Protein AF-A0A364LB12-F1 (afdb_monomer_lite)

pLDDT: mean 82.98, std 16.83, range [27.61, 98.69]

Structure (mmCIF, N/CA/C/O backbone):
data_AF-A0A364LB12-F1
#
_entry.id   AF-A0A364LB12-F1
#
loop_
_atom_site.group_PDB
_atom_site.id
_atom_site.type_symbol
_atom_site.label_atom_id
_atom_site.label_alt_id
_atom_site.label_comp_id
_atom_site.label_asym_id
_atom_site.label_entity_id
_atom_site.label_seq_id
_atom_site.pdbx_PDB_ins_code
_atom_site.Cartn_x
_atom_site.Cartn_y
_atom_site.Cartn_z
_atom_site.occupancy
_atom_site.B_iso_or_equiv
_atom_site.auth_seq_id
_atom_site.auth_comp_id
_atom_site.auth_asym_id
_atom_site.auth_atom_id
_atom_site.pdbx_PDB_model_num
ATOM 1 N N . MET A 1 1 ? 13.999 2.959 -27.695 1.00 84.50 1 MET A N 1
ATOM 2 C CA . MET A 1 1 ? 12.898 2.779 -26.723 1.00 84.50 1 MET A CA 1
ATOM 3 C C . MET A 1 1 ? 12.980 3.883 -25.685 1.00 84.50 1 MET A C 1
ATOM 5 O O . MET A 1 1 ? 14.092 4.253 -25.339 1.00 84.50 1 MET A O 1
ATOM 9 N N . GLU A 1 2 ? 11.854 4.436 -25.240 1.00 90.19 2 GLU A N 1
ATOM 10 C CA . GLU A 1 2 ? 11.844 5.516 -24.240 1.00 90.19 2 GLU A CA 1
ATOM 11 C C . GLU A 1 2 ? 11.909 4.954 -22.817 1.00 90.19 2 GLU A C 1
ATOM 13 O O . GLU A 1 2 ? 11.319 3.915 -22.521 1.00 90.19 2 GLU A O 1
ATOM 18 N N . VAL A 1 3 ? 12.645 5.634 -21.948 1.00 92.06 3 VAL A N 1
ATOM 19 C CA . VAL A 1 3 ? 12.849 5.295 -20.538 1.00 92.06 3 VAL A CA 1
ATOM 20 C C . VAL A 1 3 ? 12.517 6.529 -19.720 1.00 92.06 3 VAL A C 1
ATOM 22 O O . VAL A 1 3 ? 12.858 7.633 -20.135 1.00 92.06 3 VAL A O 1
ATOM 25 N N . HIS A 1 4 ? 11.862 6.334 -18.581 1.00 94.25 4 HIS A N 1
ATOM 26 C CA . HIS A 1 4 ? 11.684 7.348 -17.548 1.00 94.25 4 HIS A CA 1
ATOM 27 C C . HIS A 1 4 ? 12.451 6.905 -16.307 1.00 94.25 4 HIS A C 1
ATOM 29 O O . HIS A 1 4 ? 12.365 5.746 -15.895 1.00 94.25 4 HIS A O 1
ATOM 35 N N . VAL A 1 5 ? 13.245 7.819 -15.761 1.00 95.81 5 VAL A N 1
ATOM 36 C CA . VAL A 1 5 ? 14.044 7.599 -14.557 1.00 95.81 5 VAL A CA 1
ATOM 37 C C . VAL A 1 5 ? 13.726 8.659 -13.522 1.00 95.81 5 VAL A C 1
ATOM 39 O O . VAL A 1 5 ? 13.431 9.806 -13.855 1.00 95.81 5 VAL A O 1
ATOM 42 N N . VAL A 1 6 ? 13.847 8.277 -12.261 1.00 94.75 6 VAL A N 1
ATOM 43 C CA . VAL A 1 6 ? 13.599 9.120 -11.095 1.00 94.75 6 VAL A CA 1
ATOM 44 C C . VAL A 1 6 ? 14.858 9.130 -10.237 1.00 94.75 6 VAL A C 1
ATOM 46 O O . VAL A 1 6 ? 15.515 8.100 -10.074 1.00 94.75 6 VAL A O 1
ATOM 49 N N . SER A 1 7 ? 15.225 10.295 -9.710 1.00 93.69 7 SER A N 1
ATOM 50 C CA . SER A 1 7 ? 16.329 10.407 -8.763 1.00 93.69 7 SER A CA 1
ATOM 51 C C . SER A 1 7 ? 15.927 9.785 -7.431 1.00 93.69 7 SER A C 1
ATOM 53 O O . SER A 1 7 ? 14.883 10.121 -6.874 1.00 93.69 7 SER A O 1
ATOM 55 N N . LYS A 1 8 ? 16.791 8.922 -6.894 1.00 90.00 8 LYS A N 1
ATOM 56 C CA . LYS A 1 8 ? 16.568 8.241 -5.611 1.00 90.00 8 LYS A CA 1
ATOM 57 C C . LYS A 1 8 ? 16.585 9.192 -4.410 1.00 90.00 8 LYS A C 1
ATOM 59 O O . LYS A 1 8 ? 15.996 8.899 -3.382 1.00 90.00 8 LYS A O 1
ATOM 64 N N . GLN A 1 9 ? 17.254 10.341 -4.538 1.00 84.12 9 GLN A N 1
ATOM 65 C CA . GLN A 1 9 ? 17.351 11.343 -3.469 1.00 84.12 9 GLN A CA 1
ATOM 66 C C . GLN A 1 9 ? 16.216 12.369 -3.513 1.00 84.12 9 GLN A C 1
ATOM 68 O O . GLN A 1 9 ? 15.821 12.910 -2.484 1.00 84.12 9 GLN A O 1
ATOM 73 N N . ASN A 1 10 ? 15.712 12.683 -4.708 1.00 85.38 10 ASN A N 1
ATOM 74 C CA . ASN A 1 10 ? 14.635 13.646 -4.887 1.00 85.38 10 ASN A CA 1
ATOM 75 C C . ASN A 1 10 ? 13.710 13.185 -6.013 1.00 85.38 10 ASN A C 1
ATOM 77 O O . ASN A 1 10 ? 14.005 13.398 -7.185 1.00 85.38 10 ASN A O 1
ATOM 81 N N . HIS A 1 11 ? 12.556 12.624 -5.659 1.00 83.38 11 HIS A N 1
ATOM 82 C CA . HIS A 1 11 ? 11.623 12.058 -6.636 1.00 83.38 11 HIS A CA 1
ATOM 83 C C . HIS A 1 11 ? 11.004 13.086 -7.592 1.00 83.38 11 HIS A C 1
ATOM 85 O O . HIS A 1 11 ? 10.503 12.697 -8.644 1.00 83.38 11 HIS A O 1
ATOM 91 N N . ALA A 1 12 ? 11.062 14.383 -7.268 1.00 84.88 12 ALA A N 1
ATOM 92 C CA . ALA A 1 12 ? 10.665 15.450 -8.186 1.00 84.88 12 ALA A CA 1
ATOM 93 C C . ALA A 1 12 ? 11.725 15.719 -9.271 1.00 84.88 12 ALA A C 1
ATOM 95 O O . ALA A 1 12 ? 11.434 16.378 -10.263 1.00 84.88 12 ALA A O 1
ATOM 96 N N . LYS A 1 13 ? 12.951 15.197 -9.120 1.00 92.44 13 LYS A N 1
ATOM 97 C CA . LYS A 1 13 ? 13.954 15.163 -10.189 1.00 92.44 13 LYS A CA 1
ATOM 98 C C . LYS A 1 13 ? 13.793 13.863 -10.970 1.00 92.44 13 LYS A C 1
ATOM 100 O O . LYS A 1 13 ? 14.141 12.786 -10.490 1.00 92.44 13 LYS A O 1
ATOM 105 N N . HIS A 1 14 ? 13.290 13.972 -12.188 1.00 94.31 14 HIS A N 1
ATOM 106 C CA . HIS A 1 14 ? 13.116 12.860 -13.116 1.00 94.31 14 HIS A CA 1
ATOM 107 C C . HIS A 1 14 ? 13.491 13.294 -14.530 1.00 94.31 14 HIS A C 1
ATOM 109 O O . HIS A 1 14 ? 13.658 14.482 -14.802 1.00 94.31 14 HIS A O 1
ATOM 115 N N . ALA A 1 15 ? 13.663 12.325 -15.421 1.00 94.25 15 ALA A N 1
ATOM 116 C CA . ALA A 1 15 ? 13.937 12.592 -16.823 1.00 94.25 15 ALA A CA 1
ATOM 117 C C . ALA A 1 15 ? 13.418 11.465 -17.700 1.00 94.25 15 ALA A C 1
ATOM 119 O O . ALA A 1 15 ? 13.308 10.314 -17.263 1.00 94.25 15 ALA A O 1
ATOM 120 N N . SER A 1 16 ? 13.167 11.790 -18.962 1.00 93.69 16 SER A N 1
ATOM 121 C CA . SER A 1 16 ? 12.916 10.805 -19.998 1.00 93.69 16 SER A CA 1
ATOM 122 C C . SER A 1 16 ? 13.943 10.890 -21.130 1.00 93.69 16 SER A C 1
ATOM 124 O O . SER A 1 16 ? 14.432 11.960 -21.489 1.00 93.69 16 SER A O 1
ATOM 126 N N . PHE A 1 17 ? 14.319 9.741 -21.690 1.00 93.06 17 PHE A N 1
ATOM 127 C CA . PHE A 1 17 ? 15.285 9.659 -22.790 1.00 93.06 17 PHE A CA 1
ATOM 128 C C . PHE A 1 17 ? 15.102 8.380 -23.604 1.00 93.06 17 PHE A C 1
ATOM 130 O O . PHE A 1 17 ? 14.341 7.481 -23.242 1.00 93.06 17 PHE A O 1
ATOM 137 N N . ARG A 1 18 ? 15.815 8.278 -24.730 1.00 92.44 18 ARG A N 1
ATOM 138 C CA . ARG A 1 18 ? 15.792 7.097 -25.598 1.00 92.44 18 ARG A CA 1
ATOM 139 C C . ARG A 1 18 ? 17.056 6.267 -25.447 1.00 92.44 18 ARG A C 1
ATOM 141 O O . ARG A 1 18 ? 18.158 6.799 -25.459 1.00 92.44 18 ARG A O 1
ATOM 148 N N . ILE A 1 19 ? 16.873 4.952 -25.403 1.00 90.44 19 ILE A N 1
ATOM 149 C CA . ILE A 1 19 ? 17.947 3.959 -25.475 1.00 90.44 19 ILE A CA 1
ATOM 150 C C . ILE A 1 19 ? 17.776 3.046 -26.690 1.00 90.44 19 ILE A C 1
ATOM 152 O O . ILE A 1 19 ? 16.681 2.945 -27.262 1.00 90.44 19 ILE A O 1
ATOM 156 N N . ALA A 1 20 ? 18.855 2.366 -27.070 1.00 88.19 20 ALA A N 1
ATOM 157 C CA . ALA A 1 20 ? 18.827 1.328 -28.094 1.00 88.19 20 ALA A CA 1
ATOM 158 C C . ALA A 1 20 ? 17.979 0.119 -27.662 1.00 88.19 20 ALA A C 1
ATOM 160 O O . ALA A 1 20 ? 17.686 -0.076 -26.481 1.00 88.19 20 ALA A O 1
ATOM 161 N N . GLU A 1 21 ? 17.549 -0.676 -28.638 1.00 82.81 21 GLU A N 1
ATOM 162 C CA . GLU A 1 21 ? 16.793 -1.898 -28.378 1.00 82.81 21 GLU A CA 1
ATOM 163 C C . GLU A 1 21 ? 17.693 -3.012 -27.834 1.00 82.81 21 GLU A C 1
ATOM 165 O O . GLU A 1 21 ? 18.874 -3.097 -28.169 1.00 82.81 21 GLU A O 1
ATOM 170 N N . LEU A 1 22 ? 17.137 -3.847 -26.959 1.00 80.50 22 LEU A N 1
ATOM 171 C CA . LEU A 1 22 ? 17.846 -4.974 -26.368 1.00 80.50 22 LEU A CA 1
ATOM 172 C C . LEU A 1 22 ? 17.962 -6.087 -27.414 1.00 80.50 22 LEU A C 1
ATOM 174 O O . LEU A 1 22 ? 16.949 -6.558 -27.922 1.00 80.50 22 LEU A O 1
ATOM 178 N N . THR A 1 23 ? 19.190 -6.499 -27.728 1.00 79.62 23 THR A N 1
ATOM 179 C CA . THR A 1 23 ? 19.483 -7.494 -28.779 1.00 79.62 23 THR A CA 1
ATOM 180 C C . THR A 1 23 ? 20.144 -8.767 -28.253 1.00 79.62 23 THR A C 1
ATOM 182 O O . THR A 1 23 ? 20.506 -9.643 -29.036 1.00 79.62 23 THR A O 1
ATOM 185 N N . LYS A 1 24 ? 20.317 -8.902 -26.930 1.00 87.56 24 LYS A N 1
ATOM 186 C CA . LYS A 1 24 ? 20.916 -10.107 -26.333 1.00 87.56 24 LYS A CA 1
ATOM 187 C C . LYS A 1 24 ? 19.994 -11.319 -26.511 1.00 87.56 24 LYS A C 1
ATOM 189 O O . LYS A 1 24 ? 18.772 -11.163 -26.497 1.00 87.56 24 LYS A O 1
ATOM 194 N N . ALA A 1 25 ? 20.570 -12.513 -26.627 1.00 91.69 25 ALA A N 1
ATOM 195 C CA . ALA A 1 25 ? 19.799 -13.754 -26.660 1.00 91.69 25 ALA A CA 1
ATOM 196 C C . ALA A 1 25 ? 19.071 -13.992 -25.325 1.00 91.69 25 ALA A C 1
ATOM 198 O O . ALA A 1 25 ? 19.598 -13.649 -24.261 1.00 91.69 25 ALA A O 1
ATOM 199 N N . LEU A 1 26 ? 17.872 -14.574 -25.386 1.00 94.19 26 LEU A N 1
ATOM 200 C CA . LEU A 1 26 ? 17.123 -14.971 -24.197 1.00 94.19 26 LEU A CA 1
ATOM 201 C C . LEU A 1 26 ? 17.773 -16.166 -23.493 1.00 94.19 26 LEU A C 1
ATOM 203 O O . LEU A 1 26 ? 18.290 -17.085 -24.128 1.00 94.19 26 LEU A O 1
ATOM 207 N N . LEU A 1 27 ? 17.709 -16.155 -22.163 1.00 93.88 27 LEU A N 1
ATOM 208 C CA . LEU A 1 27 ? 18.015 -17.331 -21.353 1.00 93.88 27 LEU A CA 1
ATOM 209 C C . LEU A 1 27 ? 16.877 -18.363 -21.476 1.00 93.88 27 LEU A C 1
ATOM 211 O O . LEU A 1 27 ? 15.763 -17.994 -21.853 1.00 93.88 27 LEU A O 1
ATOM 215 N N . PRO A 1 28 ? 17.114 -19.643 -21.131 1.00 92.94 28 PRO A N 1
ATOM 216 C CA . PRO A 1 28 ? 16.035 -20.616 -20.992 1.00 92.94 28 PRO A CA 1
ATOM 217 C C . PRO A 1 28 ? 14.949 -20.138 -20.020 1.00 92.94 28 PRO A C 1
ATOM 219 O O . PRO A 1 28 ? 15.229 -19.373 -19.092 1.00 92.94 28 PRO A O 1
ATOM 222 N N . SER A 1 29 ? 13.714 -20.592 -20.237 1.00 94.31 29 SER A N 1
ATOM 223 C CA . SER A 1 29 ? 12.543 -20.241 -19.418 1.00 94.31 29 SER A CA 1
ATOM 224 C C . SER A 1 29 ? 12.345 -18.733 -19.237 1.00 94.31 29 SER A C 1
ATOM 226 O O . SER A 1 29 ? 11.899 -18.271 -18.191 1.00 94.31 29 SER A O 1
ATOM 228 N N . SER A 1 30 ? 12.717 -17.955 -20.253 1.00 96.81 30 SER A N 1
ATOM 229 C CA . SER A 1 30 ? 12.645 -16.499 -20.236 1.00 96.81 30 SER A CA 1
ATOM 230 C C . SER A 1 30 ? 11.811 -15.929 -21.375 1.00 96.81 30 SER A C 1
ATOM 232 O O . SER A 1 30 ? 11.731 -16.508 -22.465 1.00 96.81 30 SER A O 1
ATOM 234 N N . VAL A 1 31 ? 11.258 -14.746 -21.127 1.00 97.44 31 VAL A N 1
ATOM 235 C CA . VAL A 1 31 ? 10.551 -13.913 -22.101 1.00 97.44 31 VAL A CA 1
ATOM 236 C C . VAL A 1 31 ? 11.159 -12.519 -22.148 1.00 97.44 31 VAL A C 1
ATOM 238 O O . VAL A 1 31 ? 11.561 -11.980 -21.120 1.00 97.44 31 VAL A O 1
ATOM 241 N N . ARG A 1 32 ? 11.177 -11.909 -23.335 1.00 97.12 32 ARG A N 1
ATOM 242 C CA . ARG A 1 32 ? 11.407 -10.473 -23.513 1.00 97.12 32 ARG A CA 1
ATOM 243 C C . ARG A 1 32 ? 10.061 -9.791 -23.639 1.00 97.12 32 ARG A C 1
ATOM 245 O O . ARG A 1 32 ? 9.309 -10.085 -24.565 1.00 97.12 32 ARG A O 1
ATOM 252 N N . VAL A 1 33 ? 9.758 -8.859 -22.750 1.00 96.19 33 VAL A N 1
ATOM 253 C CA . VAL A 1 33 ? 8.447 -8.204 -22.652 1.00 96.19 33 VAL A CA 1
ATOM 254 C C . VAL A 1 33 ? 8.587 -6.692 -22.709 1.00 96.19 33 VAL A C 1
ATOM 256 O O . VAL A 1 33 ? 9.589 -6.130 -22.273 1.00 96.19 33 VAL A O 1
ATOM 259 N N . ARG A 1 34 ? 7.575 -6.010 -23.249 1.00 94.75 34 ARG A N 1
ATOM 260 C CA . ARG A 1 34 ? 7.504 -4.542 -23.269 1.00 94.75 34 ARG A CA 1
ATOM 261 C C . ARG A 1 34 ? 6.152 -4.070 -22.768 1.00 94.75 34 ARG A C 1
ATOM 263 O O . ARG A 1 34 ? 5.126 -4.443 -23.338 1.00 94.75 34 ARG A O 1
ATOM 270 N N . ALA A 1 35 ? 6.174 -3.197 -21.765 1.00 93.38 35 ALA A N 1
ATOM 271 C CA . ALA A 1 35 ? 4.984 -2.530 -21.258 1.00 93.38 35 ALA A CA 1
ATOM 272 C C . ALA A 1 35 ? 4.275 -1.728 -22.366 1.00 93.38 35 ALA A C 1
ATOM 274 O O . ALA A 1 35 ? 4.911 -1.085 -23.206 1.00 93.38 35 ALA A O 1
ATOM 275 N N . LYS A 1 36 ? 2.945 -1.795 -22.377 1.00 89.88 36 LYS A N 1
ATOM 276 C CA . LYS A 1 36 ? 2.063 -1.112 -23.335 1.00 89.88 36 LYS A CA 1
ATOM 277 C C . LYS A 1 36 ? 1.144 -0.119 -22.646 1.00 89.88 36 LYS A C 1
ATOM 279 O O . LYS A 1 36 ? 0.975 0.989 -23.142 1.00 89.88 36 LYS A O 1
ATOM 284 N N . ILE A 1 37 ? 0.582 -0.524 -21.513 1.00 90.38 37 ILE A N 1
ATOM 285 C CA . ILE A 1 37 ? -0.293 0.291 -20.675 1.00 90.38 37 ILE A CA 1
ATOM 286 C C . ILE A 1 37 ? 0.246 0.177 -19.257 1.00 90.38 37 ILE A C 1
ATOM 288 O O . ILE A 1 37 ? 0.435 -0.931 -18.765 1.00 90.38 37 ILE A O 1
ATOM 292 N N . VAL A 1 38 ? 0.493 1.306 -18.606 1.00 92.12 38 VAL A N 1
ATOM 293 C CA . VAL A 1 38 ? 0.869 1.369 -17.191 1.00 92.12 38 VAL A CA 1
ATOM 294 C C . VAL A 1 38 ? 0.085 2.486 -16.528 1.00 92.12 38 VAL A C 1
ATOM 296 O O . VAL A 1 38 ? -0.239 3.484 -17.173 1.00 92.12 38 VAL A O 1
ATOM 299 N N . SER A 1 39 ? -0.210 2.331 -15.243 1.00 89.75 39 SER A N 1
ATOM 300 C CA . SER A 1 39 ? -0.887 3.367 -14.467 1.00 89.75 39 SER A CA 1
ATOM 301 C C . SER A 1 39 ? 0.032 3.965 -13.416 1.00 89.75 39 SER A C 1
ATOM 303 O O . SER A 1 39 ? 0.623 3.254 -12.602 1.00 89.75 39 SER A O 1
ATOM 305 N N . LEU A 1 40 ? 0.098 5.295 -13.411 1.00 87.56 40 LEU A N 1
ATOM 306 C CA . LEU A 1 40 ? 0.661 6.061 -12.314 1.00 87.56 40 LEU A CA 1
ATOM 307 C C . LEU A 1 40 ? -0.423 6.356 -11.277 1.00 87.56 40 LEU A C 1
ATOM 309 O O . LEU A 1 40 ? -1.552 6.721 -11.596 1.00 87.56 40 LEU A O 1
ATOM 313 N N . THR A 1 41 ? -0.069 6.182 -10.013 1.00 81.94 41 THR A N 1
ATOM 314 C CA . THR A 1 41 ? -0.920 6.423 -8.854 1.00 81.94 41 THR A CA 1
ATOM 315 C C . THR A 1 41 ? -0.080 6.998 -7.716 1.00 81.94 41 THR A C 1
ATOM 317 O O . THR A 1 41 ? 1.148 6.926 -7.744 1.00 81.94 41 THR A O 1
ATOM 320 N N . SER A 1 42 ? -0.728 7.491 -6.659 1.00 74.62 42 SER A N 1
ATOM 321 C CA . SER A 1 42 ? -0.039 7.899 -5.427 1.00 74.62 42 SER A CA 1
ATOM 322 C C . SER A 1 42 ? 0.885 6.813 -4.854 1.00 74.62 42 SER A C 1
ATOM 324 O O . SER A 1 42 ? 1.929 7.142 -4.301 1.00 74.62 42 SER A O 1
ATOM 326 N N . ASN A 1 43 ? 0.565 5.524 -5.041 1.00 76.75 43 ASN A N 1
ATOM 327 C CA . ASN A 1 43 ? 1.412 4.422 -4.574 1.00 76.75 43 ASN A CA 1
ATOM 328 C C . ASN A 1 43 ? 2.780 4.414 -5.264 1.00 76.75 43 ASN A C 1
ATOM 330 O O . ASN A 1 43 ? 3.741 3.932 -4.680 1.00 76.75 43 ASN A O 1
ATOM 334 N N . ASN A 1 44 ? 2.899 4.950 -6.481 1.00 85.56 44 ASN A N 1
ATOM 335 C CA . ASN A 1 44 ? 4.182 4.999 -7.174 1.00 85.56 44 ASN A CA 1
ATOM 336 C C . ASN A 1 44 ? 5.162 5.973 -6.500 1.00 85.56 44 ASN A C 1
ATOM 338 O O . ASN A 1 44 ? 6.354 5.680 -6.458 1.00 85.56 44 ASN A O 1
ATOM 342 N N . LEU A 1 45 ? 4.677 7.067 -5.896 1.00 79.25 45 LEU A N 1
ATOM 343 C CA . LEU A 1 45 ? 5.515 7.933 -5.054 1.00 79.25 45 LEU A CA 1
ATOM 344 C C . LEU A 1 45 ? 5.990 7.196 -3.802 1.00 79.25 45 LEU A C 1
ATOM 346 O O . LEU A 1 45 ? 7.145 7.329 -3.413 1.00 79.25 45 LEU A O 1
ATOM 350 N N . THR A 1 46 ? 5.122 6.383 -3.199 1.00 72.06 46 THR A N 1
ATOM 351 C CA . THR A 1 46 ? 5.500 5.513 -2.084 1.00 72.06 46 THR A CA 1
ATOM 352 C C . THR A 1 46 ? 6.544 4.482 -2.492 1.00 72.06 46 THR A C 1
ATOM 354 O O . THR A 1 46 ? 7.505 4.270 -1.760 1.00 72.06 46 THR A O 1
ATOM 357 N N . TYR A 1 47 ? 6.379 3.860 -3.662 1.00 79.50 47 TYR A N 1
ATOM 358 C CA . TYR A 1 47 ? 7.356 2.915 -4.188 1.00 79.50 47 TYR A CA 1
ATOM 359 C C . TYR A 1 47 ? 8.709 3.584 -4.379 1.00 79.50 47 TYR A C 1
ATOM 361 O O . TYR A 1 47 ? 9.695 2.990 -3.983 1.00 79.50 47 TYR A O 1
ATOM 369 N N . ALA A 1 48 ? 8.761 4.817 -4.890 1.00 80.31 48 ALA A N 1
ATOM 370 C CA . ALA A 1 48 ? 10.006 5.578 -4.970 1.00 80.31 48 ALA A CA 1
ATOM 371 C C . ALA A 1 48 ? 10.578 5.904 -3.575 1.00 80.31 48 ALA A C 1
ATOM 373 O O . ALA A 1 48 ? 11.749 5.651 -3.317 1.00 80.31 48 ALA A O 1
ATOM 374 N N . ALA A 1 49 ? 9.743 6.380 -2.646 1.00 73.38 49 ALA A N 1
ATOM 375 C CA . ALA A 1 49 ? 10.175 6.797 -1.310 1.00 73.38 49 ALA A CA 1
ATOM 376 C C . ALA A 1 49 ? 10.677 5.669 -0.407 1.00 73.38 49 ALA A C 1
ATOM 378 O O . ALA A 1 49 ? 11.554 5.899 0.419 1.00 73.38 49 ALA A O 1
ATOM 379 N N . LEU A 1 50 ? 10.136 4.462 -0.557 1.00 68.62 50 LEU A N 1
ATOM 380 C CA . LEU A 1 50 ? 10.538 3.285 0.214 1.00 68.62 50 LEU A CA 1
ATOM 381 C C . LEU A 1 50 ? 11.369 2.299 -0.616 1.00 68.62 50 LEU A C 1
ATOM 383 O O . LEU A 1 50 ? 11.606 1.175 -0.176 1.00 68.62 50 LEU A O 1
ATOM 387 N N . ALA A 1 51 ? 11.821 2.691 -1.810 1.00 75.88 51 ALA A N 1
ATOM 388 C CA . ALA A 1 51 ? 12.504 1.776 -2.715 1.00 75.88 51 ALA A CA 1
ATOM 389 C C . ALA A 1 51 ? 13.841 1.266 -2.172 1.00 75.88 51 ALA A C 1
ATOM 391 O O . ALA A 1 51 ? 14.181 0.124 -2.459 1.00 75.88 51 ALA A O 1
ATOM 392 N N . ASP A 1 52 ? 14.581 2.046 -1.382 1.00 71.25 52 ASP A N 1
ATOM 393 C CA . ASP A 1 52 ? 15.806 1.551 -0.741 1.00 71.25 52 ASP A CA 1
ATOM 394 C C . ASP A 1 52 ? 15.487 0.558 0.388 1.00 71.25 52 ASP A C 1
ATOM 396 O O . ASP A 1 52 ? 16.108 -0.498 0.474 1.00 71.25 52 ASP A O 1
ATOM 400 N N . VAL A 1 53 ? 14.448 0.832 1.190 1.00 65.62 53 VAL A N 1
ATOM 401 C CA . VAL A 1 53 ? 13.996 -0.044 2.293 1.00 65.62 53 VAL A CA 1
ATOM 402 C C . VAL A 1 53 ? 13.473 -1.383 1.769 1.00 65.62 53 VAL A C 1
ATOM 404 O O . VAL A 1 53 ? 13.714 -2.431 2.362 1.00 65.62 53 VAL A O 1
ATOM 407 N N . TRP A 1 54 ? 12.749 -1.357 0.651 1.00 69.88 54 TRP A N 1
ATOM 408 C CA . TRP A 1 54 ? 12.127 -2.536 0.042 1.00 69.88 54 TRP A CA 1
ATOM 409 C C . TRP A 1 54 ? 12.887 -3.076 -1.165 1.00 69.88 54 TRP A C 1
ATOM 411 O O . TRP A 1 54 ? 12.381 -3.952 -1.864 1.00 69.88 54 TRP A O 1
ATOM 421 N N . ASN A 1 55 ? 14.088 -2.558 -1.426 1.00 79.75 55 ASN A N 1
ATOM 422 C CA . ASN A 1 55 ? 14.941 -2.956 -2.541 1.00 79.75 55 ASN A CA 1
ATOM 423 C C . ASN A 1 55 ? 14.288 -2.795 -3.941 1.00 79.75 55 ASN A C 1
ATOM 425 O O . ASN A 1 55 ? 14.724 -3.408 -4.917 1.00 79.75 55 ASN A O 1
ATOM 429 N N . LEU A 1 56 ? 13.252 -1.953 -4.077 1.00 83.00 56 LEU A N 1
ATOM 430 C CA . LEU A 1 56 ? 12.463 -1.798 -5.309 1.00 83.00 56 LEU A CA 1
ATOM 431 C C . LEU A 1 56 ? 13.261 -1.194 -6.469 1.00 83.00 56 LEU A C 1
ATOM 433 O O . LEU A 1 56 ? 12.935 -1.465 -7.625 1.00 83.00 56 LEU A O 1
ATOM 437 N N . TRP A 1 57 ? 14.329 -0.434 -6.198 1.00 88.50 57 TRP A N 1
ATOM 438 C CA . TRP A 1 57 ? 15.205 0.094 -7.253 1.00 88.50 57 TRP A CA 1
ATOM 439 C C . TRP A 1 57 ? 15.885 -1.001 -8.079 1.00 88.50 57 TRP A C 1
ATOM 441 O O . TRP A 1 57 ? 16.234 -0.771 -9.237 1.00 88.50 57 TRP A O 1
ATOM 451 N N . ASN A 1 58 ? 16.050 -2.189 -7.498 1.00 87.69 58 ASN A N 1
ATOM 452 C CA . ASN A 1 58 ? 16.698 -3.325 -8.141 1.00 87.69 58 ASN A CA 1
ATOM 453 C C . ASN A 1 58 ? 15.720 -4.201 -8.935 1.00 87.69 58 ASN A C 1
ATOM 455 O O . ASN A 1 58 ? 16.155 -5.129 -9.613 1.00 87.69 58 ASN A O 1
ATOM 459 N N . LEU A 1 59 ? 14.416 -3.895 -8.898 1.00 88.62 59 LEU A N 1
ATOM 460 C CA . LEU A 1 59 ? 13.404 -4.645 -9.642 1.00 88.62 59 LEU A CA 1
ATOM 461 C C . LEU A 1 59 ? 13.598 -4.509 -11.157 1.00 88.62 59 LEU A C 1
ATOM 463 O O . LEU A 1 59 ? 13.549 -5.495 -11.889 1.00 88.62 59 LEU A O 1
ATOM 467 N N . TYR A 1 60 ? 13.835 -3.274 -11.602 1.00 92.06 60 TYR A N 1
ATOM 468 C CA . TYR A 1 60 ? 14.107 -2.910 -12.988 1.00 92.06 60 TYR A CA 1
ATOM 469 C C . TYR A 1 60 ? 15.251 -1.886 -13.018 1.00 92.06 60 TYR A C 1
ATOM 471 O O . TYR A 1 60 ? 14.995 -0.679 -13.055 1.00 92.06 60 TYR A O 1
ATOM 479 N N . PRO A 1 61 ? 16.516 -2.336 -12.952 1.00 91.50 61 PRO A N 1
ATOM 480 C CA . PRO A 1 61 ? 17.656 -1.431 -12.894 1.00 91.50 61 PRO A CA 1
ATOM 481 C C . PRO A 1 61 ? 17.758 -0.592 -14.171 1.00 91.50 61 PRO A C 1
ATOM 483 O O . PRO A 1 61 ? 17.482 -1.073 -15.274 1.00 91.50 61 PRO A O 1
ATOM 486 N N . VAL A 1 62 ? 18.202 0.662 -14.031 1.00 92.75 62 VAL A N 1
ATOM 487 C CA . VAL A 1 62 ? 18.405 1.550 -15.183 1.00 92.75 62 VAL A CA 1
ATOM 488 C C . VAL A 1 62 ? 19.436 0.923 -16.130 1.00 92.75 62 VAL A C 1
ATOM 490 O O . VAL A 1 62 ? 20.534 0.583 -15.685 1.00 92.75 62 VAL A O 1
ATOM 493 N N . PRO A 1 63 ? 19.147 0.761 -17.433 1.00 90.38 63 PRO A N 1
ATOM 494 C CA . PRO A 1 63 ? 20.097 0.151 -18.358 1.00 90.38 63 PRO A CA 1
ATOM 495 C C . PRO A 1 63 ? 21.442 0.888 -18.365 1.00 90.38 63 PRO A C 1
ATOM 497 O O . PRO A 1 63 ? 21.469 2.111 -18.485 1.00 90.38 63 PRO A O 1
ATOM 500 N N . GLN A 1 64 ? 22.562 0.160 -18.301 1.00 88.94 64 GLN A N 1
ATOM 501 C CA . GLN A 1 64 ? 23.912 0.757 -18.322 1.00 88.94 64 GLN A CA 1
ATOM 502 C C . GLN A 1 64 ? 24.192 1.567 -19.598 1.00 88.94 64 GLN A C 1
ATOM 504 O O . GLN A 1 64 ? 25.019 2.472 -19.598 1.00 88.94 64 GLN A O 1
ATOM 509 N N . THR A 1 65 ? 23.475 1.262 -20.680 1.00 89.38 65 THR A N 1
ATOM 510 C CA . THR A 1 65 ? 23.513 1.986 -21.958 1.00 89.38 65 THR A CA 1
ATOM 511 C C . THR A 1 65 ? 22.749 3.313 -21.936 1.00 89.38 65 THR A C 1
ATOM 513 O O . THR A 1 65 ? 22.598 3.940 -22.984 1.00 89.38 65 THR A O 1
ATOM 516 N N . SER A 1 66 ? 22.190 3.715 -20.794 1.00 93.00 66 SER A N 1
ATOM 517 C CA . SER A 1 66 ? 21.531 5.014 -20.644 1.00 93.00 66 SER A CA 1
ATOM 518 C C . SER A 1 66 ? 22.552 6.156 -20.781 1.00 93.00 66 SER A C 1
ATOM 520 O O . SER A 1 66 ? 23.740 5.959 -20.525 1.00 93.00 66 SER A O 1
ATOM 522 N N . PRO A 1 67 ? 22.141 7.354 -21.216 1.00 94.50 67 PRO A N 1
ATOM 523 C CA . PRO A 1 67 ? 23.039 8.500 -21.265 1.00 94.50 67 PRO A CA 1
ATOM 524 C C . PRO A 1 67 ? 23.401 8.974 -19.852 1.00 94.50 67 PRO A C 1
ATOM 526 O O . PRO A 1 67 ? 22.583 8.894 -18.936 1.00 94.50 67 PRO A O 1
ATOM 529 N N . ALA A 1 68 ? 24.613 9.505 -19.680 1.00 92.06 68 ALA A N 1
ATOM 530 C CA . ALA A 1 68 ? 24.989 10.197 -18.450 1.00 92.06 68 ALA A CA 1
ATOM 531 C C . ALA A 1 68 ? 24.115 11.455 -18.242 1.00 92.06 68 ALA A C 1
ATOM 533 O O . ALA A 1 68 ? 23.772 12.112 -19.228 1.00 92.06 68 ALA A O 1
ATOM 534 N N . PRO A 1 69 ? 23.752 11.807 -16.993 1.00 93.94 69 PRO A N 1
ATOM 535 C CA . PRO A 1 69 ? 24.134 11.145 -15.738 1.00 93.94 69 PRO A CA 1
ATOM 536 C C . PRO A 1 69 ? 23.242 9.946 -15.356 1.00 93.94 69 PRO A C 1
ATOM 538 O O . PRO A 1 69 ? 23.437 9.343 -14.307 1.00 93.94 69 PRO A O 1
ATOM 541 N N . TYR A 1 70 ? 22.247 9.599 -16.173 1.00 95.12 70 TYR A N 1
ATOM 542 C CA . TYR A 1 70 ? 21.194 8.642 -15.822 1.00 95.12 70 TYR A CA 1
ATOM 543 C C . TYR A 1 70 ? 21.634 7.173 -15.822 1.00 95.12 70 TYR A C 1
ATOM 545 O O . TYR A 1 70 ? 20.913 6.326 -15.309 1.00 95.12 70 TYR A O 1
ATOM 553 N N . ASN A 1 71 ? 22.801 6.845 -16.380 1.00 92.69 71 ASN A N 1
ATOM 554 C CA . ASN A 1 71 ? 23.392 5.507 -16.271 1.00 92.69 71 ASN A CA 1
ATOM 555 C C . ASN A 1 71 ? 23.928 5.173 -14.874 1.00 92.69 71 ASN A C 1
ATOM 557 O O . ASN A 1 71 ? 24.223 4.006 -14.613 1.00 92.69 71 ASN A O 1
ATOM 561 N N . ASP A 1 72 ? 24.058 6.162 -13.989 1.00 94.19 72 ASP A N 1
ATOM 562 C CA . ASP A 1 72 ? 24.420 5.931 -12.597 1.00 94.19 72 ASP A CA 1
ATOM 563 C C . ASP A 1 72 ? 23.228 5.371 -11.802 1.00 94.19 72 ASP A C 1
ATOM 565 O O . ASP A 1 72 ? 22.374 6.106 -11.298 1.00 94.19 72 ASP A O 1
ATOM 569 N N . GLN A 1 73 ? 23.198 4.044 -11.661 1.00 93.25 73 GLN A N 1
ATOM 570 C CA . GLN A 1 73 ? 22.178 3.323 -10.894 1.00 93.25 73 GLN A CA 1
ATOM 571 C C . GLN A 1 73 ? 22.231 3.605 -9.383 1.00 93.25 73 GLN A C 1
ATOM 573 O O . GLN A 1 73 ? 21.283 3.259 -8.674 1.00 93.25 73 GLN A O 1
ATOM 578 N N . ALA A 1 74 ? 23.300 4.212 -8.854 1.00 90.00 74 ALA A N 1
ATOM 579 C CA . ALA A 1 74 ? 23.329 4.642 -7.457 1.00 90.00 74 ALA A CA 1
ATOM 580 C C . ALA A 1 74 ? 22.464 5.892 -7.234 1.00 90.00 74 ALA A C 1
ATOM 582 O O . ALA A 1 74 ? 21.879 6.050 -6.166 1.00 90.00 74 ALA A O 1
ATOM 583 N N . THR A 1 75 ? 22.326 6.741 -8.255 1.00 93.31 75 THR A N 1
ATOM 584 C CA . THR A 1 75 ? 21.600 8.018 -8.166 1.00 93.31 75 THR A CA 1
ATOM 585 C C . THR A 1 75 ? 20.214 7.959 -8.807 1.00 93.31 75 THR A C 1
ATOM 587 O O . THR A 1 75 ? 19.294 8.657 -8.367 1.00 93.31 75 THR A O 1
ATOM 590 N N . TRP A 1 76 ? 20.043 7.119 -9.830 1.00 95.31 76 TRP A N 1
ATOM 591 C CA . TRP A 1 76 ? 18.827 7.037 -10.638 1.00 95.31 76 TRP A CA 1
ATOM 592 C C . TRP A 1 76 ? 18.207 5.643 -10.605 1.00 95.31 76 TRP A C 1
ATOM 594 O O . TRP A 1 76 ? 18.898 4.626 -10.541 1.00 95.31 76 TRP A O 1
ATOM 604 N N . GLY A 1 77 ? 16.880 5.595 -10.666 1.00 95.38 77 GLY A N 1
ATOM 605 C CA . GLY A 1 77 ? 16.110 4.358 -10.669 1.00 95.38 77 GLY A CA 1
ATOM 606 C C . GLY A 1 77 ? 14.874 4.436 -11.557 1.00 95.38 77 GLY A C 1
ATOM 607 O O . GLY A 1 77 ? 14.477 5.512 -12.003 1.00 95.38 77 GLY A O 1
ATOM 608 N N . ILE A 1 78 ? 14.258 3.281 -11.812 1.00 95.06 78 ILE A N 1
ATOM 609 C CA . ILE A 1 78 ? 12.992 3.175 -12.544 1.00 95.06 78 ILE A CA 1
ATOM 610 C C . ILE A 1 78 ? 11.917 2.746 -11.561 1.00 95.06 78 ILE A C 1
ATOM 612 O O . ILE A 1 78 ? 12.026 1.701 -10.921 1.00 95.06 78 ILE A O 1
ATOM 616 N N . VAL A 1 79 ? 10.868 3.553 -11.448 1.00 91.94 79 VAL A N 1
ATOM 617 C CA . VAL A 1 79 ? 9.734 3.231 -10.584 1.00 91.94 79 VAL A CA 1
ATOM 618 C C . VAL A 1 79 ? 8.849 2.209 -11.301 1.00 91.94 79 VAL A C 1
ATOM 620 O O . VAL A 1 79 ? 8.522 2.412 -12.471 1.00 91.94 79 VAL A O 1
ATOM 623 N N . PRO A 1 80 ? 8.442 1.104 -10.659 1.00 92.00 80 PRO A N 1
ATOM 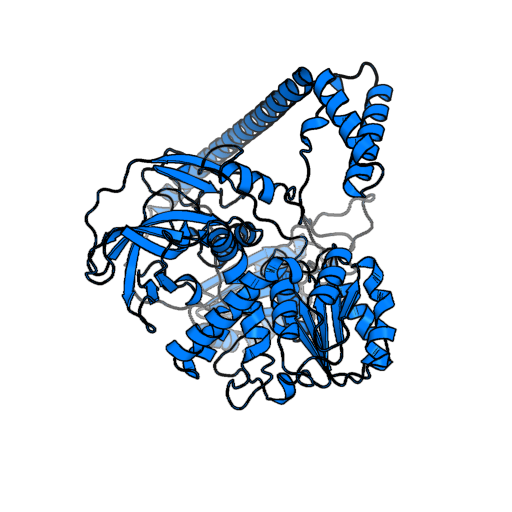624 C CA . PRO A 1 80 ? 7.556 0.149 -11.295 1.00 92.00 80 PRO A CA 1
ATOM 625 C C . PRO A 1 80 ? 6.081 0.540 -11.141 1.00 92.00 80 PRO A C 1
ATOM 627 O O . PRO A 1 80 ? 5.691 1.296 -10.246 1.00 92.00 80 PRO A O 1
ATOM 630 N N . ALA A 1 81 ? 5.246 0.027 -12.037 1.00 91.69 81 ALA A N 1
ATOM 631 C CA . ALA A 1 81 ? 3.829 0.328 -12.146 1.00 91.69 81 ALA A CA 1
ATOM 632 C C . ALA A 1 81 ? 3.031 -0.902 -12.596 1.00 91.69 81 ALA A C 1
ATOM 634 O O . ALA A 1 81 ? 3.536 -1.778 -13.296 1.00 91.69 81 ALA A O 1
ATOM 635 N N . TRP A 1 82 ? 1.761 -0.956 -12.205 1.00 94.81 82 TRP A N 1
ATOM 636 C CA . TRP A 1 82 ? 0.843 -2.000 -12.648 1.00 94.81 82 TRP A CA 1
ATOM 637 C C . TRP A 1 82 ? 0.326 -1.718 -14.053 1.00 94.81 82 TRP A C 1
ATOM 639 O O . TRP A 1 82 ? 0.083 -0.564 -14.420 1.00 94.81 82 TRP A O 1
ATOM 649 N N . GLY A 1 83 ? 0.133 -2.779 -14.831 1.00 94.56 83 GLY A N 1
ATOM 650 C CA . GLY A 1 83 ? -0.501 -2.681 -16.134 1.00 94.56 83 GLY A CA 1
ATOM 651 C C . GLY A 1 83 ? -0.264 -3.892 -17.016 1.00 94.56 83 GLY A C 1
ATOM 652 O O . GLY A 1 83 ? -0.238 -5.023 -16.537 1.00 94.56 83 GLY A O 1
ATOM 653 N N . TYR A 1 84 ? -0.099 -3.642 -18.309 1.00 95.06 84 TYR A N 1
ATOM 654 C CA . TYR A 1 84 ? -0.100 -4.653 -19.356 1.00 95.06 84 TYR A CA 1
ATOM 655 C C . TYR A 1 84 ? 1.160 -4.564 -20.209 1.00 95.06 84 TYR A C 1
ATOM 657 O O . TYR A 1 84 ? 1.553 -3.473 -20.636 1.00 95.06 84 TYR A O 1
ATOM 665 N N . ALA A 1 85 ? 1.760 -5.711 -20.510 1.00 96.31 85 ALA A N 1
ATOM 666 C CA . ALA A 1 85 ? 2.907 -5.834 -21.400 1.00 96.31 85 ALA A CA 1
ATOM 667 C C . ALA A 1 85 ? 2.667 -6.896 -22.473 1.00 96.31 85 ALA A C 1
ATOM 669 O O . ALA A 1 85 ? 1.891 -7.826 -22.277 1.00 96.31 85 ALA A O 1
ATOM 670 N N . THR A 1 86 ? 3.365 -6.768 -23.598 1.00 96.12 86 THR A N 1
ATOM 671 C CA . THR A 1 86 ? 3.353 -7.759 -24.680 1.00 96.12 86 THR A CA 1
ATOM 672 C C . THR A 1 86 ? 4.679 -8.508 -24.707 1.00 96.12 86 THR A C 1
ATOM 674 O O . THR A 1 86 ? 5.743 -7.880 -24.666 1.00 96.12 86 THR A O 1
ATOM 677 N N . VAL A 1 87 ? 4.615 -9.833 -24.829 1.00 97.56 87 VAL A N 1
ATOM 678 C CA . VAL A 1 87 ? 5.767 -10.700 -25.101 1.00 97.56 87 VAL A CA 1
ATOM 679 C C . VAL A 1 87 ? 6.269 -10.423 -26.517 1.00 97.56 87 VAL A C 1
ATOM 681 O O . VAL A 1 87 ? 5.547 -10.601 -27.494 1.00 97.56 87 VAL A O 1
ATOM 684 N N . LEU A 1 88 ? 7.507 -9.957 -26.638 1.00 96.06 88 LEU A N 1
ATOM 685 C CA . LEU A 1 88 ? 8.174 -9.706 -27.915 1.00 96.06 88 LEU A CA 1
ATOM 686 C C . LEU A 1 88 ? 8.880 -10.968 -28.420 1.00 96.06 88 LEU A C 1
ATOM 688 O O . LEU A 1 88 ? 8.782 -11.318 -29.593 1.00 96.06 88 LEU A O 1
ATOM 692 N N . GLU A 1 89 ? 9.557 -11.671 -27.517 1.00 97.25 89 GLU A N 1
ATOM 693 C CA . GLU A 1 89 ? 10.333 -12.882 -27.784 1.00 97.25 89 GLU A CA 1
ATOM 694 C C . GLU A 1 89 ? 10.159 -13.841 -26.602 1.00 97.25 89 GLU A C 1
ATOM 696 O O . GLU A 1 89 ? 10.037 -13.391 -25.460 1.00 97.25 89 GLU A O 1
ATOM 701 N N . SER A 1 90 ? 10.138 -15.148 -26.856 1.00 97.62 90 SER A N 1
ATOM 702 C CA . SER A 1 90 ? 9.947 -16.155 -25.814 1.00 97.62 90 SER A CA 1
ATOM 703 C C . SER A 1 90 ? 10.769 -17.406 -26.081 1.00 97.62 90 SER A C 1
ATOM 705 O O . SER A 1 90 ? 10.829 -17.893 -27.208 1.00 97.62 90 SER A O 1
ATOM 707 N N . SER A 1 91 ? 11.360 -17.945 -25.017 1.00 96.75 91 SER A N 1
ATOM 708 C CA . SER A 1 91 ? 11.926 -19.300 -24.985 1.00 96.75 91 SER A CA 1
ATOM 709 C C . SER A 1 91 ? 10.966 -20.328 -24.362 1.00 96.75 91 SER A C 1
ATOM 711 O O . SER A 1 91 ? 11.309 -21.503 -24.247 1.00 96.75 91 SER A O 1
ATOM 713 N N . ILE A 1 92 ? 9.767 -19.895 -23.958 1.00 97.06 92 ILE A N 1
ATOM 714 C CA . ILE A 1 92 ? 8.731 -20.710 -23.322 1.00 97.06 92 ILE A CA 1
ATOM 715 C C . ILE A 1 92 ? 7.656 -21.022 -24.367 1.00 97.06 92 ILE A C 1
ATOM 717 O O . ILE A 1 92 ? 6.940 -20.126 -24.811 1.00 97.06 92 ILE A O 1
ATOM 721 N N . ALA A 1 93 ? 7.522 -22.296 -24.745 1.00 94.50 93 ALA A N 1
ATOM 722 C CA . ALA A 1 93 ? 6.600 -22.721 -25.805 1.00 94.50 93 ALA A CA 1
ATOM 723 C C . ALA A 1 93 ? 5.133 -22.346 -25.521 1.00 94.50 93 ALA A C 1
ATOM 725 O O . ALA A 1 93 ? 4.418 -21.924 -26.425 1.00 94.50 93 ALA A O 1
ATOM 726 N N . ASP A 1 94 ? 4.716 -22.438 -24.257 1.00 95.06 94 ASP A N 1
ATOM 727 C CA . ASP A 1 94 ? 3.339 -22.164 -23.829 1.00 95.06 94 ASP A CA 1
ATOM 728 C C . ASP A 1 94 ? 3.045 -20.674 -23.596 1.00 95.06 94 ASP A C 1
ATOM 730 O O . ASP A 1 94 ? 1.930 -20.307 -23.231 1.00 95.06 94 ASP A O 1
ATOM 734 N N . LEU A 1 95 ? 4.042 -19.808 -23.789 1.00 96.94 95 LEU A N 1
ATOM 735 C CA . LEU A 1 95 ? 3.907 -18.360 -23.666 1.00 96.94 95 LEU A CA 1
ATOM 736 C C . LEU A 1 95 ? 4.526 -17.683 -24.900 1.00 96.94 95 LEU A C 1
ATOM 738 O O . LEU A 1 95 ? 5.615 -17.111 -24.810 1.00 96.94 95 LEU A O 1
ATOM 742 N N . PRO A 1 96 ? 3.884 -17.790 -26.079 1.00 96.75 96 PRO A N 1
ATOM 743 C CA . PRO A 1 96 ? 4.463 -17.345 -27.342 1.00 96.75 96 PRO A CA 1
ATOM 744 C C . PRO A 1 96 ? 4.533 -15.815 -27.462 1.00 96.75 96 PRO A C 1
ATOM 746 O O . PRO A 1 96 ? 3.811 -15.071 -26.788 1.00 96.75 96 PRO A O 1
ATOM 749 N N . SER A 1 97 ? 5.373 -15.334 -28.383 1.00 97.06 97 SER A N 1
ATOM 750 C CA . SER A 1 97 ? 5.397 -13.925 -28.796 1.00 97.06 97 SER A CA 1
ATOM 751 C C . SER A 1 97 ? 4.010 -13.429 -29.214 1.00 97.06 97 SER A C 1
ATOM 753 O O . SER A 1 97 ? 3.244 -14.144 -29.853 1.00 97.06 97 SER A O 1
ATOM 755 N N . GLY A 1 98 ? 3.700 -12.180 -28.873 1.00 96.06 98 GLY A N 1
ATOM 756 C CA . GLY A 1 98 ? 2.391 -11.560 -29.075 1.00 96.06 98 GLY A CA 1
ATOM 757 C C . GLY A 1 98 ? 1.434 -11.720 -27.892 1.00 96.06 98 GLY A C 1
ATOM 758 O O . GLY A 1 98 ? 0.465 -10.969 -27.819 1.00 96.06 98 GLY A O 1
ATOM 759 N N . THR A 1 99 ? 1.719 -12.620 -26.942 1.00 97.50 99 THR A N 1
ATOM 760 C CA . THR A 1 99 ? 0.890 -12.786 -25.738 1.00 97.50 99 THR A CA 1
ATOM 761 C C . THR A 1 99 ? 0.926 -11.528 -24.873 1.00 97.50 99 THR A C 1
ATOM 763 O O . THR A 1 99 ? 1.994 -10.945 -24.657 1.00 97.50 99 THR A O 1
ATOM 766 N N . SER A 1 100 ? -0.233 -11.122 -24.357 1.00 96.88 100 SER A N 1
ATOM 767 C CA . SER A 1 100 ? -0.357 -10.012 -23.415 1.00 96.88 100 SER A CA 1
ATOM 768 C C . SER A 1 100 ? -0.441 -10.517 -21.977 1.00 96.88 100 SER A C 1
ATOM 770 O O . SER A 1 100 ? -1.134 -11.487 -21.677 1.00 96.88 100 SER A O 1
ATOM 772 N N . LEU A 1 101 ? 0.269 -9.834 -21.083 1.00 97.88 101 LEU A N 1
ATOM 773 C CA . LEU A 1 101 ? 0.358 -10.154 -19.664 1.00 97.88 101 LEU A CA 1
ATOM 774 C C . LEU A 1 101 ? -0.055 -8.943 -18.831 1.00 97.88 101 LEU A C 1
ATOM 776 O O . LEU A 1 101 ? 0.464 -7.846 -19.041 1.00 97.88 101 LEU A O 1
ATOM 780 N N . TRP A 1 102 ? -0.933 -9.147 -17.853 1.00 97.19 102 TRP A N 1
ATOM 781 C CA . TRP A 1 102 ? -1.146 -8.218 -16.747 1.00 97.19 102 TRP A CA 1
ATOM 782 C C . TRP A 1 102 ? -0.130 -8.497 -15.635 1.00 97.19 102 TRP A C 1
ATOM 784 O O . TRP A 1 102 ? 0.154 -9.657 -15.338 1.00 97.19 102 TRP A O 1
ATOM 794 N N . GLY A 1 103 ? 0.423 -7.450 -15.023 1.00 96.38 103 GLY A N 1
ATOM 795 C CA . GLY A 1 103 ? 1.408 -7.589 -13.952 1.00 96.38 103 GLY A CA 1
ATOM 796 C C . GLY A 1 103 ? 2.081 -6.276 -13.561 1.00 96.38 103 GLY A C 1
ATOM 797 O O . GLY A 1 103 ? 1.584 -5.186 -13.864 1.00 96.38 103 GLY A O 1
ATOM 798 N N . TYR A 1 104 ? 3.221 -6.395 -12.879 1.00 94.81 104 TYR A N 1
ATOM 799 C CA . TYR A 1 104 ? 4.019 -5.270 -12.391 1.00 94.81 104 TYR A CA 1
ATOM 800 C C . TYR A 1 104 ? 5.239 -5.041 -13.292 1.00 94.81 104 TYR A C 1
ATOM 802 O O . TYR A 1 104 ? 6.073 -5.935 -13.448 1.00 94.81 104 TYR A O 1
ATOM 810 N N . TRP A 1 105 ? 5.343 -3.858 -13.897 1.00 94.88 105 TRP A N 1
ATOM 811 C CA . TRP A 1 105 ? 6.243 -3.521 -15.010 1.00 94.88 105 TRP A CA 1
ATOM 812 C C . TRP A 1 105 ? 7.092 -2.284 -14.699 1.00 94.88 105 TRP A C 1
ATOM 814 O O . TRP A 1 105 ? 6.691 -1.488 -13.852 1.00 94.88 105 TRP A O 1
ATOM 824 N N . PRO A 1 106 ? 8.228 -2.044 -15.378 1.00 93.25 106 PRO A N 1
ATOM 825 C CA . PRO A 1 106 ? 8.876 -0.738 -15.300 1.00 93.25 106 PRO A CA 1
ATOM 826 C C . PRO A 1 106 ? 7.942 0.339 -15.871 1.00 93.25 106 PRO A C 1
ATOM 828 O O . PRO A 1 106 ? 7.315 0.125 -16.911 1.00 93.25 106 PRO A O 1
ATOM 831 N N . ALA A 1 107 ? 7.884 1.519 -15.248 1.00 88.62 107 ALA A N 1
ATOM 832 C CA . ALA A 1 107 ? 7.217 2.699 -15.806 1.00 88.62 107 ALA A CA 1
ATOM 833 C C . ALA A 1 107 ? 8.039 3.286 -16.973 1.00 88.62 107 ALA A C 1
ATOM 835 O O . ALA A 1 107 ? 8.548 4.399 -16.924 1.00 88.62 107 ALA A O 1
ATOM 836 N N . SER A 1 108 ? 8.277 2.490 -18.013 1.00 87.38 108 SER A N 1
ATOM 837 C CA . SER A 1 108 ? 9.142 2.811 -19.146 1.00 87.38 108 SER A CA 1
ATOM 838 C C . SER A 1 108 ? 8.762 1.979 -20.370 1.00 87.38 108 SER A C 1
ATOM 840 O O . SER A 1 108 ? 8.155 0.920 -20.260 1.00 87.38 108 SER A O 1
ATOM 842 N N . GLY A 1 109 ? 9.155 2.438 -21.557 1.00 87.19 109 GLY A N 1
ATOM 843 C CA . GLY A 1 109 ? 8.869 1.773 -22.831 1.00 87.19 109 GLY A CA 1
ATOM 844 C C . GLY A 1 109 ? 9.964 0.817 -23.315 1.00 87.19 109 GLY A C 1
ATOM 845 O O . GLY A 1 109 ? 9.869 0.301 -24.432 1.00 87.19 109 GLY A O 1
ATOM 846 N N . HIS A 1 110 ? 11.026 0.608 -22.533 1.00 90.00 110 HIS A N 1
ATOM 847 C CA . HIS A 1 110 ? 12.081 -0.343 -22.871 1.00 90.00 110 HIS A CA 1
ATOM 848 C C . HIS A 1 110 ? 11.650 -1.786 -22.591 1.00 90.00 110 HIS A C 1
ATOM 850 O O . HIS A 1 110 ? 10.818 -2.046 -21.726 1.00 90.00 110 HIS A O 1
ATOM 856 N N . ALA A 1 111 ? 12.181 -2.723 -23.378 1.00 93.56 111 ALA A N 1
ATOM 857 C CA . ALA A 1 111 ? 11.933 -4.140 -23.166 1.00 93.56 111 ALA A CA 1
ATOM 858 C C . ALA A 1 111 ? 12.779 -4.664 -21.999 1.00 93.56 111 ALA A C 1
ATOM 860 O O . ALA A 1 111 ? 13.932 -4.257 -21.849 1.00 93.56 111 ALA A O 1
ATOM 861 N N . VAL A 1 112 ? 12.213 -5.578 -21.217 1.00 93.88 112 VAL A N 1
ATOM 862 C CA . VAL A 1 112 ? 12.882 -6.264 -20.107 1.00 93.88 112 VAL A CA 1
ATOM 863 C C . VAL A 1 112 ? 12.779 -7.770 -20.292 1.00 93.88 112 VAL A C 1
ATOM 865 O O . VAL A 1 112 ? 11.824 -8.256 -20.896 1.00 93.88 112 VAL A O 1
ATOM 868 N N . ASP A 1 113 ? 13.769 -8.493 -19.778 1.00 95.06 113 ASP A N 1
ATOM 869 C CA . ASP A 1 113 ? 13.780 -9.952 -19.808 1.00 95.06 113 ASP A CA 1
ATOM 870 C C . ASP A 1 113 ? 13.382 -10.483 -18.430 1.00 95.06 113 ASP A C 1
ATOM 872 O O . ASP A 1 113 ? 13.884 -9.998 -17.415 1.00 95.06 113 ASP A O 1
ATOM 876 N N . LEU A 1 114 ? 12.489 -11.465 -18.417 1.00 95.56 114 LEU A N 1
ATOM 877 C CA . LEU A 1 114 ? 11.890 -12.075 -17.233 1.00 95.56 114 LEU A CA 1
ATOM 878 C C . LEU A 1 114 ? 12.030 -13.595 -17.311 1.00 95.56 114 LEU A C 1
ATOM 880 O O . LEU A 1 114 ? 11.895 -14.146 -18.404 1.00 95.56 114 LEU A O 1
ATOM 884 N N . GLN A 1 115 ? 12.288 -14.259 -16.184 1.00 96.56 115 GLN A N 1
ATOM 885 C CA . GLN A 1 115 ? 12.277 -15.719 -16.077 1.00 96.56 115 GLN A CA 1
ATOM 886 C C . GLN A 1 115 ? 10.952 -16.148 -15.474 1.00 96.56 115 GLN A C 1
ATOM 888 O O . GLN A 1 115 ? 10.698 -15.887 -14.303 1.00 96.56 115 GLN A O 1
ATOM 893 N N . LEU A 1 116 ? 10.120 -16.823 -16.261 1.00 96.75 116 LEU A N 1
ATOM 894 C CA . LEU A 1 116 ? 8.772 -17.182 -15.845 1.00 96.75 116 LEU A CA 1
ATOM 895 C C . LEU A 1 116 ? 8.635 -18.692 -15.691 1.00 96.75 116 LEU A C 1
ATOM 897 O O . LEU A 1 116 ? 9.072 -19.469 -16.542 1.00 96.75 116 LEU A O 1
ATOM 901 N N . SER A 1 117 ? 7.961 -19.098 -14.620 1.00 96.31 117 SER A N 1
ATOM 902 C CA . SER A 1 117 ? 7.502 -20.470 -14.425 1.00 96.31 117 SER A CA 1
ATOM 903 C C . SER A 1 117 ? 5.979 -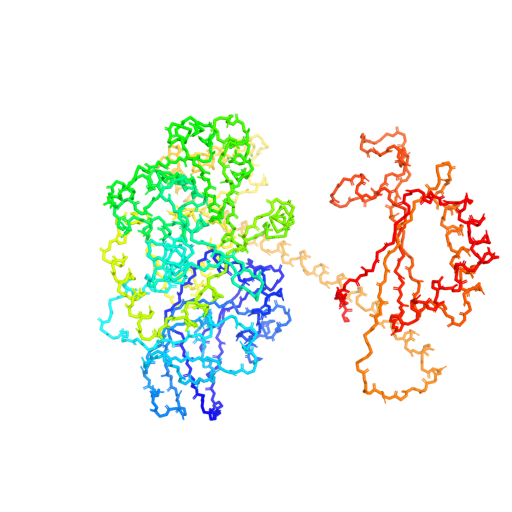20.512 -14.375 1.00 96.31 117 SER A C 1
ATOM 905 O O . SER A 1 117 ? 5.337 -19.560 -13.926 1.00 96.31 117 SER A O 1
ATOM 907 N N . ARG A 1 118 ? 5.403 -21.591 -14.911 1.00 96.38 118 ARG A N 1
ATOM 908 C CA . ARG A 1 118 ? 3.954 -21.792 -14.942 1.00 96.38 118 ARG A CA 1
ATOM 909 C C . ARG A 1 118 ? 3.435 -21.970 -13.519 1.00 96.38 118 ARG A C 1
ATOM 911 O O . ARG A 1 118 ? 4.047 -22.681 -12.726 1.00 96.38 118 ARG A O 1
ATOM 918 N N . GLU A 1 119 ? 2.280 -21.385 -13.243 1.00 94.38 119 GLU A N 1
ATOM 919 C CA . GLU A 1 119 ? 1.557 -21.563 -11.992 1.00 94.38 119 GLU A CA 1
ATOM 920 C C . GLU A 1 119 ? 0.080 -21.857 -12.273 1.00 94.38 119 GLU A C 1
ATOM 922 O O . GLU A 1 119 ? -0.430 -21.521 -13.340 1.00 94.38 119 GLU A O 1
ATOM 927 N N . GLU A 1 120 ? -0.608 -22.497 -11.330 1.00 92.00 120 GLU A N 1
ATOM 928 C CA . GLU A 1 120 ? -2.056 -22.683 -11.415 1.00 92.00 120 GLU A CA 1
ATOM 929 C C . GLU A 1 120 ? -2.802 -21.416 -10.949 1.00 92.00 120 GLU A C 1
ATOM 931 O O . GLU A 1 120 ? -2.362 -20.751 -9.999 1.00 92.00 120 GLU A O 1
ATOM 936 N N . PRO A 1 121 ? -3.959 -21.090 -11.555 1.00 95.19 121 PRO A N 1
ATOM 937 C CA . PRO A 1 121 ? -4.581 -21.756 -12.703 1.00 95.19 121 PRO A CA 1
ATOM 938 C C . PRO A 1 121 ? -3.888 -21.427 -14.036 1.00 95.19 121 PRO A C 1
ATOM 940 O O . PRO A 1 121 ? -3.132 -20.462 -14.134 1.00 95.19 121 PRO A O 1
ATOM 943 N N . GLU A 1 122 ? -4.183 -22.205 -15.081 1.00 95.25 122 GLU A N 1
ATOM 944 C CA . GLU A 1 122 ? -3.692 -21.959 -16.445 1.00 95.25 122 GLU A CA 1
ATOM 945 C C . GLU A 1 122 ? -3.759 -20.472 -16.851 1.00 95.25 122 GLU A C 1
ATOM 947 O O . GLU A 1 122 ? -4.754 -19.783 -16.625 1.00 95.25 122 GLU A O 1
ATOM 952 N N . GLY A 1 123 ? -2.676 -19.978 -17.459 1.00 95.81 123 GLY A N 1
ATOM 953 C CA . GLY A 1 123 ? -2.505 -18.564 -17.798 1.00 95.81 123 GLY A CA 1
ATOM 954 C C . GLY A 1 123 ? -1.811 -17.745 -16.705 1.00 95.81 123 GLY A C 1
ATOM 955 O O . GLY A 1 123 ? -1.456 -16.595 -16.961 1.00 95.81 123 GLY A O 1
ATOM 956 N N . HIS A 1 124 ? -1.562 -18.320 -15.525 1.00 97.50 124 HIS A N 1
ATOM 957 C CA . HIS A 1 124 ? -0.782 -17.687 -14.468 1.00 97.50 124 HIS A CA 1
ATOM 958 C C . HIS A 1 124 ? 0.694 -18.085 -14.555 1.00 97.50 124 HIS A C 1
ATOM 960 O O . HIS A 1 124 ? 1.061 -19.228 -14.836 1.00 97.50 124 HIS A O 1
ATOM 966 N N . TRP A 1 125 ? 1.552 -17.105 -14.302 1.00 97.62 125 TRP A N 1
ATOM 967 C CA . TRP A 1 125 ? 2.999 -17.238 -14.344 1.00 97.62 125 TRP A CA 1
ATOM 968 C C . TRP A 1 125 ? 3.610 -16.516 -13.154 1.00 97.62 125 TRP A C 1
ATOM 970 O O . TRP A 1 125 ? 3.122 -15.459 -12.752 1.00 97.62 125 TRP A O 1
ATOM 980 N N . VAL A 1 126 ? 4.701 -17.053 -12.622 1.00 96.00 126 VAL A N 1
ATOM 981 C CA . VAL A 1 126 ? 5.467 -16.416 -11.551 1.00 96.00 126 VAL A CA 1
ATOM 982 C C . VAL A 1 126 ? 6.886 -16.127 -12.009 1.00 96.00 126 VAL A C 1
ATOM 984 O O . VAL A 1 126 ? 7.531 -16.961 -12.648 1.00 96.00 126 VAL A O 1
ATOM 987 N N . GLU A 1 127 ? 7.360 -14.930 -11.684 1.00 95.44 127 GLU A N 1
ATOM 988 C CA . GLU A 1 127 ? 8.726 -14.498 -11.935 1.00 95.44 127 GLU A CA 1
ATOM 989 C C . GLU A 1 127 ? 9.707 -15.129 -10.956 1.00 95.44 127 GLU A C 1
ATOM 991 O O . GLU A 1 127 ? 9.583 -14.982 -9.740 1.00 95.44 127 GLU A O 1
ATOM 996 N N . THR A 1 128 ? 10.724 -15.786 -11.504 1.00 94.75 128 THR A N 1
ATOM 997 C CA . THR A 1 128 ? 11.700 -16.570 -10.748 1.00 94.75 128 THR A CA 1
ATOM 998 C C . THR A 1 128 ? 13.123 -16.032 -10.837 1.00 94.75 128 THR A C 1
ATOM 1000 O O . THR A 1 128 ? 14.009 -16.629 -10.218 1.00 94.75 128 THR A O 1
ATOM 1003 N N . SER A 1 129 ? 13.376 -14.928 -11.561 1.00 92.31 129 SER A N 1
ATOM 1004 C CA . SER A 1 129 ? 14.726 -14.351 -11.643 1.00 92.31 129 SER A CA 1
ATOM 1005 C C . SER A 1 129 ? 15.289 -14.093 -10.242 1.00 92.31 129 SER A C 1
ATOM 1007 O O . SER A 1 129 ? 14.611 -13.455 -9.431 1.00 92.31 129 SER A O 1
ATOM 1009 N N . PRO A 1 130 ? 16.545 -14.490 -9.952 1.00 87.62 130 PRO A N 1
ATOM 1010 C CA . PRO A 1 130 ? 17.148 -14.317 -8.627 1.00 87.62 130 PRO A CA 1
ATOM 1011 C C . PRO A 1 130 ? 17.061 -12.880 -8.098 1.00 87.62 130 PRO A C 1
ATOM 1013 O O . PRO A 1 130 ? 16.747 -12.658 -6.933 1.00 87.62 130 PRO A O 1
ATOM 1016 N N . GLY A 1 131 ? 17.243 -11.892 -8.982 1.00 83.62 131 GLY A N 1
ATOM 1017 C CA . GLY A 1 131 ? 17.148 -10.468 -8.654 1.00 83.62 131 GLY A CA 1
ATOM 1018 C C . GLY A 1 131 ? 15.742 -9.965 -8.314 1.00 83.62 131 GLY A C 1
ATOM 1019 O O . GLY A 1 131 ? 15.595 -8.781 -8.058 1.00 83.62 131 GLY A O 1
ATOM 1020 N N . ARG A 1 132 ? 14.712 -10.819 -8.322 1.00 86.38 132 ARG A N 1
ATOM 1021 C CA . ARG A 1 132 ? 13.318 -10.460 -8.013 1.00 86.38 132 ARG A CA 1
ATOM 1022 C C . ARG A 1 132 ? 12.679 -11.321 -6.925 1.00 86.38 132 ARG A C 1
ATOM 1024 O O . ARG A 1 132 ? 11.550 -11.048 -6.527 1.00 86.38 132 ARG A O 1
ATOM 1031 N N . GLN A 1 133 ? 13.395 -12.316 -6.397 1.00 84.19 133 GLN A N 1
ATOM 1032 C CA . GLN A 1 133 ? 12.861 -13.247 -5.394 1.00 84.19 133 GLN A CA 1
ATOM 1033 C C . GLN A 1 133 ? 12.569 -12.598 -4.032 1.00 84.19 133 GLN A C 1
ATOM 1035 O O . GLN A 1 133 ? 11.825 -13.162 -3.241 1.00 84.19 133 GLN A O 1
ATOM 1040 N N . PHE A 1 134 ? 13.111 -11.406 -3.762 1.00 83.06 134 PHE A N 1
ATOM 1041 C CA . PHE A 1 134 ? 12.791 -10.642 -2.551 1.00 83.06 134 PHE A CA 1
ATOM 1042 C C . PHE A 1 134 ? 11.376 -10.037 -2.572 1.00 83.06 134 PHE A C 1
ATOM 1044 O O . PHE A 1 134 ? 10.877 -9.607 -1.533 1.00 83.06 134 PHE A O 1
ATOM 1051 N N . MET A 1 135 ? 10.740 -9.954 -3.745 1.00 85.62 135 MET A N 1
ATOM 1052 C CA . MET A 1 135 ? 9.407 -9.376 -3.882 1.00 85.62 135 MET A CA 1
ATOM 1053 C C . MET A 1 135 ? 8.332 -10.325 -3.368 1.00 85.62 135 MET A C 1
ATOM 1055 O O . MET A 1 135 ? 8.390 -11.536 -3.573 1.00 85.62 135 MET A O 1
ATOM 1059 N N . LEU A 1 136 ? 7.292 -9.741 -2.776 1.00 87.31 136 LEU A N 1
ATOM 1060 C CA . LEU A 1 136 ? 6.095 -10.476 -2.383 1.00 87.31 136 LEU A CA 1
ATOM 1061 C C . LEU A 1 136 ? 5.405 -11.099 -3.611 1.00 87.31 136 LEU A C 1
ATOM 1063 O O . LEU A 1 136 ? 5.395 -10.504 -4.694 1.00 87.31 136 LEU A O 1
ATOM 1067 N N . SER A 1 137 ? 4.797 -12.273 -3.419 1.00 90.19 137 SER A N 1
ATOM 1068 C CA . SER A 1 137 ? 4.231 -13.128 -4.475 1.00 90.19 137 SER A CA 1
ATOM 1069 C C . SER A 1 137 ? 3.300 -12.385 -5.438 1.00 90.19 137 SER A C 1
ATOM 1071 O O . SER A 1 137 ? 3.393 -12.565 -6.652 1.00 90.19 137 SER A O 1
ATOM 1073 N N . LEU A 1 138 ? 2.457 -11.486 -4.917 1.00 89.88 138 LEU A N 1
ATOM 1074 C CA . LEU A 1 138 ? 1.506 -10.702 -5.698 1.00 89.88 138 LEU A CA 1
ATOM 1075 C C . LEU A 1 138 ? 2.213 -9.893 -6.795 1.00 89.88 138 LEU A C 1
ATOM 1077 O O . LEU A 1 138 ? 1.716 -9.843 -7.913 1.00 89.88 138 LEU A O 1
ATOM 1081 N N . TYR A 1 139 ? 3.390 -9.320 -6.519 1.00 91.56 139 TYR A N 1
ATOM 1082 C CA . TYR A 1 139 ? 4.152 -8.495 -7.470 1.00 91.56 139 TYR A CA 1
ATOM 1083 C C . TYR A 1 139 ? 4.978 -9.309 -8.477 1.00 91.56 139 TYR A C 1
ATOM 1085 O O . TYR A 1 139 ? 5.435 -8.759 -9.482 1.00 91.56 139 TYR A O 1
ATOM 1093 N N . ASN A 1 140 ? 5.185 -10.600 -8.211 1.00 94.50 140 ASN A N 1
ATOM 1094 C CA . ASN A 1 140 ? 5.865 -11.524 -9.118 1.00 94.50 140 ASN A CA 1
ATOM 1095 C C . ASN A 1 140 ? 4.889 -12.373 -9.939 1.00 94.50 140 ASN A C 1
ATOM 1097 O O . ASN A 1 140 ? 5.343 -13.156 -10.768 1.00 94.50 140 ASN A O 1
ATOM 1101 N N . ARG A 1 141 ? 3.573 -12.211 -9.754 1.00 95.56 141 ARG A N 1
ATOM 1102 C CA . ARG A 1 141 ? 2.553 -12.928 -10.521 1.00 95.56 141 ARG A CA 1
ATOM 1103 C C . ARG A 1 141 ? 2.151 -12.160 -11.782 1.00 95.56 141 ARG A C 1
ATOM 1105 O O . ARG A 1 141 ? 1.823 -10.976 -11.730 1.00 95.56 141 ARG A O 1
ATOM 1112 N N . TYR A 1 142 ? 2.118 -12.877 -12.897 1.00 97.50 142 TYR A N 1
ATOM 1113 C CA . TYR A 1 142 ? 1.747 -12.402 -14.224 1.00 97.50 142 TYR A CA 1
ATOM 1114 C C . TYR A 1 142 ? 0.597 -13.240 -14.768 1.00 97.50 142 TYR A C 1
ATOM 1116 O O . TYR A 1 142 ? 0.612 -14.463 -14.657 1.00 97.50 142 TYR A O 1
ATOM 1124 N N . ILE A 1 143 ? -0.407 -12.584 -15.344 1.00 97.38 143 ILE A N 1
ATOM 1125 C CA . ILE A 1 143 ? -1.640 -13.239 -15.798 1.00 97.38 143 ILE A CA 1
ATOM 1126 C C . ILE A 1 143 ? -1.816 -12.973 -17.287 1.00 97.38 143 ILE A C 1
ATOM 1128 O O . ILE A 1 143 ? -1.805 -11.818 -17.714 1.00 97.38 143 ILE A O 1
ATOM 1132 N N . VAL A 1 144 ? -1.976 -14.035 -18.074 1.00 97.12 144 VAL A N 1
ATOM 1133 C CA . VAL A 1 144 ? -2.323 -13.941 -19.494 1.00 97.12 144 VAL A CA 1
ATOM 1134 C C . VAL A 1 144 ? -3.700 -13.307 -19.635 1.00 97.12 144 VAL A C 1
ATOM 1136 O O . VAL A 1 144 ? -4.661 -13.718 -18.990 1.00 97.12 144 VAL A O 1
ATOM 1139 N N . VAL A 1 145 ? -3.786 -12.295 -20.490 1.00 93.62 145 VAL A N 1
ATOM 1140 C CA . VAL A 1 145 ? -5.018 -11.552 -20.753 1.00 93.62 145 VAL A CA 1
ATOM 1141 C C . VAL A 1 145 ? -5.173 -11.307 -22.247 1.00 93.62 145 VAL A C 1
ATOM 1143 O O . VAL A 1 145 ? -4.191 -11.068 -22.951 1.00 93.62 145 VAL A O 1
ATOM 1146 N N . ASP A 1 146 ? -6.410 -11.318 -22.734 1.00 87.81 146 ASP A N 1
ATOM 1147 C CA . ASP A 1 146 ? -6.702 -10.918 -24.107 1.00 87.81 146 ASP A CA 1
ATOM 1148 C C . ASP A 1 146 ? -6.902 -9.401 -24.181 1.00 87.81 146 ASP A C 1
ATOM 1150 O O . ASP A 1 146 ? -7.981 -8.876 -23.934 1.00 87.81 146 ASP A O 1
ATOM 1154 N N . THR A 1 147 ? -5.849 -8.664 -24.527 1.00 84.31 147 THR A N 1
ATOM 1155 C CA . THR A 1 147 ? -5.949 -7.205 -24.692 1.00 84.31 147 THR A CA 1
ATOM 1156 C C . THR A 1 147 ? -6.522 -6.781 -26.044 1.00 84.31 147 THR A C 1
ATOM 1158 O O . THR A 1 147 ? -6.659 -5.584 -26.272 1.00 84.31 147 THR A O 1
ATOM 1161 N N . GLN A 1 148 ? -6.762 -7.705 -26.981 1.00 79.31 148 GLN A N 1
ATOM 1162 C CA . GLN A 1 148 ? -7.275 -7.359 -28.312 1.00 79.31 148 GLN A CA 1
ATOM 1163 C C . GLN A 1 148 ? -8.796 -7.213 -28.307 1.00 79.31 148 GLN A C 1
ATOM 1165 O O . GLN A 1 148 ? -9.333 -6.403 -29.060 1.00 79.31 148 GLN A O 1
ATOM 1170 N N . THR A 1 149 ? -9.478 -7.991 -27.467 1.00 79.31 149 THR A N 1
ATOM 1171 C CA . THR A 1 149 ? -10.941 -7.968 -27.338 1.00 79.31 149 THR A CA 1
ATOM 1172 C C . THR A 1 149 ? -11.438 -7.106 -26.183 1.00 79.31 149 THR A C 1
ATOM 1174 O O . THR A 1 149 ? -12.619 -6.766 -26.144 1.00 79.31 149 THR A O 1
ATOM 1177 N N . GLU A 1 150 ? -10.567 -6.784 -25.227 1.00 78.75 150 GLU A N 1
ATOM 1178 C CA . GLU A 1 150 ? -10.916 -5.978 -24.059 1.00 78.75 150 GLU A CA 1
ATOM 1179 C C . GLU A 1 150 ? -11.032 -4.489 -24.389 1.00 78.75 150 GLU A C 1
ATOM 1181 O O . GLU A 1 150 ? -10.261 -3.928 -25.169 1.00 78.75 150 GLU A O 1
ATOM 1186 N N . ASP A 1 151 ? -11.993 -3.834 -23.741 1.00 82.88 151 ASP A N 1
ATOM 1187 C CA . ASP A 1 151 ? -12.166 -2.389 -23.847 1.00 82.88 151 ASP A CA 1
ATOM 1188 C C . ASP A 1 151 ? -11.053 -1.646 -23.087 1.00 82.88 151 ASP A C 1
ATOM 1190 O O . ASP A 1 151 ? -10.633 -2.053 -21.999 1.00 82.88 151 ASP A O 1
ATOM 1194 N N . LEU A 1 152 ? -10.591 -0.521 -23.640 1.00 82.44 152 LEU A N 1
ATOM 1195 C CA . LEU A 1 152 ? -9.534 0.299 -23.048 1.00 82.44 152 LEU A CA 1
ATOM 1196 C C . LEU A 1 152 ? -9.900 0.760 -21.639 1.00 82.44 152 LEU A C 1
ATOM 1198 O O . LEU A 1 152 ? -9.023 0.807 -20.780 1.00 82.44 152 LEU A O 1
ATOM 1202 N N . GLU A 1 153 ? -11.172 1.055 -21.375 1.00 84.50 153 GLU A N 1
ATOM 1203 C CA . GLU A 1 153 ? -11.633 1.435 -20.041 1.00 84.50 153 GLU A CA 1
ATOM 1204 C C . GLU A 1 153 ? -11.430 0.305 -19.019 1.00 84.50 153 GLU A C 1
ATOM 1206 O O . GLU A 1 153 ? -10.858 0.536 -17.950 1.00 84.50 153 GLU A O 1
ATOM 1211 N N . ARG A 1 154 ? -11.788 -0.941 -19.366 1.00 88.12 154 ARG A N 1
ATOM 1212 C CA . ARG A 1 154 ? -11.531 -2.114 -18.511 1.00 88.12 154 ARG A CA 1
ATOM 1213 C C . ARG A 1 154 ? -10.048 -2.295 -18.229 1.00 88.12 154 ARG A C 1
ATOM 1215 O O . ARG A 1 154 ? -9.674 -2.543 -17.082 1.00 88.12 154 ARG A O 1
ATOM 1222 N N . LEU A 1 155 ? -9.203 -2.133 -19.248 1.00 86.38 155 LEU A N 1
ATOM 1223 C CA . LEU A 1 155 ? -7.752 -2.192 -19.082 1.00 86.38 155 LEU A CA 1
ATOM 1224 C C . LEU A 1 155 ? -7.263 -1.064 -18.160 1.00 86.38 155 LEU A C 1
ATOM 1226 O O . LEU A 1 155 ? -6.526 -1.323 -17.214 1.00 86.38 155 LEU A O 1
ATOM 1230 N N . GLY A 1 156 ? -7.720 0.173 -18.357 1.00 89.00 156 GLY A N 1
ATOM 1231 C CA . GLY A 1 156 ? -7.342 1.305 -17.510 1.00 89.00 156 GLY A CA 1
ATOM 1232 C C . GLY A 1 156 ? -7.728 1.109 -16.040 1.00 89.00 156 GLY A C 1
ATOM 1233 O O . GLY A 1 156 ? -6.926 1.382 -15.141 1.00 89.00 156 GLY A O 1
ATOM 1234 N N . TRP A 1 157 ? -8.913 0.562 -15.767 1.00 90.81 157 TRP A N 1
ATOM 1235 C CA . TRP A 1 157 ? -9.324 0.188 -14.411 1.00 90.81 157 TRP A CA 1
ATOM 1236 C C . TRP A 1 157 ? -8.516 -0.990 -13.854 1.00 90.81 157 TRP A C 1
ATOM 1238 O O . TRP A 1 157 ? -8.107 -0.979 -12.689 1.00 90.81 157 TRP A O 1
ATOM 1248 N N . GLY A 1 158 ? -8.223 -1.984 -14.690 1.00 91.00 158 GLY A N 1
ATOM 1249 C CA . GLY A 1 158 ? -7.399 -3.137 -14.342 1.00 91.00 158 GLY A CA 1
ATOM 1250 C C . GLY A 1 158 ? -5.960 -2.774 -13.973 1.00 91.00 158 GLY A C 1
ATOM 1251 O O . GLY A 1 158 ? -5.386 -3.376 -13.065 1.00 91.00 158 GLY A O 1
ATOM 1252 N N . SER A 1 159 ? -5.367 -1.770 -14.617 1.00 90.12 159 SER A N 1
ATOM 1253 C CA . SER A 1 159 ? -4.014 -1.304 -14.294 1.00 90.12 159 SER A CA 1
ATOM 1254 C C . SER A 1 159 ? -3.975 -0.345 -13.101 1.00 90.12 159 SER A C 1
ATOM 1256 O O . SER A 1 159 ? -2.987 -0.328 -12.369 1.00 90.12 159 SER A O 1
ATOM 1258 N N . SER A 1 160 ? -5.032 0.439 -12.870 1.00 88.31 160 SER A N 1
ATOM 1259 C CA . SER A 1 160 ? -5.037 1.500 -11.848 1.00 88.31 160 SER A CA 1
ATOM 1260 C C . SER A 1 160 ? -5.687 1.113 -10.515 1.00 88.31 160 SER A C 1
ATOM 1262 O O . SER A 1 160 ? -5.271 1.625 -9.472 1.00 88.31 160 SER A O 1
ATOM 1264 N N . VAL A 1 161 ? -6.695 0.233 -10.525 1.00 91.38 161 VAL A N 1
ATOM 1265 C CA . VAL A 1 161 ? -7.537 -0.070 -9.354 1.00 91.38 161 VAL A CA 1
ATOM 1266 C C . VAL A 1 161 ? -7.395 -1.511 -8.885 1.00 91.38 161 VAL A C 1
ATOM 1268 O O . VAL A 1 161 ? -7.291 -1.718 -7.672 1.00 91.38 161 VAL A O 1
ATOM 1271 N N . ARG A 1 162 ? -7.333 -2.493 -9.798 1.00 93.38 162 ARG A N 1
ATOM 1272 C CA . ARG A 1 162 ? -7.312 -3.930 -9.453 1.00 93.38 162 ARG A CA 1
ATOM 1273 C C . ARG A 1 162 ? -6.325 -4.287 -8.328 1.00 93.38 162 ARG A C 1
ATOM 1275 O O . ARG A 1 162 ? -6.773 -4.909 -7.368 1.00 93.38 162 ARG A O 1
ATOM 1282 N N . PRO A 1 163 ? -5.043 -3.856 -8.341 1.00 87.69 163 PRO A N 1
ATOM 1283 C CA . PRO A 1 163 ? -4.090 -4.231 -7.289 1.00 87.69 163 PRO A CA 1
ATOM 1284 C C . PRO A 1 163 ? -4.523 -3.777 -5.888 1.00 87.69 163 PRO A C 1
ATOM 1286 O O . PRO A 1 163 ? -4.450 -4.532 -4.923 1.00 87.69 163 PRO A O 1
ATOM 1289 N N . THR A 1 164 ? -5.016 -2.540 -5.769 1.00 88.19 164 THR A N 1
ATOM 1290 C CA . THR A 1 164 ? -5.539 -2.002 -4.501 1.00 88.19 164 THR A CA 1
ATOM 1291 C C . THR A 1 164 ? -6.910 -2.566 -4.149 1.00 88.19 164 THR A C 1
ATOM 1293 O O . THR A 1 164 ? -7.254 -2.678 -2.975 1.00 88.19 164 THR A O 1
ATOM 1296 N N . TRP A 1 165 ? -7.689 -2.950 -5.157 1.00 95.69 165 TRP A N 1
ATOM 1297 C CA . TRP A 1 165 ? -9.013 -3.514 -4.970 1.00 95.69 165 TRP A CA 1
ATOM 1298 C C . TRP A 1 165 ? -8.974 -4.913 -4.352 1.00 95.69 165 TRP A C 1
ATOM 1300 O O . TRP A 1 165 ? -9.786 -5.206 -3.476 1.00 95.69 165 TRP A O 1
ATOM 1310 N N . VAL A 1 166 ? -7.975 -5.729 -4.717 1.00 96.69 166 VAL A N 1
ATOM 1311 C CA . VAL A 1 166 ? -7.741 -7.058 -4.120 1.00 96.69 166 VAL A CA 1
ATOM 1312 C C . VAL A 1 166 ? -7.610 -6.966 -2.596 1.00 96.69 166 VAL A C 1
ATOM 1314 O O . VAL A 1 166 ? -8.120 -7.825 -1.886 1.00 96.69 166 VAL A O 1
ATOM 1317 N N . CYS A 1 167 ? -7.007 -5.898 -2.065 1.00 95.06 167 CYS A N 1
ATOM 1318 C CA . CYS A 1 167 ? -6.935 -5.676 -0.619 1.00 95.06 167 CYS A CA 1
ATOM 1319 C C . CYS A 1 167 ? -8.330 -5.548 0.018 1.00 95.06 167 CYS A C 1
ATOM 1321 O O . CYS A 1 167 ? -8.618 -6.217 1.006 1.00 95.06 167 CYS A O 1
ATOM 1323 N N . GLY A 1 168 ? -9.222 -4.748 -0.576 1.00 96.12 168 GLY A N 1
ATOM 1324 C CA . GLY A 1 168 ? -10.606 -4.613 -0.108 1.00 96.12 168 GLY A CA 1
ATOM 1325 C C . GLY A 1 168 ? -11.405 -5.918 -0.207 1.00 96.12 168 GLY A C 1
ATOM 1326 O O . GLY A 1 168 ? -12.188 -6.222 0.691 1.00 96.12 168 GLY A O 1
ATOM 1327 N N . TYR A 1 169 ? -11.169 -6.707 -1.260 1.00 97.94 169 TYR A N 1
ATOM 1328 C CA . TYR A 1 169 ? -11.740 -8.048 -1.413 1.00 97.94 169 TYR A CA 1
ATOM 1329 C C . TYR A 1 169 ? -11.286 -8.987 -0.292 1.00 97.94 169 TYR A C 1
ATOM 1331 O O . TYR A 1 169 ? -12.117 -9.542 0.418 1.00 97.94 169 TYR A O 1
ATOM 1339 N N . LEU A 1 170 ? -9.974 -9.108 -0.081 1.00 98.00 170 LEU A N 1
ATOM 1340 C CA . LEU A 1 170 ? -9.400 -9.973 0.950 1.00 98.00 170 LEU A CA 1
ATOM 1341 C C . LEU A 1 170 ? -9.828 -9.553 2.362 1.00 98.00 170 LEU A C 1
ATOM 1343 O O . LEU A 1 170 ? -10.088 -10.413 3.202 1.00 98.00 170 LEU A O 1
ATOM 1347 N N . LEU A 1 171 ? -9.973 -8.247 2.615 1.00 97.56 171 LEU A N 1
ATOM 1348 C CA . LEU A 1 171 ? -10.518 -7.751 3.878 1.00 97.56 171 LEU A CA 1
ATOM 1349 C C . LEU A 1 171 ? -11.954 -8.238 4.117 1.00 97.56 171 LEU A C 1
ATOM 1351 O O . LEU A 1 171 ? -12.268 -8.646 5.229 1.00 97.56 171 LEU A O 1
ATOM 1355 N N . SER A 1 172 ? -12.821 -8.215 3.101 1.00 97.25 172 SER A N 1
ATOM 1356 C CA . SER A 1 172 ? -14.217 -8.655 3.240 1.00 97.25 172 SER A CA 1
ATOM 1357 C C . SER A 1 172 ? -14.355 -10.174 3.293 1.00 97.25 172 SER A C 1
ATOM 1359 O O . SER A 1 172 ? -15.047 -10.689 4.165 1.00 97.25 172 SER A O 1
ATOM 1361 N N . GLU A 1 173 ? -13.726 -10.895 2.367 1.00 96.81 173 GLU A N 1
ATOM 1362 C CA . GLU A 1 173 ? -14.013 -12.320 2.168 1.00 96.81 173 GLU A CA 1
ATOM 1363 C C . GLU A 1 173 ? -13.132 -13.242 3.020 1.00 96.81 173 GLU A C 1
ATOM 1365 O O . GLU A 1 173 ? -13.536 -14.366 3.281 1.00 96.81 173 GLU A O 1
ATOM 1370 N N . TYR A 1 174 ? -11.962 -12.784 3.488 1.00 97.62 174 TYR A N 1
ATOM 1371 C CA . TYR A 1 174 ? -11.021 -13.626 4.242 1.00 97.62 174 TYR A CA 1
ATOM 1372 C C . TYR A 1 174 ? -10.710 -13.082 5.635 1.00 97.62 174 TYR A C 1
ATOM 1374 O O . TYR A 1 174 ? -10.777 -13.825 6.608 1.00 97.62 174 TYR A O 1
ATOM 1382 N N . VAL A 1 175 ? -10.402 -11.790 5.777 1.00 97.94 175 VAL A N 1
ATOM 1383 C CA . VAL A 1 175 ? -10.121 -11.218 7.107 1.00 97.94 175 VAL A CA 1
ATOM 1384 C C . VAL A 1 175 ? -11.405 -11.104 7.920 1.00 97.94 175 VAL A C 1
ATOM 1386 O O . VAL A 1 175 ? -11.478 -11.574 9.048 1.00 97.94 175 VAL A O 1
ATOM 1389 N N . PHE A 1 176 ? -12.452 -10.525 7.345 1.00 97.88 176 PHE A N 1
ATOM 1390 C CA . PHE A 1 176 ? -13.765 -10.404 7.973 1.00 97.88 176 PHE A CA 1
ATOM 1391 C C . PHE A 1 176 ? -14.791 -11.309 7.295 1.00 97.88 176 PHE A C 1
ATOM 1393 O O . PHE A 1 176 ? -15.912 -10.879 7.023 1.00 97.88 176 PHE A O 1
ATOM 1400 N N . THR A 1 177 ? -14.392 -12.542 6.975 1.00 97.25 177 THR A N 1
ATOM 1401 C CA . THR A 1 177 ? -15.207 -13.509 6.224 1.00 97.25 177 THR A CA 1
ATOM 1402 C C . THR A 1 177 ? -16.669 -13.568 6.712 1.00 97.25 177 THR A C 1
ATOM 1404 O O . THR A 1 177 ? -16.913 -13.663 7.918 1.00 97.25 177 THR A O 1
ATOM 1407 N N . PRO A 1 178 ? -17.672 -13.472 5.814 1.00 96.00 178 PRO A N 1
ATOM 1408 C CA . PRO A 1 178 ? -19.069 -13.727 6.162 1.00 96.00 178 PRO A CA 1
ATOM 1409 C C . PRO A 1 178 ? -19.392 -15.228 6.224 1.00 96.00 178 PRO A C 1
ATOM 1411 O O . PRO A 1 178 ? -20.457 -15.589 6.721 1.00 96.00 178 PRO A O 1
ATOM 1414 N N . ASP A 1 179 ? -18.505 -16.083 5.705 1.00 95.38 179 ASP A N 1
ATOM 1415 C CA . ASP A 1 179 ? -18.680 -17.531 5.605 1.00 95.38 179 ASP A CA 1
ATOM 1416 C C . ASP A 1 179 ? -17.398 -18.251 6.064 1.00 95.38 179 ASP A C 1
ATOM 1418 O O . ASP A 1 179 ? -16.589 -18.702 5.248 1.00 95.38 179 ASP A O 1
ATOM 1422 N N . PRO A 1 180 ? -17.170 -18.364 7.386 1.00 95.31 180 PRO A N 1
ATOM 1423 C CA . PRO A 1 180 ? -15.966 -18.993 7.925 1.00 95.31 180 PRO A CA 1
ATOM 1424 C C . PRO A 1 180 ? -15.855 -20.490 7.599 1.00 95.31 180 PRO A C 1
ATOM 1426 O O . PRO A 1 180 ? -14.797 -21.074 7.829 1.00 95.31 180 PRO A O 1
ATOM 1429 N N . ALA A 1 181 ? -16.923 -21.129 7.101 1.00 93.50 181 ALA A N 1
ATOM 1430 C CA . ALA A 1 181 ? -16.900 -22.539 6.729 1.00 93.50 181 ALA A CA 1
ATOM 1431 C C . ALA A 1 181 ? -16.236 -22.758 5.363 1.00 93.50 181 ALA A C 1
ATOM 1433 O O . ALA A 1 181 ? -15.479 -23.716 5.208 1.00 93.50 181 ALA A O 1
ATOM 1434 N N . THR A 1 182 ? -16.500 -21.881 4.388 1.00 92.12 182 THR A N 1
ATOM 1435 C CA . THR A 1 182 ? -15.881 -21.947 3.053 1.00 92.12 182 THR A CA 1
ATOM 1436 C C . THR A 1 182 ? -14.620 -21.107 2.948 1.00 92.12 182 THR A C 1
ATOM 1438 O O . THR A 1 182 ? -13.696 -21.488 2.235 1.00 92.12 182 THR A O 1
ATOM 1441 N N . HIS A 1 183 ? -14.560 -19.988 3.669 1.00 94.81 183 HIS A N 1
ATOM 1442 C CA . HIS A 1 183 ? -13.431 -19.064 3.689 1.00 94.81 183 HIS A CA 1
ATOM 1443 C C . HIS A 1 183 ? -12.984 -18.859 5.135 1.00 94.81 183 HIS A C 1
ATOM 1445 O O . HIS A 1 183 ? -13.449 -17.919 5.783 1.00 94.81 183 HIS A O 1
ATOM 1451 N N . PRO A 1 184 ? -12.117 -19.734 5.677 1.00 95.12 184 PRO A N 1
ATOM 1452 C CA . PRO A 1 184 ? -11.635 -19.600 7.045 1.00 95.12 184 PRO A CA 1
ATOM 1453 C C . PRO A 1 184 ? -11.010 -18.221 7.304 1.00 95.12 184 PRO A C 1
ATOM 1455 O O . PRO A 1 184 ? -10.324 -17.688 6.426 1.00 95.12 184 PRO A O 1
ATOM 1458 N N . PRO A 1 185 ? -11.227 -17.639 8.499 1.00 96.81 185 PRO A N 1
ATOM 1459 C CA . PRO A 1 185 ? -10.740 -16.306 8.818 1.00 96.81 185 PRO A CA 1
ATOM 1460 C C . PRO A 1 185 ? -9.210 -16.244 8.767 1.00 96.81 185 PRO A C 1
ATOM 1462 O O . PRO A 1 185 ? -8.520 -17.082 9.349 1.00 96.81 185 PRO A O 1
ATOM 1465 N N . LEU A 1 186 ? -8.677 -15.228 8.088 1.00 97.25 186 LEU A N 1
ATOM 1466 C CA . LEU A 1 186 ? -7.238 -14.995 7.959 1.00 97.25 186 LEU A CA 1
ATOM 1467 C C . LEU A 1 186 ? -6.812 -13.750 8.729 1.00 97.25 186 LEU A C 1
ATOM 1469 O O . LEU A 1 186 ? -7.459 -12.706 8.654 1.00 97.25 186 LEU A O 1
ATOM 1473 N N . HIS A 1 187 ? -5.679 -13.840 9.428 1.00 97.00 187 HIS A N 1
ATOM 1474 C CA . HIS A 1 187 ? -5.089 -12.676 10.083 1.00 97.00 187 HIS A CA 1
ATOM 1475 C C . HIS A 1 187 ? -4.780 -11.580 9.046 1.00 97.00 187 HIS A C 1
ATOM 1477 O O . HIS A 1 187 ? -4.367 -11.911 7.936 1.00 97.00 187 HIS A O 1
ATOM 1483 N N . PRO A 1 188 ? -4.923 -10.278 9.360 1.00 94.62 188 PRO A N 1
ATOM 1484 C CA . PRO A 1 188 ? -4.640 -9.214 8.389 1.00 94.62 188 PRO A CA 1
ATOM 1485 C C . PRO A 1 188 ? -3.169 -9.151 7.919 1.00 94.62 188 PRO A C 1
ATOM 1487 O O . PRO A 1 188 ? -2.864 -8.568 6.877 1.00 94.62 188 PRO A O 1
ATOM 1490 N N . LEU A 1 189 ? -2.264 -9.787 8.667 1.00 91.94 189 LEU A N 1
ATOM 1491 C CA . LEU A 1 189 ? -0.881 -10.080 8.286 1.00 91.94 189 LEU A CA 1
ATOM 1492 C C . LEU A 1 189 ? -0.542 -11.510 8.734 1.00 91.94 189 LEU A C 1
ATOM 1494 O O . LEU A 1 189 ? -0.064 -11.676 9.856 1.00 91.94 189 LEU A O 1
ATOM 1498 N N . PRO A 1 190 ? -0.859 -12.547 7.942 1.00 91.38 190 PRO A N 1
ATOM 1499 C CA . PRO A 1 190 ? -0.614 -13.928 8.340 1.00 91.38 190 PRO A CA 1
ATOM 1500 C C . PRO A 1 190 ? 0.872 -14.215 8.578 1.00 91.38 190 PRO A C 1
ATOM 1502 O O . PRO A 1 190 ? 1.730 -13.814 7.793 1.00 91.38 190 PRO A O 1
ATOM 1505 N N . GLY A 1 191 ? 1.157 -14.947 9.651 1.00 87.31 191 GLY A N 1
ATOM 1506 C CA . GLY A 1 191 ? 2.465 -15.485 10.008 1.00 87.31 191 GLY A CA 1
ATOM 1507 C C . GLY A 1 191 ? 2.323 -16.746 10.875 1.00 87.31 191 GLY A C 1
ATOM 1508 O O . GLY A 1 191 ? 1.2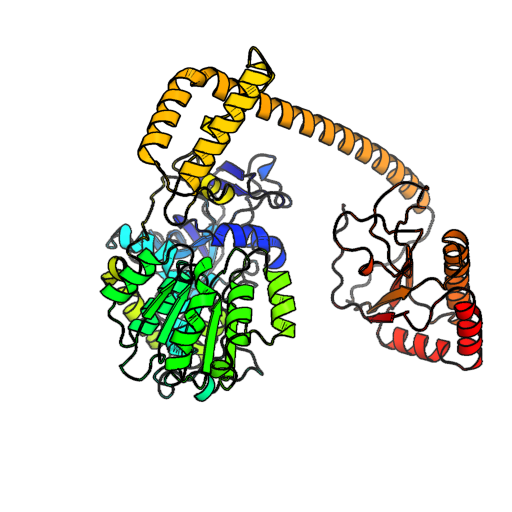06 -17.084 11.270 1.00 87.31 191 GLY A O 1
ATOM 1509 N N . PRO A 1 192 ? 3.429 -17.447 11.190 1.00 80.38 192 PRO A N 1
ATOM 1510 C CA . PRO A 1 192 ? 3.393 -18.744 11.878 1.00 80.38 192 PRO A CA 1
ATOM 1511 C C . PRO A 1 192 ? 2.627 -18.746 13.210 1.00 80.38 192 PRO A C 1
ATOM 1513 O O . PRO A 1 192 ? 1.948 -19.720 13.517 1.00 80.38 192 PRO A O 1
ATOM 1516 N N . ASP A 1 193 ? 2.688 -17.638 13.957 1.00 83.75 193 ASP A N 1
ATOM 1517 C CA . ASP A 1 193 ? 2.103 -17.513 15.300 1.00 83.75 193 ASP A CA 1
ATOM 1518 C C . ASP A 1 193 ? 0.916 -16.533 15.363 1.00 83.75 193 ASP A C 1
ATOM 1520 O O . ASP A 1 193 ? 0.454 -16.165 16.444 1.00 83.75 193 ASP A O 1
ATOM 1524 N N . THR A 1 194 ? 0.410 -16.069 14.216 1.00 86.81 194 THR A N 1
ATOM 1525 C CA . THR A 1 194 ? -0.712 -15.119 14.189 1.00 86.81 194 THR A CA 1
ATOM 1526 C C . THR A 1 194 ? -2.046 -15.852 14.234 1.00 86.81 194 THR A C 1
ATOM 1528 O O . THR A 1 194 ? -2.270 -16.770 13.447 1.00 86.81 194 THR A O 1
ATOM 1531 N N . GLN A 1 195 ? -2.958 -15.418 15.105 1.00 89.69 195 GLN A N 1
ATOM 1532 C CA . GLN A 1 195 ? -4.306 -15.979 15.211 1.00 89.69 195 GLN A CA 1
ATOM 1533 C C . GLN A 1 195 ? -5.357 -14.957 14.791 1.00 89.69 195 GLN A C 1
ATOM 1535 O O . GLN A 1 195 ? -5.261 -13.782 15.134 1.00 89.69 195 GLN A O 1
ATOM 1540 N N . TRP A 1 196 ? -6.379 -15.423 14.078 1.00 96.19 196 TRP A N 1
ATOM 1541 C CA . TRP A 1 196 ? -7.549 -14.626 13.730 1.00 96.19 196 TRP A CA 1
ATOM 1542 C C . TRP A 1 196 ? -8.784 -15.507 13.804 1.00 96.19 196 TRP A C 1
ATOM 1544 O O . TRP A 1 196 ? -8.975 -16.407 12.990 1.00 96.19 196 TRP A O 1
ATOM 1554 N N . THR A 1 197 ? -9.565 -15.324 14.860 1.00 96.25 197 THR A N 1
ATOM 1555 C CA . THR A 1 197 ? -10.683 -16.216 15.166 1.00 96.25 197 THR A CA 1
ATOM 1556 C C . THR A 1 197 ? -11.940 -15.829 14.391 1.00 96.25 197 THR A C 1
ATOM 1558 O O . THR A 1 197 ? -12.036 -14.742 13.819 1.00 96.25 197 THR A O 1
ATOM 1561 N N . VAL A 1 198 ? -12.951 -16.702 14.415 1.00 96.81 198 VAL A N 1
ATOM 1562 C CA . VAL A 1 198 ? -14.287 -16.381 13.884 1.00 96.81 198 VAL A CA 1
ATOM 1563 C C . VAL A 1 198 ? -14.859 -15.129 14.564 1.00 96.81 198 VAL A C 1
ATOM 1565 O O . VAL A 1 198 ? -15.423 -14.275 13.888 1.00 96.81 198 VAL A O 1
ATOM 1568 N N . ASP A 1 199 ? -14.633 -14.960 15.870 1.00 95.69 199 ASP A N 1
ATOM 1569 C CA . ASP A 1 199 ? -15.080 -13.779 16.619 1.00 95.69 199 ASP A CA 1
ATOM 1570 C C . ASP A 1 199 ? -14.317 -12.502 16.219 1.00 95.69 199 ASP A C 1
ATOM 1572 O O . ASP A 1 199 ? -14.877 -11.398 16.237 1.00 95.69 199 ASP A O 1
ATOM 1576 N N . ASP A 1 200 ? -13.041 -12.616 15.831 1.00 95.88 200 ASP A N 1
ATOM 1577 C CA . ASP A 1 200 ? -12.268 -11.488 15.298 1.00 95.88 200 ASP A CA 1
ATOM 1578 C C . ASP A 1 200 ? -12.781 -11.070 13.913 1.00 95.88 200 ASP A C 1
ATOM 1580 O O . ASP A 1 200 ? -12.940 -9.870 13.660 1.00 95.88 200 ASP A O 1
ATOM 1584 N N . ALA A 1 201 ? -13.141 -12.040 13.069 1.00 97.38 201 ALA A N 1
ATOM 1585 C CA . ALA A 1 201 ? -13.693 -11.822 11.735 1.00 97.38 201 ALA A CA 1
ATOM 1586 C C . ALA A 1 201 ? -15.164 -11.350 11.724 1.00 97.38 201 ALA A C 1
ATOM 1588 O O . ALA A 1 201 ? -15.572 -10.646 10.802 1.00 97.38 201 ALA A O 1
ATOM 1589 N N . ASP A 1 202 ? -15.963 -11.683 12.744 1.00 97.31 202 ASP A N 1
ATOM 1590 C CA . ASP A 1 202 ? -17.404 -11.395 12.759 1.00 97.31 202 ASP A CA 1
ATOM 1591 C C . ASP A 1 202 ? -17.711 -9.889 12.836 1.00 97.31 202 ASP A C 1
ATOM 1593 O O . ASP A 1 202 ? -17.415 -9.222 13.829 1.00 97.31 202 ASP A O 1
ATOM 1597 N N . LEU A 1 203 ? -18.349 -9.333 11.807 1.00 98.00 203 LEU A N 1
ATOM 1598 C CA . LEU A 1 203 ? -18.767 -7.929 11.794 1.00 98.00 203 LEU A CA 1
ATOM 1599 C C . LEU A 1 203 ? -20.200 -7.705 12.290 1.00 98.00 203 LEU A C 1
ATOM 1601 O O . LEU A 1 203 ? -20.560 -6.555 12.518 1.00 98.00 203 LEU A O 1
ATOM 1605 N N . SER A 1 204 ? -21.003 -8.745 12.526 1.00 96.50 204 SER A N 1
ATOM 1606 C CA . SER A 1 204 ? -22.448 -8.626 12.803 1.00 96.50 204 SER A CA 1
ATOM 1607 C C . SER A 1 204 ? -22.797 -7.771 14.031 1.00 96.50 204 SER A C 1
ATOM 1609 O O . SER A 1 204 ? -23.893 -7.218 14.121 1.00 96.50 204 SER A O 1
ATOM 1611 N N . LYS A 1 205 ? -21.853 -7.618 14.970 1.00 96.38 205 LYS A N 1
ATOM 1612 C CA . LYS A 1 205 ? -21.965 -6.765 16.170 1.00 96.38 205 LYS A CA 1
ATOM 1613 C C . LYS A 1 205 ? -20.951 -5.618 16.204 1.00 96.38 205 LYS A C 1
ATOM 1615 O O . LYS A 1 205 ? -20.731 -5.003 17.252 1.00 96.38 205 LYS A O 1
ATOM 1620 N N . ALA A 1 206 ? -20.305 -5.347 15.073 1.00 98.19 206 ALA A N 1
ATOM 1621 C CA . ALA A 1 206 ? -19.273 -4.335 14.946 1.00 98.19 206 ALA A CA 1
ATOM 1622 C C . ALA A 1 206 ? -19.772 -3.092 14.207 1.00 98.19 206 ALA A C 1
ATOM 1624 O O . ALA A 1 206 ? -20.540 -3.192 13.254 1.00 98.19 206 ALA A O 1
ATOM 1625 N N . VAL A 1 207 ? -19.273 -1.916 14.584 1.00 98.62 207 VAL A N 1
ATOM 1626 C CA . VAL A 1 207 ? -19.232 -0.772 13.659 1.00 98.62 207 VAL A CA 1
ATOM 1627 C C . VAL A 1 207 ? -17.898 -0.791 12.922 1.00 98.62 207 VAL A C 1
ATOM 1629 O O . VAL A 1 207 ? -16.854 -1.035 13.530 1.00 98.62 207 VAL A O 1
ATOM 1632 N N . PHE A 1 208 ? -17.932 -0.547 11.615 1.00 98.62 208 PHE A N 1
ATOM 1633 C CA . PHE A 1 208 ? -16.734 -0.468 10.786 1.00 98.62 208 PHE A CA 1
ATOM 1634 C C . PHE A 1 208 ? -16.472 0.994 10.426 1.00 98.62 208 PHE A C 1
ATOM 1636 O O . PHE A 1 208 ? -17.341 1.672 9.884 1.00 98.62 208 PHE A O 1
ATOM 1643 N N . ILE A 1 209 ? -15.280 1.491 10.729 1.00 98.50 209 ILE A N 1
ATOM 1644 C CA . ILE A 1 209 ? -14.851 2.862 10.474 1.00 98.50 209 ILE A CA 1
ATOM 1645 C C . ILE A 1 209 ? -13.725 2.816 9.446 1.00 98.50 209 ILE A C 1
ATOM 1647 O O . ILE A 1 209 ? -12.645 2.306 9.717 1.00 98.50 209 ILE A O 1
ATOM 1651 N N . SER A 1 210 ? -13.979 3.355 8.262 1.00 97.38 210 SER A N 1
ATOM 1652 C CA . SER A 1 210 ? -13.007 3.527 7.187 1.00 97.38 210 SER A CA 1
ATOM 1653 C C . SER A 1 210 ? -12.512 4.972 7.201 1.00 97.38 210 SER A C 1
ATOM 1655 O O . SER A 1 210 ? -13.296 5.886 6.945 1.00 97.38 210 SER A O 1
ATOM 1657 N N . ILE A 1 211 ? -11.234 5.201 7.503 1.00 93.38 211 ILE A N 1
ATOM 1658 C CA . ILE A 1 211 ? -10.600 6.530 7.437 1.00 93.38 211 ILE A CA 1
ATOM 1659 C C . ILE A 1 211 ? -9.627 6.589 6.257 1.00 93.38 211 ILE A C 1
ATOM 1661 O O . ILE A 1 211 ? -8.979 5.596 5.942 1.00 93.38 211 ILE A O 1
ATOM 1665 N N . GLY A 1 212 ? -9.570 7.720 5.547 1.00 88.88 212 GLY A N 1
ATOM 1666 C CA . GLY A 1 212 ? -8.993 7.746 4.196 1.00 88.88 212 GLY A CA 1
ATOM 1667 C C . GLY A 1 212 ? -9.900 7.032 3.184 1.00 88.88 212 GLY A C 1
ATOM 1668 O O . GLY A 1 212 ? -9.434 6.445 2.208 1.00 88.88 212 GLY A O 1
ATOM 1669 N N . ALA A 1 213 ? -11.216 7.054 3.421 1.00 93.94 213 ALA A N 1
ATOM 1670 C CA . ALA A 1 213 ? -12.183 6.207 2.722 1.00 93.94 213 ALA A CA 1
ATOM 1671 C C . ALA A 1 213 ? -12.291 6.463 1.208 1.00 93.94 213 ALA A C 1
ATOM 1673 O O . ALA A 1 213 ? -12.716 5.580 0.470 1.00 93.94 213 ALA A O 1
ATOM 1674 N N . SER A 1 214 ? -11.892 7.645 0.724 1.00 90.69 214 SER A N 1
ATOM 1675 C CA . SER A 1 214 ? -11.915 7.962 -0.712 1.00 90.69 214 SER A CA 1
ATOM 1676 C C . SER A 1 214 ? -10.703 7.431 -1.484 1.00 90.69 214 SER A C 1
ATOM 1678 O O . SER A 1 214 ? -10.637 7.613 -2.698 1.00 90.69 214 SER A O 1
ATOM 1680 N N . THR A 1 215 ? -9.737 6.780 -0.827 1.00 87.31 215 THR A N 1
ATOM 1681 C CA . THR A 1 215 ? -8.666 6.067 -1.538 1.00 87.31 215 THR A CA 1
ATOM 1682 C C . THR A 1 215 ? -9.222 4.863 -2.296 1.00 87.31 215 THR A C 1
ATOM 1684 O O . THR A 1 215 ? -10.275 4.324 -1.958 1.00 87.31 215 THR A O 1
ATOM 1687 N N . LYS A 1 216 ? -8.488 4.382 -3.307 1.00 89.25 216 LYS A N 1
ATOM 1688 C CA . LYS A 1 216 ? -8.886 3.192 -4.081 1.00 89.25 216 LYS A CA 1
ATOM 1689 C C . LYS A 1 216 ? -9.112 1.968 -3.185 1.00 89.25 216 LYS A C 1
ATOM 1691 O O . LYS A 1 216 ? -10.074 1.234 -3.388 1.00 89.25 216 LYS A O 1
ATOM 1696 N N . THR A 1 217 ? -8.269 1.784 -2.168 1.00 90.25 217 THR A N 1
ATOM 1697 C CA . THR A 1 217 ? -8.404 0.687 -1.202 1.00 90.25 217 THR A CA 1
ATOM 1698 C C . THR A 1 217 ? -9.631 0.862 -0.305 1.00 90.25 217 THR A C 1
ATOM 1700 O O . THR A 1 217 ? -10.388 -0.090 -0.133 1.00 90.25 217 THR A O 1
ATOM 1703 N N . GLY A 1 218 ? -9.881 2.075 0.207 1.00 93.25 218 GLY A N 1
ATOM 1704 C CA . GLY A 1 218 ? -11.074 2.368 1.010 1.00 93.25 218 GLY A CA 1
ATOM 1705 C C . GLY A 1 218 ? -12.376 2.163 0.230 1.00 93.25 218 GLY A C 1
ATOM 1706 O O . GLY A 1 218 ? -13.287 1.488 0.711 1.00 93.25 218 GLY A O 1
ATOM 1707 N N . ARG A 1 219 ? -12.424 2.639 -1.022 1.00 93.94 219 ARG A N 1
ATOM 1708 C CA . ARG A 1 219 ? -13.539 2.411 -1.959 1.00 93.94 219 ARG A CA 1
ATOM 1709 C C . ARG A 1 219 ? -13.762 0.923 -2.229 1.00 93.94 219 ARG A C 1
ATOM 1711 O O . ARG A 1 219 ? -14.900 0.460 -2.230 1.00 93.94 219 ARG A O 1
ATOM 1718 N N . ALA A 1 220 ? -12.687 0.159 -2.423 1.00 95.50 220 ALA A N 1
ATOM 1719 C CA . ALA A 1 220 ? -12.777 -1.280 -2.642 1.00 95.50 220 ALA A CA 1
ATOM 1720 C C . ALA A 1 220 ? -13.284 -2.039 -1.409 1.00 95.50 220 ALA A C 1
ATOM 1722 O O . ALA A 1 220 ? -14.074 -2.972 -1.558 1.00 95.50 220 ALA A O 1
ATOM 1723 N N . ALA A 1 221 ? -12.866 -1.643 -0.204 1.00 96.56 221 ALA A N 1
ATOM 1724 C CA . ALA A 1 221 ? -13.375 -2.221 1.035 1.00 96.56 221 ALA A CA 1
ATOM 1725 C C . ALA A 1 221 ? -14.875 -1.929 1.202 1.00 96.56 221 ALA A C 1
ATOM 1727 O O . ALA A 1 221 ? -15.649 -2.855 1.428 1.00 96.56 221 ALA A O 1
ATOM 1728 N N . ALA A 1 222 ? -15.307 -0.678 1.005 1.00 97.12 222 ALA A N 1
ATOM 1729 C CA . ALA A 1 222 ? -16.721 -0.303 1.074 1.00 97.12 222 ALA A CA 1
ATOM 1730 C C . ALA A 1 222 ? -17.581 -1.076 0.057 1.00 97.12 222 ALA A C 1
ATOM 1732 O O . ALA A 1 222 ? -18.623 -1.622 0.419 1.00 97.12 222 ALA A O 1
ATOM 1733 N N . PHE A 1 223 ? -17.113 -1.193 -1.192 1.00 97.56 223 PHE A N 1
ATOM 1734 C CA . PHE A 1 223 ? -17.787 -1.984 -2.221 1.00 97.56 223 PHE A CA 1
ATOM 1735 C C . PHE A 1 223 ? -17.928 -3.456 -1.819 1.00 97.56 223 PHE A C 1
ATOM 1737 O O . PHE A 1 223 ? -19.031 -4.000 -1.851 1.00 97.56 223 PHE A O 1
ATOM 1744 N N . ASN A 1 224 ? -16.838 -4.109 -1.404 1.00 97.56 224 ASN A N 1
ATOM 1745 C CA . ASN A 1 224 ? -16.895 -5.528 -1.057 1.00 97.56 224 ASN A CA 1
ATOM 1746 C C . ASN A 1 224 ? -17.744 -5.782 0.196 1.00 97.56 224 ASN A C 1
ATOM 1748 O O . ASN A 1 224 ? -18.533 -6.722 0.197 1.00 97.56 224 ASN A O 1
ATOM 1752 N N . LEU A 1 225 ? -17.688 -4.898 1.200 1.00 96.88 225 LEU A N 1
ATOM 1753 C CA . LEU A 1 225 ? -18.591 -4.960 2.352 1.00 96.88 225 LEU A CA 1
ATOM 1754 C C . LEU A 1 225 ? -20.063 -4.826 1.928 1.00 96.88 225 LEU A C 1
ATOM 1756 O O . LEU A 1 225 ? -20.913 -5.530 2.466 1.00 96.88 225 LEU A O 1
ATOM 1760 N N . SER A 1 226 ? -20.375 -3.962 0.954 1.00 95.75 226 SER A N 1
ATOM 1761 C CA . SER A 1 226 ? -21.748 -3.793 0.452 1.00 95.75 226 SER A CA 1
ATOM 1762 C C . SER A 1 226 ? -22.283 -5.014 -0.307 1.00 95.75 226 SER A C 1
ATOM 1764 O O . SER A 1 226 ? -23.492 -5.214 -0.355 1.00 95.75 226 SER A O 1
ATOM 1766 N N . CYS A 1 227 ? -21.396 -5.863 -0.838 1.00 94.75 227 CYS A N 1
ATOM 1767 C CA . CYS A 1 227 ? -21.757 -7.093 -1.550 1.00 94.75 227 CYS A CA 1
ATOM 1768 C C . CYS A 1 227 ? -22.071 -8.276 -0.616 1.00 94.75 227 CYS A C 1
ATOM 1770 O O . CYS A 1 227 ? -22.412 -9.360 -1.094 1.00 94.75 227 CYS A O 1
ATOM 1772 N N . ARG A 1 228 ? -21.916 -8.108 0.702 1.00 93.38 228 ARG A N 1
ATOM 1773 C CA . ARG A 1 228 ? -22.091 -9.189 1.678 1.00 93.38 228 ARG A CA 1
ATOM 1774 C C . ARG A 1 228 ? -23.558 -9.608 1.820 1.00 93.38 228 ARG A C 1
ATOM 1776 O O . ARG A 1 228 ? -24.451 -8.767 1.695 1.00 93.38 228 ARG A O 1
ATOM 1783 N N . PRO A 1 229 ? -23.830 -10.876 2.181 1.00 92.50 229 PRO A N 1
ATOM 1784 C CA . PRO A 1 229 ? -25.171 -11.304 2.561 1.00 92.50 229 PRO A CA 1
ATOM 1785 C C . PRO A 1 229 ? -25.746 -10.457 3.707 1.00 92.50 229 PRO A C 1
ATOM 1787 O O . PRO A 1 229 ? -25.032 -10.076 4.643 1.00 92.50 229 PRO A O 1
ATOM 1790 N N . ALA A 1 230 ? -27.053 -10.193 3.666 1.00 90.19 230 ALA A N 1
ATOM 1791 C CA . ALA A 1 230 ? -27.738 -9.444 4.717 1.00 90.19 230 ALA A CA 1
ATOM 1792 C C . ALA A 1 230 ? -27.526 -10.095 6.098 1.00 90.19 230 ALA A C 1
ATOM 1794 O O . ALA A 1 230 ? -27.595 -11.314 6.238 1.00 90.19 230 ALA A O 1
ATOM 1795 N N . GLY A 1 231 ? -27.252 -9.276 7.117 1.00 90.44 231 GLY A N 1
ATOM 1796 C CA . GLY A 1 231 ? -26.982 -9.739 8.484 1.00 90.44 231 GLY A CA 1
ATOM 1797 C C . GLY A 1 231 ? -25.542 -10.195 8.758 1.00 90.44 231 GLY A C 1
ATOM 1798 O O . GLY A 1 231 ? -25.205 -10.412 9.916 1.00 90.44 231 GLY A O 1
ATOM 1799 N N . THR A 1 232 ? -24.681 -10.287 7.738 1.00 94.62 232 THR A N 1
ATOM 1800 C CA . THR A 1 232 ? -23.254 -10.650 7.908 1.00 94.62 232 THR A CA 1
ATOM 1801 C C . THR A 1 232 ? -22.308 -9.443 7.873 1.00 94.62 232 THR A C 1
ATOM 1803 O O . THR A 1 232 ? -21.104 -9.580 8.089 1.00 94.62 232 THR A O 1
ATOM 1806 N N . GLY A 1 233 ? -22.822 -8.258 7.536 1.00 95.12 233 GLY A N 1
ATOM 1807 C CA . GLY A 1 233 ? -22.073 -6.999 7.512 1.00 95.12 233 GLY A CA 1
ATOM 1808 C C . GLY A 1 233 ? -22.023 -6.294 8.874 1.00 95.12 233 GLY A C 1
ATOM 1809 O O . GLY A 1 233 ? -22.621 -6.773 9.837 1.00 95.12 233 GLY A O 1
ATOM 1810 N N . PRO A 1 234 ? -21.328 -5.146 8.960 1.00 98.00 234 PRO A N 1
ATOM 1811 C CA . PRO A 1 234 ? -21.299 -4.334 10.169 1.00 98.00 234 PRO A CA 1
ATOM 1812 C C . PRO A 1 234 ? -22.677 -3.762 10.527 1.00 98.00 234 PRO A C 1
ATOM 1814 O O . PRO A 1 234 ? -23.511 -3.520 9.658 1.00 98.00 234 PRO A O 1
ATOM 1817 N N . LEU A 1 235 ? -22.878 -3.443 11.808 1.00 98.06 235 LEU A N 1
ATOM 1818 C CA . LEU A 1 235 ? -24.033 -2.682 12.305 1.00 98.06 235 LEU A CA 1
ATOM 1819 C C . LEU A 1 235 ? -24.156 -1.313 11.624 1.00 98.06 235 LEU A C 1
ATOM 1821 O O . LEU A 1 235 ? -25.261 -0.787 11.467 1.00 98.06 235 LEU A O 1
ATOM 1825 N N . ALA A 1 236 ? -23.015 -0.715 11.275 1.00 98.19 236 ALA A N 1
ATOM 1826 C CA . ALA A 1 236 ? -22.924 0.496 10.475 1.00 98.19 236 ALA A CA 1
ATOM 1827 C C . ALA A 1 236 ? -21.515 0.674 9.885 1.00 98.19 236 ALA A C 1
ATOM 1829 O O . ALA A 1 236 ? -20.528 0.245 10.489 1.00 98.19 236 ALA A O 1
ATOM 1830 N N . LEU A 1 237 ? -21.428 1.365 8.745 1.00 98.62 237 LEU A N 1
ATOM 1831 C CA . LEU A 1 237 ? -20.177 1.782 8.111 1.00 98.62 237 LEU A CA 1
ATOM 1832 C C . LEU A 1 237 ? -20.014 3.307 8.206 1.00 98.62 237 LEU A C 1
ATOM 1834 O O . LEU A 1 237 ? -20.791 4.062 7.622 1.00 98.62 237 LEU A O 1
ATOM 1838 N N . LEU A 1 238 ? -18.994 3.775 8.923 1.00 98.69 238 LEU A N 1
ATOM 1839 C CA . LEU A 1 238 ? -18.588 5.181 8.938 1.00 98.69 238 LEU A CA 1
ATOM 1840 C C . LEU A 1 238 ? -17.425 5.382 7.963 1.00 98.69 238 LEU A C 1
ATOM 1842 O O . LEU A 1 238 ? -16.402 4.718 8.080 1.00 98.69 238 LEU A O 1
ATOM 1846 N N . GLN A 1 239 ? -17.564 6.305 7.019 1.00 98.31 239 GLN A N 1
ATOM 1847 C CA . GLN A 1 239 ? -16.532 6.656 6.046 1.00 98.31 239 GLN A CA 1
ATOM 1848 C C . GLN A 1 239 ? -16.043 8.084 6.297 1.00 98.31 239 GLN A C 1
ATOM 1850 O O . GLN A 1 239 ? -16.825 9.030 6.247 1.00 98.31 239 GLN A O 1
ATOM 1855 N N . ILE A 1 240 ? -14.750 8.249 6.557 1.00 96.19 240 ILE A N 1
ATOM 1856 C CA . ILE A 1 240 ? -14.118 9.532 6.873 1.00 96.19 240 ILE A CA 1
ATOM 1857 C C . ILE A 1 240 ? -13.113 9.855 5.768 1.00 96.19 240 ILE A C 1
ATOM 1859 O O . ILE A 1 240 ? -12.189 9.075 5.508 1.00 96.19 240 ILE A O 1
ATOM 1863 N N . SER A 1 241 ? -13.291 10.991 5.095 1.00 91.56 241 SER A N 1
ATOM 1864 C CA . SER A 1 241 ? -12.338 11.479 4.092 1.00 91.56 241 SER A CA 1
ATOM 1865 C C . SER A 1 241 ? -12.532 12.966 3.790 1.00 91.56 241 SER A C 1
ATOM 1867 O O . SER A 1 241 ? -13.511 13.566 4.209 1.00 91.56 241 SER A O 1
ATOM 1869 N N . SER A 1 242 ? -11.650 13.560 2.986 1.00 86.62 242 SER A N 1
ATOM 1870 C CA . SER A 1 242 ? -11.814 14.917 2.448 1.00 86.62 242 SER A CA 1
ATOM 1871 C C . SER A 1 242 ? -12.907 15.033 1.372 1.00 86.62 242 SER A C 1
ATOM 1873 O O . SER A 1 242 ? -13.300 16.142 1.025 1.00 86.62 242 SER A O 1
ATOM 1875 N N . ALA A 1 243 ? -13.428 13.910 0.861 1.00 88.12 243 ALA A N 1
ATOM 1876 C CA . ALA A 1 243 ? -14.478 13.864 -0.164 1.00 88.12 243 ALA A CA 1
ATOM 1877 C C . ALA A 1 243 ? -15.759 13.131 0.309 1.00 88.12 243 ALA A C 1
ATOM 1879 O O . ALA A 1 243 ? -16.174 12.148 -0.313 1.00 88.12 243 ALA A O 1
ATOM 1880 N N . PRO A 1 244 ? -16.414 13.564 1.406 1.00 93.06 244 PRO A N 1
ATOM 1881 C CA . PRO A 1 244 ? -17.558 12.847 1.976 1.00 93.06 244 PRO A CA 1
ATOM 1882 C C . PRO A 1 244 ? -18.786 12.814 1.061 1.00 93.06 244 PRO A C 1
ATOM 1884 O O . PRO A 1 244 ? -19.516 11.828 1.071 1.00 93.06 244 PRO A O 1
ATOM 1887 N N . ALA A 1 245 ? -18.999 13.836 0.226 1.00 94.62 245 ALA A N 1
ATOM 1888 C CA . ALA A 1 245 ? -20.143 13.887 -0.688 1.00 94.62 245 ALA A CA 1
ATOM 1889 C C . ALA A 1 245 ? -20.136 12.721 -1.693 1.00 94.62 245 ALA A C 1
ATOM 1891 O O . ALA A 1 245 ? -21.128 12.010 -1.825 1.00 94.62 245 ALA A O 1
ATOM 1892 N N . ALA A 1 246 ? -18.989 12.458 -2.327 1.00 91.50 246 ALA A N 1
ATOM 1893 C CA . ALA A 1 246 ? -18.844 11.348 -3.267 1.00 91.50 246 ALA A CA 1
ATOM 1894 C C . ALA A 1 246 ? -18.898 9.970 -2.583 1.00 91.50 246 ALA A C 1
ATOM 1896 O O . ALA A 1 246 ? -19.199 8.959 -3.217 1.00 91.50 246 ALA A O 1
ATOM 1897 N N . LEU A 1 247 ? -18.556 9.893 -1.294 1.00 95.75 247 LEU A N 1
ATOM 1898 C CA . LEU A 1 247 ? -18.714 8.676 -0.492 1.00 95.75 247 LEU A CA 1
ATOM 1899 C C . LEU A 1 247 ? -20.183 8.434 -0.129 1.00 95.75 247 LEU A C 1
ATOM 1901 O O . LEU A 1 247 ? -20.626 7.289 -0.168 1.00 95.75 247 LEU A O 1
ATOM 1905 N N . SER A 1 248 ? -20.936 9.496 0.173 1.00 96.69 248 SER A N 1
ATOM 1906 C CA . SER A 1 248 ? -22.380 9.422 0.413 1.00 96.69 248 SER A CA 1
ATOM 1907 C C . SER A 1 248 ? -23.126 8.988 -0.846 1.00 96.69 248 SER A C 1
ATOM 1909 O O . SER A 1 248 ? -23.887 8.032 -0.792 1.00 96.69 248 SER A O 1
ATOM 1911 N N . GLU A 1 249 ? -22.836 9.611 -1.994 1.00 97.06 249 GLU A N 1
ATOM 1912 C CA . GLU A 1 249 ? -23.440 9.229 -3.277 1.00 97.06 249 GLU A CA 1
ATOM 1913 C C . GLU A 1 249 ? -23.167 7.756 -3.612 1.00 97.06 249 GLU A C 1
ATOM 1915 O O . GLU A 1 249 ? -24.068 7.035 -4.038 1.00 97.06 249 GLU A O 1
ATOM 1920 N N . ALA A 1 250 ? -21.935 7.288 -3.385 1.00 95.69 250 ALA A N 1
ATOM 1921 C CA . ALA A 1 250 ? -21.595 5.887 -3.598 1.00 95.69 250 ALA A CA 1
ATOM 1922 C C . ALA A 1 250 ? -22.364 4.950 -2.658 1.00 95.69 250 ALA A C 1
ATOM 1924 O O . ALA A 1 250 ? -22.853 3.911 -3.092 1.00 95.69 250 ALA A O 1
ATOM 1925 N N . ALA A 1 251 ? -22.496 5.312 -1.380 1.00 96.12 251 ALA A N 1
ATOM 1926 C CA . ALA A 1 251 ? -23.257 4.527 -0.414 1.00 96.12 251 ALA A CA 1
ATOM 1927 C C . ALA A 1 251 ? -24.740 4.412 -0.806 1.00 96.12 251 ALA A C 1
ATOM 1929 O O . ALA A 1 251 ? -25.301 3.317 -0.737 1.00 96.12 251 ALA A O 1
ATOM 1930 N N . ASP A 1 252 ? -25.338 5.508 -1.278 1.00 95.69 252 ASP A N 1
ATOM 1931 C CA . ASP A 1 252 ? -26.729 5.545 -1.737 1.00 95.69 252 ASP A CA 1
ATOM 1932 C C . ASP A 1 252 ? -26.933 4.682 -2.991 1.00 95.69 252 ASP A C 1
ATOM 1934 O O . ASP A 1 252 ? -27.889 3.910 -3.062 1.00 95.69 252 ASP A O 1
ATOM 1938 N N . LYS A 1 253 ? -26.017 4.765 -3.968 1.00 95.56 253 LYS A N 1
ATOM 1939 C CA . LYS A 1 253 ? -26.087 3.973 -5.210 1.00 95.56 253 LYS A CA 1
ATOM 1940 C C . LYS A 1 253 ? -25.825 2.486 -4.990 1.00 95.56 253 LYS A C 1
ATOM 1942 O O . LYS A 1 253 ? -26.479 1.660 -5.621 1.00 95.56 253 LYS A O 1
ATOM 1947 N N . LEU A 1 254 ? -24.865 2.139 -4.131 1.00 92.44 254 LEU A N 1
ATOM 1948 C CA . LEU A 1 254 ? -24.570 0.744 -3.793 1.00 92.44 254 LEU A CA 1
ATOM 1949 C C . LEU A 1 254 ? -25.697 0.106 -2.977 1.00 92.44 254 LEU A C 1
ATOM 1951 O O . LEU A 1 254 ? -25.874 -1.105 -3.061 1.00 92.44 254 LEU A O 1
ATOM 1955 N N . ALA A 1 255 ? -26.438 0.908 -2.200 1.00 90.88 255 ALA A N 1
ATOM 1956 C CA . ALA A 1 255 ? -27.562 0.463 -1.379 1.00 90.88 255 ALA A CA 1
ATOM 1957 C C . ALA A 1 255 ? -27.220 -0.777 -0.525 1.00 90.88 255 ALA A C 1
ATOM 1959 O O . ALA A 1 255 ? -27.963 -1.759 -0.487 1.00 90.88 255 ALA A O 1
ATOM 1960 N N . GLY A 1 256 ? -26.059 -0.735 0.141 1.00 89.75 256 GLY A N 1
ATOM 1961 C CA . GLY A 1 256 ? -25.565 -1.841 0.962 1.00 89.75 256 GLY A CA 1
ATOM 1962 C C . GLY A 1 256 ? -26.519 -2.211 2.113 1.00 89.75 256 GLY A C 1
ATOM 1963 O O . GLY A 1 256 ? -27.327 -1.388 2.547 1.00 89.75 256 GLY A O 1
ATOM 1964 N N . PRO A 1 257 ? -26.415 -3.430 2.674 1.00 93.56 257 PRO A N 1
ATOM 1965 C CA . PRO A 1 257 ? -27.386 -3.967 3.634 1.00 93.56 257 PRO A CA 1
ATOM 1966 C C . PRO A 1 257 ? -27.290 -3.370 5.051 1.00 93.56 257 PRO A C 1
ATOM 1968 O O . PRO A 1 257 ? -27.903 -3.894 5.981 1.00 93.56 257 PRO A O 1
ATOM 1971 N N . PHE A 1 258 ? -26.513 -2.302 5.245 1.00 95.31 258 PHE A N 1
ATOM 1972 C CA . PHE A 1 258 ? -26.282 -1.659 6.536 1.00 95.31 258 PHE A CA 1
ATOM 1973 C C . PHE A 1 258 ? -26.212 -0.129 6.401 1.00 95.31 258 PHE A C 1
ATOM 1975 O O . PHE A 1 258 ? -25.788 0.391 5.364 1.00 95.31 258 PHE A O 1
ATOM 1982 N N . PRO A 1 259 ? -26.582 0.621 7.458 1.00 96.62 259 PRO A N 1
ATOM 1983 C CA . PRO A 1 259 ? -26.470 2.074 7.470 1.00 96.62 259 PRO A CA 1
ATOM 1984 C C . PRO A 1 259 ? -25.034 2.532 7.209 1.00 96.62 259 PRO A C 1
ATOM 1986 O O . PRO A 1 259 ? -24.106 2.115 7.903 1.00 96.62 259 PRO A O 1
ATOM 1989 N N . THR A 1 260 ? -24.866 3.441 6.252 1.00 97.81 260 THR A N 1
ATOM 1990 C CA . THR A 1 260 ? -23.569 4.037 5.921 1.00 97.81 260 THR A CA 1
ATOM 1991 C C . THR A 1 260 ? -23.633 5.548 6.111 1.00 97.81 260 THR A C 1
ATOM 1993 O O . THR A 1 260 ? -24.615 6.181 5.734 1.00 97.81 260 THR A O 1
ATOM 1996 N N . LYS A 1 261 ? -22.600 6.135 6.718 1.00 98.00 261 LYS A N 1
ATOM 1997 C CA . LYS A 1 261 ? -22.472 7.586 6.899 1.00 98.00 261 LYS A CA 1
ATOM 1998 C C . LYS A 1 261 ? -21.107 8.033 6.405 1.00 98.00 261 LYS A C 1
ATOM 2000 O O . LYS A 1 261 ? -20.105 7.427 6.772 1.00 98.00 261 LYS A O 1
ATOM 2005 N N . ALA A 1 262 ? -21.064 9.089 5.601 1.00 98.06 262 ALA A N 1
ATOM 2006 C CA . ALA A 1 262 ? -19.824 9.715 5.165 1.00 98.06 262 ALA A CA 1
ATOM 2007 C C . ALA A 1 262 ? -19.660 11.088 5.827 1.00 98.06 262 ALA A C 1
ATOM 2009 O O . ALA A 1 262 ? -20.618 11.857 5.884 1.00 98.06 262 ALA A O 1
ATOM 2010 N N . VAL A 1 263 ? -18.466 11.393 6.335 1.00 96.81 263 VAL A N 1
ATOM 2011 C CA . VAL A 1 263 ? -18.154 12.669 6.998 1.00 96.81 263 VAL A CA 1
ATOM 2012 C C . VAL A 1 263 ? -16.772 13.186 6.607 1.00 96.81 263 VAL A C 1
ATOM 2014 O O . VAL A 1 263 ? -15.902 12.416 6.185 1.00 96.81 263 VAL A O 1
ATOM 2017 N N . SER A 1 264 ? -16.578 14.499 6.735 1.00 94.88 264 SER A N 1
ATOM 2018 C CA . SER A 1 264 ? -15.259 15.109 6.588 1.00 94.88 264 SER A CA 1
ATOM 2019 C C . SER A 1 264 ? -14.381 14.840 7.817 1.00 94.88 264 SER A C 1
ATOM 2021 O O . SER A 1 264 ? -14.882 14.438 8.870 1.00 94.88 264 SER A O 1
ATOM 2023 N N . TYR A 1 265 ? -13.071 15.089 7.714 1.00 88.81 265 TYR A N 1
ATOM 2024 C CA . TYR A 1 265 ? -12.175 15.016 8.875 1.00 88.81 265 TYR A CA 1
ATOM 2025 C C . TYR A 1 265 ? -12.584 15.993 9.993 1.00 88.81 265 TYR A C 1
ATOM 2027 O O . TYR A 1 265 ? -12.564 15.617 11.160 1.00 88.81 265 TYR A O 1
ATOM 2035 N N . SER A 1 266 ? -13.046 17.205 9.661 1.00 91.38 266 SER A N 1
ATOM 2036 C CA . SER A 1 266 ? -13.498 18.189 10.659 1.00 91.38 266 SER A CA 1
ATOM 2037 C C . SER A 1 266 ? -14.769 17.773 11.404 1.00 91.38 266 SER A C 1
ATOM 2039 O O . SER A 1 266 ? -15.031 18.266 12.497 1.00 91.38 266 SER A O 1
ATOM 2041 N N . ASP A 1 267 ? -15.543 16.843 10.844 1.00 94.62 267 ASP A N 1
ATOM 2042 C CA . ASP A 1 267 ? -16.814 16.399 11.417 1.00 94.62 267 ASP A CA 1
ATOM 2043 C C . ASP A 1 267 ? -16.681 15.133 12.278 1.00 94.62 267 ASP A C 1
ATOM 2045 O O . ASP A 1 267 ? -17.688 14.656 12.808 1.00 94.62 267 ASP A O 1
ATOM 2049 N N . ILE A 1 268 ? -15.472 14.579 12.455 1.00 94.81 268 ILE A N 1
ATOM 2050 C CA . ILE A 1 268 ? -15.235 13.334 13.211 1.00 94.81 268 ILE A CA 1
ATOM 2051 C C . ILE A 1 268 ? -15.868 13.393 14.604 1.00 94.81 268 ILE A C 1
ATOM 2053 O O . ILE A 1 268 ? -16.585 12.467 14.990 1.00 94.81 268 ILE A O 1
ATOM 2057 N N . ALA A 1 269 ? -15.671 14.494 15.334 1.00 93.50 269 ALA A N 1
ATOM 2058 C CA . ALA A 1 269 ? -16.182 14.665 16.696 1.00 93.50 269 ALA A CA 1
ATOM 2059 C C . ALA A 1 269 ? -17.714 14.507 16.794 1.00 93.50 269 ALA A C 1
ATOM 2061 O O . ALA A 1 269 ? -18.223 14.042 17.810 1.00 93.50 269 ALA A O 1
ATOM 2062 N N . SER A 1 270 ? -18.453 14.816 15.722 1.00 94.00 270 SER A N 1
ATOM 2063 C CA . SER A 1 270 ? -19.921 14.717 15.675 1.00 94.00 270 SER A CA 1
ATOM 2064 C C . SER A 1 270 ? -20.457 13.290 15.477 1.00 94.00 270 SER A C 1
ATOM 2066 O O . SER A 1 270 ? -21.669 13.066 15.454 1.00 94.00 270 SER A O 1
ATOM 2068 N N . THR A 1 271 ? -19.579 12.300 15.285 1.00 97.31 271 THR A N 1
ATOM 2069 C CA . THR A 1 271 ? -19.989 10.934 14.919 1.00 97.31 271 THR A CA 1
ATOM 2070 C C . THR A 1 271 ? -20.158 9.987 16.103 1.00 97.31 271 THR A C 1
ATOM 2072 O O . THR A 1 271 ? -20.808 8.951 15.943 1.00 97.31 271 THR A O 1
ATOM 2075 N N . GLY A 1 272 ? -19.654 10.351 17.288 1.00 96.00 272 GLY A N 1
ATOM 2076 C CA . GLY A 1 272 ? -19.651 9.489 18.475 1.00 96.00 272 GLY A CA 1
ATOM 2077 C C . GLY A 1 272 ? -21.042 9.002 18.879 1.00 96.00 272 GLY A C 1
ATOM 2078 O O . GLY A 1 272 ? -21.252 7.801 19.033 1.00 96.00 272 GLY A O 1
ATOM 2079 N N . GLU A 1 273 ? -22.029 9.900 18.955 1.00 96.06 273 GLU A N 1
ATOM 2080 C CA . GLU A 1 273 ? -23.413 9.534 19.296 1.00 96.06 273 GLU A CA 1
ATOM 2081 C C . GLU A 1 273 ? -24.052 8.612 18.249 1.00 96.06 273 GLU A C 1
ATOM 2083 O O . GLU A 1 273 ? -24.735 7.645 18.590 1.00 96.06 273 GLU A O 1
ATOM 2088 N N . TRP A 1 274 ? -23.794 8.868 16.962 1.00 98.06 274 TRP A N 1
ATOM 2089 C CA . TRP A 1 274 ? -24.327 8.049 15.872 1.00 98.06 274 TRP A CA 1
ATOM 2090 C C . TRP A 1 274 ? -23.790 6.613 15.918 1.00 98.06 274 TRP A C 1
ATOM 2092 O O . TRP A 1 274 ? -24.545 5.674 15.655 1.00 98.06 274 TRP A O 1
ATOM 2102 N N . LEU A 1 275 ? -22.516 6.443 16.290 1.00 98.19 275 LEU A N 1
ATOM 2103 C CA . LEU A 1 275 ? -21.908 5.134 16.538 1.00 98.19 275 LEU A CA 1
ATOM 2104 C C . LEU A 1 275 ? -22.468 4.492 17.816 1.00 98.19 275 LEU A C 1
ATOM 2106 O O . LEU A 1 275 ? -22.844 3.322 17.798 1.00 98.19 275 LEU A O 1
ATOM 2110 N N . ALA A 1 276 ? -22.577 5.255 18.907 1.00 97.25 276 ALA A N 1
ATOM 2111 C CA . ALA A 1 276 ? -23.034 4.769 20.208 1.00 97.25 276 ALA A CA 1
ATOM 2112 C C . ALA A 1 276 ? -24.464 4.209 20.175 1.00 97.25 276 ALA A C 1
ATOM 2114 O O . ALA A 1 276 ? -24.734 3.174 20.784 1.00 97.25 276 ALA A O 1
ATOM 2115 N N . ILE A 1 277 ? -25.371 4.830 19.410 1.00 97.75 277 ILE A N 1
ATOM 2116 C CA . ILE A 1 277 ? -26.758 4.355 19.246 1.00 97.75 277 ILE A CA 1
ATOM 2117 C C . ILE A 1 277 ? -26.816 2.938 18.649 1.00 97.75 277 ILE A C 1
ATOM 2119 O O . ILE A 1 277 ? -27.789 2.221 18.877 1.00 97.75 277 ILE A O 1
ATOM 2123 N N . LYS A 1 278 ? -25.783 2.498 17.916 1.00 97.75 278 LYS A N 1
ATOM 2124 C CA . LYS A 1 278 ? -25.708 1.133 17.369 1.00 97.75 278 LYS A CA 1
ATOM 2125 C C . LYS A 1 278 ? -25.384 0.077 18.422 1.00 97.75 278 LYS A C 1
ATOM 2127 O O . LYS A 1 278 ? -25.553 -1.099 18.132 1.00 97.75 278 LYS A O 1
ATOM 2132 N N . GLN A 1 279 ? -24.943 0.488 19.613 1.00 97.44 279 GLN A N 1
ATOM 2133 C CA . GLN A 1 279 ? -24.527 -0.394 20.706 1.00 97.44 279 GLN A CA 1
ATOM 2134 C C . GLN A 1 279 ? -23.523 -1.475 20.252 1.00 97.44 279 GLN A C 1
ATOM 2136 O O . GLN A 1 279 ? -23.760 -2.666 20.467 1.00 97.44 279 GLN A O 1
ATOM 2141 N N . PRO A 1 280 ? -22.416 -1.096 19.580 1.00 98.00 280 PRO A N 1
ATOM 2142 C CA . PRO A 1 280 ? -21.451 -2.075 19.099 1.00 98.00 280 PRO A CA 1
ATOM 2143 C C . PRO A 1 280 ? -20.756 -2.793 20.257 1.00 98.00 280 PRO A C 1
ATOM 2145 O O . PRO A 1 280 ? -20.353 -2.162 21.231 1.00 98.00 280 PRO A O 1
ATOM 2148 N N . SER A 1 281 ? -20.519 -4.098 20.112 1.00 97.44 281 SER A N 1
ATOM 2149 C CA . SER A 1 281 ? -19.584 -4.824 20.986 1.00 97.44 281 SER A CA 1
ATOM 2150 C C . SER A 1 281 ? -18.147 -4.782 20.457 1.00 97.44 281 SER A C 1
ATOM 2152 O O . SER A 1 281 ? -17.211 -5.128 21.179 1.00 97.44 281 SER A O 1
ATOM 2154 N N . LYS A 1 282 ? -17.959 -4.371 19.195 1.00 97.94 282 LYS A N 1
ATOM 2155 C CA . LYS A 1 282 ? -16.658 -4.244 18.527 1.00 97.94 282 LYS A CA 1
ATOM 2156 C C . LYS A 1 282 ? -16.603 -2.986 17.651 1.00 97.94 282 LYS A C 1
ATOM 2158 O O . LYS A 1 282 ? -17.571 -2.641 16.979 1.00 97.94 282 LYS A O 1
ATOM 2163 N N . ILE A 1 283 ? -15.465 -2.307 17.632 1.00 98.31 283 ILE A N 1
ATOM 2164 C CA . ILE A 1 283 ? -15.176 -1.184 16.734 1.00 98.31 283 ILE A CA 1
ATOM 2165 C C . ILE A 1 283 ? -14.002 -1.610 15.868 1.00 98.31 283 ILE A C 1
ATOM 2167 O O . ILE A 1 283 ? -12.928 -1.892 16.389 1.00 98.31 283 ILE A O 1
ATOM 2171 N N . VAL A 1 284 ? -14.199 -1.664 14.556 1.00 98.06 284 VAL A N 1
ATOM 2172 C CA . VAL A 1 284 ? -13.114 -1.912 13.603 1.00 98.06 284 VAL A CA 1
ATOM 2173 C C . VAL A 1 284 ? -12.753 -0.591 12.949 1.00 98.06 284 VAL A C 1
ATOM 2175 O O . VAL A 1 284 ? -13.599 0.019 12.307 1.00 98.06 284 VAL A O 1
ATOM 2178 N N . VAL A 1 285 ? -11.510 -0.148 13.094 1.00 96.56 285 VAL A N 1
ATOM 2179 C CA . VAL A 1 285 ? -10.975 1.038 12.421 1.00 96.56 285 VAL A CA 1
ATOM 2180 C C . VAL A 1 285 ? -10.009 0.581 11.341 1.00 96.56 285 VAL A C 1
ATOM 2182 O O . VAL A 1 285 ? -8.951 0.057 11.658 1.00 96.56 285 VAL A O 1
ATOM 2185 N N . ALA A 1 286 ? -10.342 0.786 10.071 1.00 95.56 286 ALA A N 1
ATOM 2186 C CA . ALA A 1 286 ? -9.445 0.546 8.950 1.00 95.56 286 ALA A CA 1
ATOM 2187 C C . ALA A 1 286 ? -8.866 1.870 8.443 1.00 95.56 286 ALA A C 1
ATOM 2189 O O . ALA A 1 286 ? -9.581 2.708 7.885 1.00 95.56 286 ALA A O 1
ATOM 2190 N N . ASN A 1 287 ? -7.561 2.054 8.646 1.00 90.88 287 ASN A N 1
ATOM 2191 C CA . ASN A 1 287 ? -6.827 3.215 8.173 1.00 90.88 287 ASN A CA 1
ATOM 2192 C C . ASN A 1 287 ? -6.318 2.994 6.746 1.00 90.88 287 ASN A C 1
ATOM 2194 O O . ASN A 1 287 ? -5.306 2.329 6.506 1.00 90.88 287 ASN A O 1
ATOM 2198 N N . PHE A 1 288 ? -7.032 3.599 5.800 1.00 87.88 288 PHE A N 1
ATOM 2199 C CA . PHE A 1 288 ? -6.683 3.668 4.393 1.00 87.88 288 PHE A CA 1
ATOM 2200 C C . PHE A 1 288 ? -6.000 4.999 4.029 1.00 87.88 288 PHE A C 1
ATOM 2202 O O . PHE A 1 288 ? -6.254 5.536 2.953 1.00 87.88 288 PHE A O 1
ATOM 2209 N N . GLY A 1 289 ? -5.113 5.509 4.885 1.00 77.38 289 GLY A N 1
ATOM 2210 C CA . GLY A 1 289 ? -4.255 6.650 4.559 1.00 77.38 289 GLY A CA 1
ATOM 2211 C C . GLY A 1 289 ? -4.865 7.970 4.999 1.00 77.38 289 GLY A C 1
ATOM 2212 O O . GLY A 1 289 ? -5.030 8.890 4.195 1.00 77.38 289 GLY A O 1
ATOM 2213 N N . SER A 1 290 ? -5.240 8.038 6.277 1.00 73.75 290 SER A N 1
ATOM 2214 C CA . SER A 1 290 ? -5.681 9.263 6.942 1.00 73.75 290 SER A CA 1
ATOM 2215 C C . SER A 1 290 ? -4.688 10.407 6.736 1.00 73.75 290 SER A C 1
ATOM 2217 O O . SER A 1 290 ? -3.479 10.192 6.793 1.00 73.75 290 SER A O 1
ATOM 2219 N N . ARG A 1 291 ? -5.198 11.625 6.554 1.00 69.19 291 ARG A N 1
ATOM 2220 C CA . ARG A 1 291 ? -4.393 12.852 6.469 1.00 69.19 291 ARG A CA 1
ATOM 2221 C C . ARG A 1 291 ? -4.645 13.746 7.680 1.00 69.19 291 ARG A C 1
ATOM 2223 O O . ARG A 1 291 ? -5.613 13.529 8.410 1.00 69.19 291 ARG A O 1
ATOM 2230 N N . ASP A 1 292 ? -3.788 14.748 7.854 1.00 62.88 292 ASP A N 1
ATOM 2231 C CA . ASP A 1 292 ? -4.056 15.941 8.667 1.00 62.88 292 ASP A CA 1
ATOM 2232 C C . ASP A 1 292 ? -4.428 15.652 10.136 1.00 62.88 292 ASP A C 1
ATOM 2234 O O . ASP A 1 292 ? -5.306 16.294 10.713 1.00 62.88 292 ASP A O 1
ATOM 2238 N N . GLY A 1 293 ? -3.801 14.639 10.745 1.00 72.38 293 GLY A N 1
ATOM 2239 C CA . GLY A 1 293 ? -4.083 14.239 12.130 1.00 72.38 293 GLY A CA 1
ATOM 2240 C C . GLY A 1 293 ? -5.488 13.654 12.348 1.00 72.38 293 GLY A C 1
ATOM 2241 O O . GLY A 1 293 ? -5.984 13.580 13.474 1.00 72.38 293 GLY A O 1
ATOM 2242 N N . GLY A 1 294 ? -6.189 13.281 11.270 1.00 81.31 294 GLY A N 1
ATOM 2243 C CA . GLY A 1 294 ? -7.558 12.775 11.339 1.00 81.31 294 GLY A CA 1
ATOM 2244 C C . GLY A 1 294 ? -7.678 11.450 12.094 1.00 81.31 294 GLY A C 1
ATOM 2245 O O . GLY A 1 294 ? -8.731 11.148 12.654 1.00 81.31 294 GLY A O 1
ATOM 2246 N N . PHE A 1 295 ? -6.611 10.653 12.137 1.00 83.88 295 PHE A N 1
ATOM 2247 C CA . PHE A 1 295 ? -6.606 9.391 12.867 1.00 83.88 295 PHE A CA 1
ATOM 2248 C C . PHE A 1 295 ? -6.556 9.609 14.385 1.00 83.88 295 PHE A C 1
ATOM 2250 O O . PHE A 1 295 ? -7.328 8.995 15.118 1.00 83.88 295 PHE A O 1
ATOM 2257 N N . GLU A 1 296 ? -5.743 10.549 14.856 1.00 84.38 296 GLU A N 1
ATOM 2258 C CA . GLU A 1 296 ? -5.676 10.977 16.254 1.00 84.38 296 GLU A CA 1
ATOM 2259 C C . GLU A 1 296 ? -7.012 11.570 16.705 1.00 84.38 296 GLU A C 1
ATOM 2261 O O . GLU A 1 296 ? -7.502 11.241 17.785 1.00 84.38 296 GLU A O 1
ATOM 2266 N N . GLN A 1 297 ? -7.651 12.380 15.855 1.00 88.38 297 GLN A N 1
ATOM 2267 C CA . GLN A 1 297 ? -8.996 12.903 16.114 1.00 88.38 297 GLN A CA 1
ATOM 2268 C C . GLN A 1 297 ? -10.033 11.780 16.237 1.00 88.38 297 GLN A C 1
ATOM 2270 O O . GLN A 1 297 ? -10.899 11.832 17.111 1.00 88.38 297 GLN A O 1
ATOM 2275 N N . LEU A 1 298 ? -9.941 10.747 15.394 1.00 92.56 298 LEU A N 1
ATOM 2276 C CA . LEU A 1 298 ? -10.816 9.579 15.464 1.00 92.56 298 LEU A CA 1
ATOM 2277 C C . LEU A 1 298 ? -10.610 8.795 16.765 1.00 92.56 298 LEU A C 1
ATOM 2279 O O . LEU A 1 298 ? -11.589 8.480 17.442 1.00 92.56 298 LEU A O 1
ATOM 2283 N N . LEU A 1 299 ? -9.362 8.514 17.144 1.00 90.06 299 LEU A N 1
ATOM 2284 C CA . LEU A 1 299 ? -9.061 7.847 18.412 1.00 90.06 299 LEU A CA 1
ATOM 2285 C C . LEU A 1 299 ? -9.539 8.681 19.606 1.00 90.06 299 LEU A C 1
ATOM 2287 O O . LEU A 1 299 ? -10.178 8.138 20.506 1.00 90.06 299 LEU A O 1
ATOM 2291 N N . GLY A 1 300 ? -9.310 9.995 19.575 1.00 91.00 300 GLY A N 1
ATOM 2292 C CA . GLY A 1 300 ? -9.795 10.931 20.585 1.00 91.00 300 GLY A CA 1
ATOM 2293 C C . GLY A 1 300 ? -11.320 10.955 20.684 1.00 91.00 300 GLY A C 1
ATOM 2294 O O . GLY A 1 300 ? -11.856 10.973 21.786 1.00 91.00 300 GLY A O 1
ATOM 2295 N N . MET A 1 301 ? -12.040 10.873 19.562 1.00 96.12 301 MET A N 1
ATOM 2296 C CA . MET A 1 301 ? -13.503 10.770 19.553 1.00 96.12 301 MET A CA 1
ATOM 2297 C C . MET A 1 301 ? -13.989 9.453 20.173 1.00 96.12 301 MET A C 1
ATOM 2299 O O . MET A 1 301 ? -14.897 9.474 21.008 1.00 96.12 301 MET A O 1
ATOM 2303 N N . ILE A 1 302 ? -13.371 8.318 19.824 1.00 94.69 302 ILE A N 1
ATOM 2304 C CA . ILE A 1 302 ? -13.720 7.007 20.397 1.00 94.69 302 ILE A CA 1
ATOM 2305 C C . ILE A 1 302 ? -13.479 7.018 21.913 1.00 94.69 302 ILE A C 1
ATOM 2307 O O . ILE A 1 302 ? -14.365 6.655 22.686 1.00 94.69 302 ILE A O 1
ATOM 2311 N N . GLN A 1 303 ? -12.312 7.498 22.351 1.00 92.81 303 GLN A N 1
ATOM 2312 C CA . GLN A 1 303 ? -11.957 7.633 23.767 1.00 92.81 303 GLN A CA 1
ATOM 2313 C C . GLN A 1 303 ? -12.819 8.672 24.497 1.00 92.81 303 GLN A C 1
ATOM 2315 O O . GLN A 1 303 ? -13.112 8.511 25.678 1.00 92.81 303 GLN A O 1
ATOM 2320 N N . GLY A 1 304 ? -13.264 9.719 23.808 1.00 95.00 304 GLY A N 1
ATOM 2321 C CA . GLY A 1 304 ? -14.120 10.769 24.353 1.00 95.00 304 GLY A CA 1
ATOM 2322 C C . GLY A 1 304 ? -15.599 10.394 24.451 1.00 95.00 304 GLY A C 1
ATOM 2323 O O . GLY A 1 304 ? -16.365 11.159 25.029 1.00 95.00 304 GLY A O 1
ATOM 2324 N N . THR A 1 305 ? -16.013 9.237 23.919 1.00 97.12 305 THR A N 1
ATOM 2325 C CA . THR A 1 305 ? -17.415 8.792 23.894 1.00 97.12 305 THR A CA 1
ATOM 2326 C C . THR A 1 305 ? -17.623 7.609 24.855 1.00 97.12 305 THR A C 1
ATOM 2328 O O . THR A 1 305 ? -17.397 6.464 24.461 1.00 97.12 305 THR A O 1
ATOM 2331 N N . PRO A 1 306 ? -18.109 7.822 26.099 1.00 96.69 306 PRO A N 1
ATOM 2332 C CA . PRO A 1 306 ? -18.181 6.768 27.121 1.00 96.69 306 PRO A CA 1
ATOM 2333 C C . PRO A 1 306 ? -18.975 5.524 26.711 1.00 96.69 306 PRO A C 1
ATOM 2335 O O . PRO A 1 306 ? -18.630 4.404 27.078 1.00 96.69 306 PRO A O 1
ATOM 2338 N N . ALA A 1 307 ? -20.021 5.703 25.902 1.00 96.38 307 ALA A N 1
ATOM 2339 C CA . ALA A 1 307 ? -20.848 4.604 25.407 1.00 96.38 307 ALA A CA 1
ATOM 2340 C C . ALA A 1 307 ? -20.092 3.621 24.488 1.00 96.38 307 ALA A C 1
ATOM 2342 O O . ALA A 1 307 ? -20.565 2.508 24.276 1.00 96.38 307 ALA A O 1
ATOM 2343 N N . LEU A 1 308 ? -18.929 4.009 23.953 1.00 96.19 308 LEU A N 1
ATOM 2344 C CA . LEU A 1 308 ? -18.094 3.168 23.094 1.00 96.19 308 LEU A CA 1
ATOM 2345 C C . LEU A 1 308 ? -17.010 2.402 23.869 1.00 96.19 308 LEU A C 1
ATOM 2347 O O . LEU A 1 308 ? -16.432 1.467 23.324 1.00 96.19 308 LEU A O 1
ATOM 2351 N N . HIS A 1 309 ? -16.751 2.740 25.139 1.00 94.50 309 HIS A N 1
ATOM 2352 C CA . HIS A 1 309 ? -15.649 2.157 25.926 1.00 94.50 309 HIS A CA 1
ATOM 2353 C C . HIS A 1 309 ? -15.794 0.658 26.189 1.00 94.50 309 HIS A C 1
ATOM 2355 O O . HIS A 1 309 ? -14.795 -0.027 26.386 1.00 94.50 309 HIS A O 1
ATOM 2361 N N . ALA A 1 310 ? -17.024 0.142 26.193 1.00 93.62 310 ALA A N 1
ATOM 2362 C CA . ALA A 1 310 ? -17.283 -1.284 26.375 1.00 93.62 310 ALA A CA 1
ATOM 2363 C C . ALA A 1 310 ? -16.960 -2.123 25.122 1.00 93.62 310 ALA A C 1
ATOM 2365 O O . ALA A 1 310 ? -16.871 -3.347 25.216 1.00 93.62 310 ALA A O 1
ATOM 2366 N N . ALA A 1 311 ? -16.806 -1.493 23.953 1.00 96.19 311 ALA A N 1
ATOM 2367 C CA . ALA A 1 311 ? -16.554 -2.191 22.701 1.00 96.19 311 ALA A CA 1
ATOM 2368 C C . ALA A 1 311 ? -15.064 -2.533 22.534 1.00 96.19 311 ALA A C 1
ATOM 2370 O O . ALA A 1 311 ? -14.188 -1.683 22.708 1.00 96.19 311 ALA A O 1
ATOM 2371 N N . LYS A 1 312 ? -14.760 -3.766 22.105 1.00 94.94 312 LYS A N 1
ATOM 2372 C CA . LYS A 1 312 ? -13.395 -4.152 21.706 1.00 94.94 312 LYS A CA 1
ATOM 2373 C C . LYS A 1 312 ? -12.990 -3.331 20.481 1.00 94.94 312 LYS A C 1
ATOM 2375 O O . LYS A 1 312 ? -13.647 -3.422 19.449 1.00 94.94 312 LYS A O 1
ATOM 2380 N N . THR A 1 313 ? -11.908 -2.562 20.567 1.00 94.00 313 THR A N 1
ATOM 2381 C CA . THR A 1 313 ? -11.403 -1.788 19.423 1.00 94.00 313 THR A CA 1
ATOM 2382 C C . THR A 1 313 ? -10.307 -2.566 18.700 1.00 94.00 313 THR A C 1
ATOM 2384 O O . THR A 1 313 ? -9.350 -3.020 19.319 1.00 94.00 313 THR A O 1
ATOM 2387 N N . VAL A 1 314 ? -10.460 -2.723 17.388 1.00 93.94 314 VAL A N 1
ATOM 2388 C CA . VAL A 1 314 ? -9.502 -3.352 16.476 1.00 93.94 314 VAL A CA 1
ATOM 2389 C C . VAL A 1 314 ? -9.085 -2.303 15.460 1.00 93.94 314 VAL A C 1
ATOM 2391 O O . VAL A 1 314 ? -9.931 -1.759 14.753 1.00 93.94 314 VAL A O 1
ATOM 2394 N N . VAL A 1 315 ? -7.790 -2.020 15.371 1.00 92.62 315 VAL A N 1
ATOM 2395 C CA . VAL A 1 315 ? -7.254 -1.031 14.433 1.00 92.62 315 VAL A CA 1
ATOM 2396 C C . VAL A 1 315 ? -6.414 -1.741 13.382 1.00 92.62 315 VAL A C 1
ATOM 2398 O O . VAL A 1 315 ? -5.440 -2.413 13.712 1.00 92.62 315 VAL A O 1
ATOM 2401 N N . LEU A 1 316 ? -6.788 -1.567 12.119 1.00 92.25 316 LEU A N 1
ATOM 2402 C CA . LEU A 1 316 ? -6.075 -2.047 10.947 1.00 92.25 316 LEU A CA 1
ATOM 2403 C C . LEU A 1 316 ? -5.352 -0.889 10.260 1.00 92.25 316 LEU A C 1
ATOM 2405 O O . LEU A 1 316 ? -5.972 0.121 9.927 1.00 92.25 316 LEU A O 1
ATOM 2409 N N . SER A 1 317 ? -4.062 -1.057 9.984 1.00 86.50 317 SER A N 1
ATOM 2410 C CA . SER A 1 317 ? -3.272 -0.114 9.188 1.00 86.50 317 SER A CA 1
ATOM 2411 C C . SER A 1 317 ? -3.015 -0.687 7.800 1.00 86.50 317 SER A C 1
ATOM 2413 O O . SER A 1 317 ? -2.322 -1.692 7.654 1.00 86.50 317 SER A O 1
ATOM 2415 N N . VAL A 1 318 ? -3.584 -0.057 6.770 1.00 77.00 318 VAL A N 1
ATOM 2416 C CA . VAL A 1 318 ? -3.548 -0.550 5.381 1.00 77.00 318 VAL A CA 1
ATOM 2417 C C . VAL A 1 318 ? -2.570 0.266 4.514 1.00 77.00 318 VAL A C 1
ATOM 2419 O O . VAL A 1 318 ? -2.565 0.136 3.295 1.00 77.00 318 VAL A O 1
ATOM 2422 N N . HIS A 1 319 ? -1.748 1.141 5.109 1.00 67.12 319 HIS A N 1
ATOM 2423 C CA . HIS A 1 319 ? -0.944 2.129 4.370 1.00 67.12 319 HIS A CA 1
ATOM 2424 C C . HIS A 1 319 ? 0.573 2.020 4.509 1.00 67.12 319 HIS A C 1
ATOM 2426 O O . HIS A 1 319 ? 1.113 1.365 5.397 1.00 67.12 319 HIS A O 1
ATOM 2432 N N . ASN A 1 320 ? 1.218 2.686 3.546 1.00 54.00 320 ASN A N 1
ATOM 2433 C CA . ASN A 1 320 ? 2.621 2.620 3.157 1.00 54.00 320 ASN A CA 1
ATOM 2434 C C . ASN A 1 320 ? 3.306 4.011 3.012 1.00 54.00 320 ASN A C 1
ATOM 2436 O O . ASN A 1 320 ? 4.404 4.083 2.482 1.00 54.00 320 ASN A O 1
ATOM 2440 N N . THR A 1 321 ? 2.710 5.131 3.439 1.00 45.16 321 THR A N 1
ATOM 2441 C CA . THR A 1 321 ? 3.268 6.504 3.276 1.00 45.16 321 THR A CA 1
ATOM 2442 C C . THR A 1 321 ? 4.137 7.003 4.445 1.00 45.16 321 THR A C 1
ATOM 2444 O O . THR A 1 321 ? 4.340 6.269 5.398 1.00 45.16 321 THR A O 1
ATOM 2447 N N . GLN A 1 322 ? 4.651 8.246 4.340 1.00 40.03 322 GLN A N 1
ATOM 2448 C CA . GLN A 1 322 ? 5.650 8.963 5.172 1.00 40.03 322 GLN A CA 1
ATOM 2449 C C . GLN A 1 322 ? 5.542 8.828 6.700 1.00 40.03 322 GLN A C 1
ATOM 2451 O O . GLN A 1 322 ? 6.563 8.909 7.376 1.00 40.03 322 GLN A O 1
ATOM 2456 N N . ASP A 1 323 ? 4.360 8.534 7.236 1.00 47.88 323 ASP A N 1
ATOM 2457 C CA . ASP A 1 323 ? 4.182 8.227 8.655 1.00 47.88 323 ASP A CA 1
ATOM 2458 C C . ASP A 1 323 ? 4.428 6.750 8.982 1.00 47.88 323 ASP A C 1
ATOM 2460 O O . ASP A 1 323 ? 4.193 6.348 10.110 1.00 47.88 323 ASP A O 1
ATOM 2464 N N . PHE A 1 324 ? 4.901 5.919 8.044 1.00 45.94 324 PHE A N 1
ATOM 2465 C CA . PHE A 1 324 ? 5.126 4.483 8.247 1.00 45.94 324 PHE A CA 1
ATOM 2466 C C . PHE A 1 324 ? 5.921 4.230 9.523 1.00 45.94 324 PHE A C 1
ATOM 2468 O O . PHE A 1 324 ? 5.516 3.391 10.307 1.00 45.94 324 PHE A O 1
ATOM 2475 N N . ILE A 1 325 ? 6.974 5.012 9.774 1.00 46.16 325 ILE A N 1
ATOM 2476 C CA . ILE A 1 325 ? 7.815 4.885 10.972 1.00 46.16 325 ILE A CA 1
ATOM 2477 C C . ILE A 1 325 ? 7.094 5.402 12.232 1.00 46.16 325 ILE A C 1
ATOM 2479 O O . ILE A 1 325 ? 7.193 4.800 13.304 1.00 46.16 325 ILE A O 1
ATOM 2483 N N . ALA A 1 326 ? 6.347 6.504 12.123 1.00 46.53 326 ALA A N 1
ATOM 2484 C CA . ALA A 1 326 ? 5.626 7.105 13.246 1.00 46.53 326 ALA A CA 1
ATOM 2485 C C . ALA A 1 326 ? 4.417 6.250 13.668 1.00 46.53 326 ALA A C 1
ATOM 2487 O O . ALA A 1 326 ? 4.274 5.896 14.837 1.00 46.53 326 ALA A O 1
ATOM 2488 N N . LEU A 1 327 ? 3.596 5.836 12.703 1.00 49.94 327 LEU A N 1
ATOM 2489 C CA . LEU A 1 327 ? 2.455 4.939 12.861 1.00 49.94 327 LEU A CA 1
ATOM 2490 C C . LEU A 1 327 ? 2.873 3.493 13.134 1.00 49.94 327 LEU A C 1
ATOM 2492 O O . LEU A 1 327 ? 2.124 2.805 13.819 1.00 49.94 327 LEU A O 1
ATOM 2496 N N . SER A 1 328 ? 4.035 3.009 12.674 1.00 47.88 328 SER A N 1
ATOM 2497 C CA . SER A 1 328 ? 4.545 1.694 13.097 1.00 47.88 328 SER A CA 1
ATOM 2498 C C . SER A 1 328 ? 4.963 1.716 14.561 1.00 47.88 328 SER A C 1
ATOM 2500 O O . SER A 1 328 ? 4.692 0.764 15.285 1.00 47.88 328 SER A O 1
ATOM 2502 N N . SER A 1 329 ? 5.586 2.808 15.014 1.00 51.44 329 SER A N 1
ATOM 2503 C CA . SER A 1 329 ? 5.992 2.979 16.414 1.00 51.44 329 SER A CA 1
ATOM 2504 C C . SER A 1 329 ? 4.773 3.133 17.325 1.00 51.44 329 SER A C 1
ATOM 2506 O O . SER A 1 329 ? 4.651 2.427 18.325 1.00 51.44 329 SER A O 1
ATOM 2508 N N . LEU A 1 330 ? 3.822 3.988 16.937 1.00 54.47 330 LEU A N 1
ATOM 2509 C CA . LEU A 1 330 ? 2.543 4.149 17.627 1.00 54.47 330 LEU A CA 1
ATOM 2510 C C . LEU A 1 330 ? 1.713 2.858 17.571 1.00 54.47 330 LEU A C 1
ATOM 2512 O O . LEU A 1 330 ? 1.093 2.471 18.556 1.00 54.47 330 LEU A O 1
ATOM 2516 N N . GLY A 1 331 ? 1.739 2.154 16.442 1.00 55.12 331 GLY A N 1
ATOM 2517 C CA . GLY A 1 331 ? 1.031 0.897 16.241 1.00 55.12 331 GLY A CA 1
ATOM 2518 C C . GLY A 1 331 ? 1.593 -0.256 17.058 1.00 55.12 331 GLY A C 1
ATOM 2519 O O . GLY A 1 331 ? 0.813 -1.024 17.611 1.00 55.12 331 GLY A O 1
ATOM 2520 N N . ALA A 1 332 ? 2.912 -0.332 17.234 1.00 54.44 332 ALA A N 1
ATOM 2521 C CA . ALA A 1 332 ? 3.535 -1.279 18.154 1.00 54.44 332 ALA A CA 1
ATOM 2522 C C . ALA A 1 332 ? 3.149 -0.998 19.619 1.00 54.44 332 ALA A C 1
ATOM 2524 O O . ALA A 1 332 ? 2.983 -1.932 20.399 1.00 54.44 332 ALA A O 1
ATOM 2525 N N . GLN A 1 333 ? 2.962 0.275 19.991 1.00 54.09 333 GLN A N 1
ATOM 2526 C CA . GLN A 1 333 ? 2.540 0.676 21.340 1.00 54.09 333 GLN A CA 1
ATOM 2527 C C . GLN A 1 333 ? 1.039 0.474 21.592 1.00 54.09 333 GLN A C 1
ATOM 2529 O O . GLN A 1 333 ? 0.646 0.107 22.697 1.00 54.09 333 GLN A O 1
ATOM 2534 N N . LEU A 1 334 ? 0.199 0.718 20.583 1.00 63.44 334 LEU A N 1
ATOM 2535 C CA . LEU A 1 334 ? -1.265 0.685 20.686 1.00 63.44 334 LEU A CA 1
ATOM 2536 C C . LEU A 1 334 ? -1.896 -0.606 20.136 1.00 63.44 334 LEU A C 1
ATOM 2538 O O . LEU A 1 334 ? -3.121 -0.715 20.089 1.00 63.44 334 LEU A O 1
ATOM 2542 N N . GLY A 1 335 ? -1.081 -1.586 19.733 1.00 71.50 335 GLY A N 1
ATOM 2543 C CA . GLY A 1 335 ? -1.539 -2.893 19.254 1.00 71.50 335 GLY A CA 1
ATOM 2544 C C . GLY A 1 335 ? -2.245 -2.849 17.895 1.00 71.50 335 GLY A C 1
ATOM 2545 O O . GLY A 1 335 ? -3.188 -3.605 17.668 1.00 71.50 335 GLY A O 1
ATOM 2546 N N . PHE A 1 336 ? -1.835 -1.950 16.997 1.00 83.62 336 PHE A N 1
ATOM 2547 C CA . PHE A 1 336 ? -2.394 -1.884 15.646 1.00 83.62 336 PHE A CA 1
ATOM 2548 C C . PHE A 1 336 ? -1.947 -3.084 14.822 1.00 83.62 336 PHE A C 1
ATOM 2550 O O . PHE A 1 336 ? -0.798 -3.519 14.889 1.00 83.62 336 PHE A O 1
ATOM 2557 N N . ILE A 1 337 ? -2.850 -3.579 13.985 1.00 88.38 337 ILE A N 1
ATOM 2558 C CA . ILE A 1 337 ? -2.572 -4.705 13.110 1.00 88.38 337 ILE A CA 1
ATOM 2559 C C . ILE A 1 337 ? -2.244 -4.157 11.728 1.00 88.38 337 ILE A C 1
ATOM 2561 O O . ILE A 1 337 ? -3.081 -3.544 11.060 1.00 88.38 337 ILE A O 1
ATOM 2565 N N . GLN A 1 338 ? -1.010 -4.377 11.291 1.00 86.00 338 GLN A N 1
ATOM 2566 C CA . GLN A 1 338 ? -0.625 -4.090 9.918 1.00 86.00 338 GLN A CA 1
ATOM 2567 C C . GLN A 1 338 ? -1.400 -5.011 8.971 1.00 86.00 338 GLN A C 1
ATOM 2569 O O . GLN A 1 338 ? -1.561 -6.197 9.247 1.00 86.00 338 GLN A O 1
ATOM 2574 N N . VAL A 1 339 ? -1.853 -4.476 7.841 1.00 89.00 339 VAL A N 1
ATOM 2575 C CA . VAL A 1 339 ? -2.473 -5.260 6.773 1.00 89.00 339 VAL A CA 1
ATOM 2576 C C . VAL A 1 339 ? -1.497 -5.395 5.616 1.00 89.00 339 VAL A C 1
ATOM 2578 O O . VAL A 1 339 ? -0.915 -4.402 5.171 1.00 89.00 339 VAL A O 1
ATOM 2581 N N . ASN A 1 340 ? -1.330 -6.612 5.099 1.00 88.19 340 ASN A N 1
ATOM 2582 C CA . ASN A 1 340 ? -0.576 -6.839 3.870 1.00 88.19 340 ASN A CA 1
ATOM 2583 C C . ASN A 1 340 ? -1.320 -7.797 2.937 1.00 88.19 340 ASN A C 1
ATOM 2585 O O . ASN A 1 340 ? -1.541 -8.961 3.255 1.00 88.19 340 ASN A O 1
ATOM 2589 N N . THR A 1 341 ? -1.670 -7.296 1.753 1.00 92.00 341 THR A N 1
ATOM 2590 C CA . THR A 1 341 ? -2.441 -8.022 0.740 1.00 92.00 341 THR A CA 1
ATOM 2591 C C . THR A 1 341 ? -1.771 -9.321 0.298 1.00 92.00 341 THR A C 1
ATOM 2593 O O . THR A 1 341 ? -2.463 -10.320 0.130 1.00 92.00 341 THR A O 1
ATOM 2596 N N . SER A 1 342 ? -0.444 -9.330 0.106 1.00 92.38 342 SER A N 1
ATOM 2597 C CA . SER A 1 342 ? 0.231 -10.499 -0.480 1.00 92.38 342 SER A CA 1
ATOM 2598 C C . SER A 1 342 ? 0.235 -11.700 0.470 1.00 92.38 342 SER A C 1
ATOM 2600 O O . SER A 1 342 ? -0.247 -12.747 0.054 1.00 92.38 342 SER A O 1
ATOM 2602 N N . PRO A 1 343 ? 0.643 -11.569 1.750 1.00 93.00 343 PRO A N 1
ATOM 2603 C CA . PRO A 1 343 ? 0.544 -12.668 2.708 1.00 93.00 343 PRO A CA 1
ATOM 2604 C C . PRO A 1 343 ? -0.890 -13.163 2.941 1.00 93.00 343 PRO A C 1
ATOM 2606 O O . PRO A 1 343 ? -1.084 -14.358 3.139 1.00 93.00 343 PRO A O 1
ATOM 2609 N N . ILE A 1 344 ? -1.906 -12.286 2.887 1.00 96.06 344 ILE A N 1
ATOM 2610 C CA . ILE A 1 344 ? -3.311 -12.727 2.971 1.00 96.06 344 ILE A CA 1
ATOM 2611 C C . ILE A 1 344 ? -3.683 -13.577 1.749 1.00 96.06 344 ILE A C 1
ATOM 2613 O O . ILE A 1 344 ? -4.307 -14.623 1.903 1.00 96.06 344 ILE A O 1
ATOM 2617 N N . GLN A 1 345 ? -3.290 -13.156 0.544 1.00 96.31 345 GLN A N 1
ATOM 2618 C CA . GLN A 1 345 ? -3.530 -13.929 -0.674 1.00 96.31 345 GLN A CA 1
ATOM 2619 C C . GLN A 1 345 ? -2.799 -15.279 -0.644 1.00 96.31 345 GLN A C 1
ATOM 2621 O O . GLN A 1 345 ? -3.396 -16.292 -0.997 1.00 96.31 345 GLN A O 1
ATOM 2626 N N . ASP A 1 346 ? -1.544 -15.310 -0.197 1.00 95.31 346 ASP A N 1
ATOM 2627 C CA . ASP A 1 346 ? -0.769 -16.550 -0.075 1.00 95.31 346 ASP A CA 1
ATOM 2628 C C . ASP A 1 346 ? -1.409 -17.509 0.934 1.00 95.31 346 ASP A C 1
ATOM 2630 O O . ASP A 1 346 ? -1.557 -18.698 0.655 1.00 95.31 346 ASP A O 1
ATOM 2634 N N . ALA A 1 347 ? -1.860 -16.990 2.080 1.00 96.06 347 ALA A N 1
ATOM 2635 C CA . ALA A 1 347 ? -2.580 -17.780 3.071 1.00 96.06 347 ALA A CA 1
ATOM 2636 C C . ALA A 1 347 ? -3.924 -18.302 2.530 1.00 96.06 347 ALA A C 1
ATOM 2638 O O . ALA A 1 347 ? -4.266 -19.456 2.774 1.00 96.06 347 ALA A O 1
ATOM 2639 N N . ALA A 1 348 ? -4.654 -17.502 1.745 1.00 96.31 348 ALA A N 1
ATOM 2640 C CA . ALA A 1 348 ? -5.881 -17.942 1.082 1.00 96.31 348 ALA A CA 1
ATOM 2641 C C . ALA A 1 348 ? -5.614 -19.073 0.075 1.00 96.31 348 ALA A C 1
ATOM 2643 O O . ALA A 1 348 ? -6.313 -20.083 0.095 1.00 96.31 348 ALA A O 1
ATOM 2644 N N . LEU A 1 349 ? -4.570 -18.948 -0.750 1.00 95.44 349 LEU A N 1
ATOM 2645 C CA . LEU A 1 349 ? -4.141 -19.980 -1.706 1.00 95.44 349 LEU A CA 1
ATOM 2646 C C . LEU A 1 349 ? -3.584 -21.245 -1.028 1.00 95.44 349 LEU A C 1
ATOM 2648 O O . LEU A 1 349 ? -3.543 -22.304 -1.647 1.00 95.44 349 LEU A O 1
ATOM 2652 N N . GLY A 1 350 ? -3.177 -21.157 0.241 1.00 94.44 350 GLY A N 1
ATOM 2653 C CA . GLY A 1 350 ? -2.808 -22.314 1.061 1.00 94.44 350 GLY A CA 1
ATOM 2654 C C . GLY A 1 350 ? -4.001 -23.131 1.572 1.00 94.44 350 GLY A C 1
ATOM 2655 O O . GLY A 1 350 ? -3.803 -24.240 2.065 1.00 94.44 350 GLY A O 1
ATOM 2656 N N . ILE A 1 351 ? -5.225 -22.599 1.470 1.00 93.25 351 ILE A N 1
ATOM 2657 C CA . ILE A 1 351 ? -6.456 -23.213 1.998 1.00 93.25 351 ILE A CA 1
ATOM 2658 C C . ILE A 1 351 ? -7.457 -23.517 0.875 1.00 93.25 351 ILE A C 1
ATOM 2660 O O . ILE A 1 351 ? -8.125 -24.549 0.905 1.00 93.25 351 ILE A O 1
ATOM 2664 N N . ILE A 1 352 ? -7.563 -22.626 -0.110 1.00 95.31 352 ILE A N 1
ATOM 2665 C CA . ILE A 1 352 ? -8.505 -22.705 -1.229 1.00 95.31 352 ILE A CA 1
ATOM 2666 C C . ILE A 1 352 ? -7.754 -23.107 -2.497 1.00 95.31 352 ILE A C 1
ATOM 2668 O O . ILE A 1 352 ? -6.669 -22.597 -2.772 1.00 95.31 352 ILE A O 1
ATOM 2672 N N . GLU A 1 353 ? -8.347 -23.992 -3.304 1.00 95.88 353 GLU A N 1
ATOM 2673 C CA . GLU A 1 353 ? -7.775 -24.376 -4.598 1.00 95.88 353 GLU A CA 1
ATOM 2674 C C . GLU A 1 353 ? -7.542 -23.122 -5.471 1.00 95.88 353 GLU A C 1
ATOM 2676 O O . GLU A 1 353 ? -8.471 -22.320 -5.628 1.00 95.88 353 GLU A O 1
ATOM 2681 N N . PRO A 1 354 ? -6.359 -22.938 -6.096 1.00 96.38 354 PRO A N 1
ATOM 2682 C CA . PRO A 1 354 ? -6.058 -21.737 -6.879 1.00 96.38 354 PRO A CA 1
ATOM 2683 C C . PRO A 1 354 ? -7.114 -21.392 -7.932 1.00 96.38 354 PRO A C 1
ATOM 2685 O O . PRO A 1 354 ? -7.516 -20.234 -8.056 1.00 96.38 354 PRO A O 1
ATOM 2688 N N . LYS A 1 355 ? -7.627 -22.391 -8.658 1.00 96.94 355 LYS A N 1
ATOM 2689 C CA . LYS A 1 355 ? -8.668 -22.181 -9.670 1.00 96.94 355 LYS A CA 1
ATOM 2690 C C . LYS A 1 355 ? -9.960 -21.624 -9.071 1.00 96.94 355 LYS A C 1
ATOM 2692 O O . LYS A 1 355 ? -10.570 -20.736 -9.665 1.00 96.94 355 LYS A O 1
ATOM 2697 N N . GLN A 1 356 ? -10.359 -22.118 -7.900 1.00 96.62 356 GLN A N 1
ATOM 2698 C CA . GLN A 1 356 ? -11.512 -21.601 -7.172 1.00 96.62 356 GLN A CA 1
ATOM 2699 C C . GLN A 1 356 ? -11.249 -20.171 -6.683 1.00 96.62 356 GLN A C 1
ATOM 2701 O O . GLN A 1 356 ? -12.041 -19.281 -6.989 1.00 96.62 356 GLN A O 1
ATOM 2706 N N . TYR A 1 357 ? -10.122 -19.931 -6.002 1.00 97.19 357 TYR A N 1
ATOM 2707 C CA . TYR A 1 357 ? -9.761 -18.614 -5.467 1.00 97.19 357 TYR A CA 1
ATOM 2708 C C . TYR A 1 357 ? -9.778 -17.529 -6.553 1.00 97.19 357 TYR A C 1
ATOM 2710 O O . TYR A 1 357 ? -10.459 -16.509 -6.421 1.00 97.19 357 TYR A O 1
ATOM 2718 N N . PHE A 1 358 ? -9.053 -17.754 -7.654 1.00 96.62 358 PHE A N 1
ATOM 2719 C CA . PHE A 1 358 ? -8.967 -16.775 -8.734 1.00 96.62 358 PHE A CA 1
ATOM 2720 C C . PHE A 1 358 ? -10.285 -16.654 -9.506 1.00 96.62 358 PHE A C 1
ATOM 2722 O O . PHE A 1 358 ? -10.616 -15.555 -9.946 1.00 96.62 358 PHE A O 1
ATOM 2729 N N . GLY A 1 359 ? -11.074 -17.727 -9.616 1.00 97.50 359 GLY A N 1
ATOM 2730 C CA . GLY A 1 359 ? -12.417 -17.672 -10.195 1.00 97.50 359 GLY A CA 1
ATOM 2731 C C . GLY A 1 359 ? -13.385 -16.801 -9.386 1.00 97.50 359 GLY A C 1
ATOM 2732 O O . GLY A 1 359 ? -14.115 -15.988 -9.957 1.00 97.50 359 GLY A O 1
ATOM 2733 N N . GLU A 1 360 ? -13.373 -16.920 -8.056 1.00 97.00 360 GLU A N 1
ATOM 2734 C CA . GLU A 1 360 ? -14.173 -16.084 -7.150 1.00 97.00 360 GLU A CA 1
ATOM 2735 C C . GLU A 1 360 ? -13.718 -14.617 -7.176 1.00 97.00 360 GLU A C 1
ATOM 2737 O O . GLU A 1 360 ? -14.550 -13.711 -7.312 1.00 97.00 360 GLU A O 1
ATOM 2742 N N . LEU A 1 361 ? -12.400 -14.389 -7.130 1.00 96.75 361 LEU A N 1
ATOM 2743 C CA . LEU A 1 361 ? -11.794 -13.062 -7.225 1.00 96.75 361 LEU A CA 1
ATOM 2744 C C . LEU A 1 361 ? -12.179 -12.368 -8.538 1.00 96.75 361 LEU A C 1
ATOM 2746 O O . LEU A 1 361 ? -12.625 -11.221 -8.526 1.00 96.75 361 LEU A O 1
ATOM 2750 N N . GLU A 1 362 ? -12.042 -13.066 -9.667 1.00 96.31 362 GLU A N 1
ATOM 2751 C CA . GLU A 1 362 ? -12.355 -12.541 -10.997 1.00 96.31 362 GLU A CA 1
ATOM 2752 C C . GLU A 1 362 ? -13.856 -12.268 -11.148 1.00 96.31 362 GLU A C 1
ATOM 2754 O O . GLU A 1 362 ? -14.259 -11.231 -11.674 1.00 96.31 362 GLU A O 1
ATOM 2759 N N . LYS A 1 363 ? -14.717 -13.139 -10.609 1.00 97.25 363 LYS A N 1
ATOM 2760 C CA . LYS A 1 363 ? -16.166 -12.901 -10.579 1.00 97.25 363 LYS A CA 1
ATOM 2761 C C . LYS A 1 363 ? -16.507 -11.608 -9.834 1.00 97.25 363 LYS A C 1
ATOM 2763 O O . LYS A 1 363 ? -17.302 -10.808 -10.331 1.00 97.25 363 LYS A O 1
ATOM 2768 N N . ARG A 1 364 ? -15.916 -11.385 -8.657 1.00 96.94 364 ARG A N 1
ATOM 2769 C CA . ARG A 1 364 ? -16.169 -10.182 -7.849 1.00 96.94 364 ARG A CA 1
ATOM 2770 C C . ARG A 1 364 ? -15.529 -8.931 -8.464 1.00 96.94 364 ARG A C 1
ATOM 2772 O O . ARG A 1 364 ? -16.127 -7.858 -8.405 1.00 96.94 364 ARG A O 1
ATOM 2779 N N . TRP A 1 365 ? -14.377 -9.061 -9.121 1.00 96.81 365 TRP A N 1
ATOM 2780 C CA . TRP A 1 365 ? -13.749 -7.976 -9.882 1.00 96.81 365 TRP A CA 1
ATOM 2781 C C . TRP A 1 365 ? -14.630 -7.527 -11.053 1.00 96.81 365 TRP A C 1
ATOM 2783 O O . TRP A 1 365 ? -14.878 -6.334 -11.219 1.00 96.81 365 TRP A O 1
ATOM 2793 N N . ASN A 1 366 ? -15.201 -8.472 -11.802 1.00 95.50 366 ASN A N 1
ATOM 2794 C CA . ASN A 1 366 ? -16.131 -8.166 -12.888 1.00 95.50 366 ASN A CA 1
ATOM 2795 C C . ASN A 1 366 ? -17.415 -7.485 -12.397 1.00 95.50 366 ASN A C 1
ATOM 2797 O O . ASN A 1 366 ? -17.917 -6.578 -13.058 1.00 95.50 366 ASN A O 1
ATOM 2801 N N . GLN A 1 367 ? -17.922 -7.852 -11.214 1.00 95.44 367 GLN A N 1
ATOM 2802 C CA . GLN A 1 367 ? -19.014 -7.110 -10.573 1.00 95.44 367 GLN A CA 1
ATOM 2803 C C . GLN A 1 367 ? -18.617 -5.663 -10.279 1.00 95.44 367 GLN A C 1
ATOM 2805 O O . GLN A 1 367 ? -19.387 -4.752 -10.574 1.00 95.44 367 GLN A O 1
ATOM 2810 N N . TRP A 1 368 ? -17.412 -5.433 -9.752 1.00 95.62 368 TRP A N 1
ATOM 2811 C CA . TRP A 1 368 ? -16.927 -4.073 -9.535 1.00 95.62 368 TRP A CA 1
ATOM 2812 C C . TRP A 1 368 ? -16.829 -3.292 -10.848 1.00 95.62 368 TRP A C 1
ATOM 2814 O O . TRP A 1 368 ? -17.345 -2.184 -10.909 1.00 95.62 368 TRP A O 1
ATOM 2824 N N . LEU A 1 369 ? -16.269 -3.874 -11.914 1.00 93.12 369 LEU A N 1
ATOM 2825 C CA . LEU A 1 369 ? -16.194 -3.226 -13.231 1.00 93.12 369 LEU A CA 1
ATOM 2826 C C . LEU A 1 369 ? -17.577 -2.814 -13.762 1.00 93.12 369 LEU A C 1
ATOM 2828 O O . LEU A 1 369 ? -17.718 -1.722 -14.305 1.00 93.12 369 LEU A O 1
ATOM 2832 N N . MET A 1 370 ? -18.608 -3.641 -13.569 1.00 91.75 370 MET A N 1
ATOM 2833 C CA . MET A 1 370 ? -19.983 -3.310 -13.974 1.00 91.75 370 MET A CA 1
ATOM 2834 C C . MET A 1 370 ? -20.623 -2.196 -13.132 1.00 91.75 370 MET A C 1
ATOM 2836 O O . MET A 1 370 ? -21.537 -1.526 -13.605 1.00 91.75 370 MET A O 1
ATOM 2840 N N . HIS A 1 371 ? -20.163 -1.993 -11.896 1.00 89.25 371 HIS A N 1
ATOM 2841 C CA . HIS A 1 371 ? -20.766 -1.067 -10.932 1.00 89.25 371 HIS A CA 1
ATOM 2842 C C . HIS A 1 371 ? -19.818 0.053 -10.482 1.00 89.25 371 HIS A C 1
ATOM 2844 O O . HIS A 1 371 ? -20.114 0.753 -9.513 1.00 89.25 371 HIS A O 1
ATOM 2850 N N . HIS A 1 372 ? -18.686 0.249 -11.158 1.00 88.62 372 HIS A N 1
ATOM 2851 C CA . HIS A 1 372 ? -17.637 1.156 -10.694 1.00 88.62 372 HIS A CA 1
ATOM 2852 C C . HIS A 1 372 ? -18.117 2.616 -10.622 1.00 88.62 372 HIS A C 1
ATOM 2854 O O . HIS A 1 372 ? -17.798 3.303 -9.656 1.00 88.62 372 HIS A O 1
ATOM 2860 N N . GLU A 1 373 ? -18.981 3.060 -11.543 1.00 89.69 373 GLU A N 1
ATOM 2861 C CA . GLU A 1 373 ? -19.627 4.385 -11.497 1.00 89.69 373 GLU A CA 1
ATOM 2862 C C . GLU A 1 373 ? -20.534 4.580 -10.269 1.00 89.69 373 GLU A C 1
ATOM 2864 O O . GLU A 1 373 ? -20.793 5.704 -9.836 1.00 89.69 373 GLU A O 1
ATOM 2869 N N . SER A 1 374 ? -21.045 3.483 -9.703 1.00 91.25 374 SER A N 1
ATOM 2870 C CA . SER A 1 374 ? -21.800 3.500 -8.448 1.00 91.25 374 SER A CA 1
ATOM 2871 C C . SER A 1 374 ? -20.871 3.421 -7.241 1.00 91.25 374 SER A C 1
ATOM 2873 O O . SER A 1 374 ? -21.064 4.145 -6.274 1.00 91.25 374 SER A O 1
ATOM 2875 N N . ALA A 1 375 ? -19.833 2.585 -7.301 1.00 88.38 375 ALA A N 1
ATOM 2876 C CA . ALA A 1 375 ? -18.895 2.384 -6.199 1.00 88.38 375 ALA A CA 1
ATOM 2877 C C . ALA A 1 375 ? -17.948 3.579 -5.970 1.00 88.38 375 ALA A C 1
ATOM 2879 O O . ALA A 1 375 ? -17.522 3.841 -4.842 1.00 88.38 375 ALA A O 1
ATOM 2880 N N . ALA A 1 376 ? -17.601 4.295 -7.038 1.00 88.81 376 ALA A N 1
ATOM 2881 C CA . ALA A 1 376 ? -16.665 5.412 -7.041 1.00 88.81 376 ALA A CA 1
ATOM 2882 C C . ALA A 1 376 ? -17.064 6.452 -8.117 1.00 88.81 376 ALA A C 1
ATOM 2884 O O . ALA A 1 376 ? -16.356 6.606 -9.111 1.00 88.81 376 ALA A O 1
ATOM 2885 N N . PRO A 1 377 ? -18.194 7.169 -7.938 1.00 87.00 377 PRO A N 1
ATOM 2886 C CA . PRO A 1 377 ? -18.758 8.090 -8.941 1.00 87.00 377 PRO A CA 1
ATOM 2887 C C . PRO A 1 377 ? -17.846 9.278 -9.299 1.00 87.00 377 PRO A C 1
ATOM 2889 O O . PRO A 1 377 ? -18.016 9.929 -10.330 1.00 87.00 377 PRO A O 1
ATOM 2892 N N . ASP A 1 378 ? -16.888 9.576 -8.428 1.00 84.56 378 ASP A N 1
ATOM 2893 C CA . ASP A 1 378 ? -15.893 10.635 -8.542 1.00 84.56 378 ASP A CA 1
ATOM 2894 C C . ASP A 1 378 ? -14.587 10.186 -9.210 1.00 84.56 378 ASP A C 1
ATOM 2896 O O . ASP A 1 378 ? -13.797 11.036 -9.623 1.00 84.56 378 ASP A O 1
ATOM 2900 N N . LEU A 1 379 ? -14.346 8.878 -9.329 1.00 83.75 379 LEU A N 1
ATOM 2901 C CA . LEU A 1 379 ? -13.111 8.349 -9.894 1.00 83.75 379 LEU A CA 1
ATOM 2902 C C . LEU A 1 379 ? -13.192 8.344 -11.423 1.00 83.75 379 LEU A C 1
ATOM 2904 O O . LEU A 1 379 ? -14.169 7.874 -12.000 1.00 83.75 379 LEU A O 1
ATOM 2908 N N . ARG A 1 380 ? -12.151 8.847 -12.094 1.00 83.62 380 ARG A N 1
ATOM 2909 C CA . ARG A 1 380 ? -12.071 8.881 -13.563 1.00 83.62 380 ARG A CA 1
ATOM 2910 C C . ARG A 1 380 ? -10.693 8.449 -14.042 1.00 83.62 380 ARG A C 1
ATOM 2912 O O . ARG A 1 380 ? -9.692 8.717 -13.379 1.00 83.62 380 ARG A O 1
ATOM 2919 N N . LEU A 1 381 ? -10.648 7.794 -15.199 1.00 82.06 381 LEU A N 1
ATOM 2920 C CA . LEU A 1 381 ? -9.399 7.475 -15.882 1.00 82.06 381 LEU A CA 1
ATOM 2921 C C . LEU A 1 381 ? -8.925 8.683 -16.690 1.00 82.06 381 LEU A C 1
ATOM 2923 O O . LEU A 1 381 ? -9.685 9.256 -17.469 1.00 82.06 381 LEU A O 1
ATOM 2927 N N . VAL A 1 382 ? -7.650 9.029 -16.535 1.00 82.88 382 VAL A N 1
ATOM 2928 C CA . VAL A 1 382 ? -6.971 10.031 -17.361 1.00 82.88 382 VAL A CA 1
ATOM 2929 C C . VAL A 1 382 ? -5.928 9.314 -18.202 1.00 82.88 382 VAL A C 1
ATOM 2931 O O . VAL A 1 382 ? -5.057 8.618 -17.677 1.00 82.88 382 VAL A O 1
ATOM 2934 N N . TRP A 1 383 ? -6.035 9.465 -19.519 1.00 80.44 383 TRP A N 1
ATOM 2935 C CA . TRP A 1 383 ? -5.153 8.802 -20.470 1.00 80.44 383 TRP A CA 1
ATOM 2936 C C . TRP A 1 383 ? -4.039 9.738 -20.919 1.00 80.44 383 TRP A C 1
ATOM 2938 O O . TRP A 1 383 ? -4.293 10.797 -21.490 1.00 80.44 383 TRP A O 1
ATOM 2948 N N . GLY A 1 384 ? -2.802 9.304 -20.691 1.00 82.25 384 GLY A N 1
ATOM 2949 C CA . GLY A 1 384 ? -1.612 9.885 -21.299 1.00 82.25 384 GLY A CA 1
ATOM 2950 C C . GLY A 1 384 ? -1.164 9.104 -22.535 1.00 82.25 384 GLY A C 1
ATOM 2951 O O . GLY A 1 384 ? -1.625 7.990 -22.799 1.00 82.25 384 GLY A O 1
ATOM 2952 N N . LYS A 1 385 ? -0.227 9.673 -23.293 1.00 83.62 385 LYS A N 1
ATOM 2953 C CA . LYS A 1 385 ? 0.371 9.047 -24.473 1.00 83.62 385 LYS A CA 1
ATOM 2954 C C . LYS A 1 385 ? 1.892 9.101 -24.406 1.00 83.62 385 LYS A C 1
ATOM 2956 O O . LYS A 1 385 ? 2.487 10.169 -24.473 1.00 83.62 385 LYS A O 1
ATOM 2961 N N . GLY A 1 386 ? 2.511 7.922 -24.405 1.00 87.06 386 GLY A N 1
ATOM 2962 C CA . GLY A 1 386 ? 3.967 7.782 -24.425 1.00 87.06 386 GLY A CA 1
ATOM 2963 C C . GLY A 1 386 ? 4.614 7.974 -23.054 1.00 87.06 386 GLY A C 1
ATOM 2964 O O . GLY A 1 386 ? 3.936 8.099 -22.035 1.00 87.06 386 GLY A O 1
ATOM 2965 N N . ILE A 1 387 ? 5.946 7.941 -23.032 1.00 89.31 387 ILE A N 1
ATOM 2966 C CA . ILE A 1 387 ? 6.727 8.088 -21.799 1.00 89.31 387 ILE A CA 1
ATOM 2967 C C . ILE A 1 387 ? 7.129 9.549 -21.592 1.00 89.31 387 ILE A C 1
ATOM 2969 O O . ILE A 1 387 ? 6.931 10.079 -20.505 1.00 89.31 387 ILE A O 1
ATOM 2973 N N . SER A 1 388 ? 7.651 10.197 -22.631 1.00 88.12 388 SER A N 1
ATOM 2974 C CA . SER A 1 388 ? 8.145 11.577 -22.580 1.00 88.12 388 SER A CA 1
ATOM 2975 C C . SER A 1 388 ? 7.049 12.629 -22.779 1.00 88.12 388 SER A C 1
ATOM 2977 O O . SER A 1 388 ? 6.065 12.390 -23.482 1.00 88.12 388 SER A O 1
ATOM 2979 N N . GLY A 1 389 ? 7.282 13.831 -22.247 1.00 82.06 389 GLY A N 1
ATOM 2980 C CA . GLY A 1 389 ? 6.456 15.021 -22.472 1.00 82.06 389 GLY A CA 1
ATOM 2981 C C . GLY A 1 389 ? 5.277 15.184 -21.505 1.00 82.06 389 GLY A C 1
ATOM 2982 O O . GLY A 1 389 ? 4.931 14.281 -20.745 1.00 82.06 389 GLY A O 1
ATOM 2983 N N . GLU A 1 390 ? 4.630 16.355 -21.560 1.00 82.06 390 GLU A N 1
ATOM 2984 C CA . GLU A 1 390 ? 3.566 16.773 -20.620 1.00 82.06 390 GLU A CA 1
ATOM 2985 C C . GLU A 1 390 ? 2.319 15.870 -20.673 1.00 82.06 390 GLU A C 1
ATOM 2987 O O . GLU A 1 390 ? 1.635 15.699 -19.672 1.00 82.06 390 GLU A O 1
ATOM 2992 N N . GLN A 1 391 ? 2.043 15.247 -21.823 1.00 78.25 391 GLN A N 1
ATOM 2993 C CA . GLN A 1 391 ? 0.945 14.282 -21.984 1.00 78.25 391 GLN A CA 1
ATOM 2994 C C . GLN A 1 391 ? 1.380 12.826 -21.752 1.00 78.25 391 GLN A C 1
ATOM 2996 O O . GLN A 1 391 ? 0.553 11.923 -21.856 1.00 78.25 391 GLN A O 1
ATOM 3001 N N . GLY A 1 392 ? 2.667 12.577 -21.506 1.00 82.69 392 GLY A N 1
ATOM 3002 C CA . GLY A 1 392 ? 3.227 11.250 -21.278 1.00 82.69 392 GLY A CA 1
ATOM 3003 C C . GLY A 1 392 ? 3.316 10.886 -19.797 1.00 82.69 392 GLY A C 1
ATOM 3004 O O . GLY A 1 392 ? 2.818 11.589 -18.916 1.00 82.69 392 GLY A O 1
ATOM 3005 N N . LEU A 1 393 ? 3.997 9.775 -19.521 1.00 86.88 393 LEU A N 1
ATOM 3006 C CA . LEU A 1 393 ? 4.297 9.328 -18.160 1.00 86.88 393 LEU A CA 1
ATOM 3007 C C . LEU A 1 393 ? 5.073 10.385 -17.359 1.00 86.88 393 LEU A C 1
ATOM 3009 O O . LEU A 1 393 ? 4.807 10.570 -16.177 1.00 86.88 393 LEU A O 1
ATOM 3013 N N . GLU A 1 394 ? 5.989 11.100 -18.012 1.00 89.44 394 GLU A N 1
ATOM 3014 C CA . GLU A 1 394 ? 6.773 12.194 -17.437 1.00 89.44 394 GLU A CA 1
ATOM 3015 C C . GLU A 1 394 ? 5.884 13.314 -16.880 1.00 89.44 394 GLU A C 1
ATOM 3017 O O . GLU A 1 394 ? 6.008 13.647 -15.704 1.00 89.44 394 GLU A O 1
ATOM 3022 N N . GLY A 1 395 ? 4.926 13.818 -17.667 1.00 85.69 395 GLY A N 1
ATOM 3023 C CA . GLY A 1 395 ? 3.957 14.811 -17.194 1.00 85.69 395 GLY A CA 1
ATOM 3024 C C . GLY A 1 395 ? 3.035 14.284 -16.088 1.00 85.69 395 GLY A C 1
ATOM 3025 O O . GLY A 1 395 ? 2.742 14.992 -15.125 1.00 85.69 395 GLY A O 1
ATOM 3026 N N . GLY A 1 396 ? 2.625 13.013 -16.168 1.00 84.94 396 GLY A N 1
ATOM 3027 C CA . GLY A 1 396 ? 1.865 12.363 -15.096 1.00 84.94 396 GLY A CA 1
ATOM 3028 C C . GLY A 1 396 ? 2.648 12.258 -13.780 1.00 84.94 396 GLY A C 1
ATOM 3029 O O . GLY A 1 396 ? 2.086 12.462 -12.704 1.00 84.94 396 GLY A O 1
ATOM 3030 N N . TRP A 1 397 ? 3.952 11.983 -13.854 1.00 86.88 397 TRP A N 1
ATOM 3031 C CA . TRP A 1 397 ? 4.845 11.948 -12.695 1.00 86.88 397 TRP A CA 1
ATOM 3032 C C . TRP A 1 397 ? 5.019 13.337 -12.072 1.00 86.88 397 TRP A C 1
ATOM 3034 O O . TRP A 1 397 ? 4.889 13.488 -10.858 1.00 86.88 397 TRP A O 1
ATOM 3044 N N . ASP A 1 398 ? 5.210 14.360 -12.906 1.00 85.06 398 ASP A N 1
ATOM 3045 C CA . ASP A 1 398 ? 5.241 15.770 -12.506 1.00 85.06 398 ASP A CA 1
ATOM 3046 C C . ASP A 1 398 ? 3.995 16.173 -11.694 1.00 85.06 398 ASP A C 1
ATOM 3048 O O . ASP A 1 398 ? 4.097 16.810 -10.640 1.00 85.06 398 ASP A O 1
ATOM 3052 N N . LEU A 1 399 ? 2.806 15.783 -12.172 1.00 79.25 399 LEU A N 1
ATOM 3053 C CA . LEU A 1 399 ? 1.530 16.052 -11.500 1.00 79.25 399 LEU A CA 1
ATOM 3054 C C . LEU A 1 399 ? 1.428 15.352 -10.140 1.00 79.25 399 LEU A C 1
ATOM 3056 O O . LEU A 1 399 ? 0.912 15.942 -9.184 1.00 79.25 399 LEU A O 1
ATOM 3060 N N . LEU A 1 400 ? 1.934 14.117 -10.038 1.00 74.50 400 LEU A N 1
ATOM 3061 C CA . LEU A 1 400 ? 2.004 13.387 -8.774 1.00 74.50 400 LEU A CA 1
ATOM 3062 C C . LEU A 1 400 ? 2.950 14.076 -7.783 1.00 74.50 400 LEU A C 1
ATOM 3064 O O . LEU A 1 400 ? 2.549 14.333 -6.649 1.00 74.50 400 LEU A O 1
ATOM 3068 N N . CYS A 1 401 ? 4.177 14.409 -8.195 1.00 72.88 401 CYS A N 1
ATOM 3069 C CA . CYS A 1 401 ? 5.190 15.004 -7.317 1.00 72.88 401 CYS A CA 1
ATOM 3070 C C . CYS A 1 401 ? 4.765 16.350 -6.729 1.00 72.88 401 CYS A C 1
ATOM 3072 O O . CYS A 1 401 ? 5.047 16.627 -5.566 1.00 72.88 401 CYS A O 1
ATOM 3074 N N . LYS A 1 402 ? 4.058 17.178 -7.502 1.00 69.38 402 LYS A N 1
ATOM 3075 C CA . LYS A 1 402 ? 3.615 18.502 -7.043 1.00 69.38 402 LYS A CA 1
ATOM 3076 C C . LYS A 1 402 ? 2.352 18.455 -6.176 1.00 69.38 402 LYS A C 1
ATOM 3078 O O . LYS A 1 402 ? 1.805 19.496 -5.839 1.00 69.38 402 LYS A O 1
ATOM 3083 N N . SER A 1 403 ? 1.838 17.261 -5.851 1.00 54.84 403 SER A N 1
ATOM 3084 C CA . SER A 1 403 ? 0.531 17.071 -5.195 1.00 54.84 403 SER A CA 1
ATOM 3085 C C . SER A 1 403 ? -0.636 17.778 -5.916 1.00 54.84 403 SER A C 1
ATOM 3087 O O . SER A 1 403 ? -1.717 17.939 -5.351 1.00 54.84 403 SER A O 1
ATOM 3089 N N . HIS A 1 404 ? -0.436 18.178 -7.179 1.00 39.97 404 HIS A N 1
ATOM 3090 C CA . HIS A 1 404 ? -1.432 18.836 -8.031 1.00 39.97 404 HIS A CA 1
ATOM 3091 C C . HIS A 1 404 ? -2.395 17.837 -8.676 1.00 39.97 404 HIS A C 1
ATOM 3093 O O . HIS A 1 404 ? -3.462 18.221 -9.165 1.00 39.97 404 HIS A O 1
ATOM 3099 N N . ALA A 1 405 ? -2.072 16.543 -8.610 1.00 35.41 405 ALA A N 1
ATOM 3100 C CA . ALA A 1 405 ? -3.072 15.494 -8.670 1.00 35.41 405 ALA A CA 1
ATOM 3101 C C . ALA A 1 405 ? -4.001 15.632 -7.449 1.00 35.41 405 ALA A C 1
ATOM 3103 O O . ALA A 1 405 ? -3.838 14.941 -6.439 1.00 35.41 405 ALA A O 1
ATOM 3104 N N . LYS A 1 406 ? -4.992 16.537 -7.507 1.00 38.94 406 LYS A N 1
ATOM 3105 C CA . LYS A 1 406 ? -6.109 16.443 -6.559 1.00 38.94 406 LYS A CA 1
ATOM 3106 C C . LYS A 1 406 ? -6.761 15.067 -6.762 1.00 38.94 406 LYS A C 1
ATOM 3108 O O . LYS A 1 406 ? -6.694 14.536 -7.873 1.00 38.94 406 LYS A O 1
ATOM 3113 N N . PRO A 1 407 ? -7.458 14.512 -5.758 1.00 40.03 407 PRO A N 1
ATOM 3114 C CA . PRO A 1 407 ? -8.263 13.298 -5.936 1.00 40.03 407 PRO A CA 1
ATOM 3115 C C . PRO A 1 407 ? -9.228 13.363 -7.145 1.00 40.03 407 PRO A C 1
ATOM 3117 O O . PRO A 1 407 ? -9.705 12.330 -7.598 1.00 40.03 407 PRO A O 1
ATOM 3120 N N . ASN A 1 408 ? -9.468 14.574 -7.667 1.00 38.66 408 ASN A N 1
ATOM 3121 C CA . ASN A 1 408 ? -10.268 14.956 -8.829 1.00 38.66 408 ASN A CA 1
ATOM 3122 C C . ASN A 1 408 ? -9.708 16.203 -9.606 1.00 38.66 408 ASN A C 1
ATOM 3124 O O . ASN A 1 408 ? -10.486 16.928 -10.213 1.00 38.66 408 ASN A O 1
ATOM 3128 N N . GLU A 1 409 ? -8.378 16.433 -9.583 1.00 32.81 409 GLU A N 1
ATOM 3129 C CA . GLU A 1 409 ? -7.528 17.517 -10.194 1.00 32.81 409 GLU A CA 1
ATOM 3130 C C . GLU A 1 409 ? -7.718 19.043 -9.890 1.00 32.81 409 GLU A C 1
ATOM 3132 O O . GLU A 1 409 ? -8.832 19.548 -9.750 1.00 32.81 409 GLU A O 1
ATOM 3137 N N . ALA A 1 410 ? -6.595 19.811 -9.803 1.00 27.69 410 ALA A N 1
ATOM 3138 C CA . ALA A 1 410 ? -6.337 21.128 -10.456 1.00 27.69 410 ALA A CA 1
ATOM 3139 C C . ALA A 1 410 ? -4.955 21.795 -10.165 1.00 27.69 410 ALA A C 1
ATOM 3141 O O . ALA A 1 410 ? -4.469 21.780 -9.037 1.00 27.69 410 ALA A O 1
ATOM 3142 N N . LEU A 1 411 ? -4.489 22.478 -11.228 1.00 30.58 411 LEU A N 1
ATOM 3143 C CA . LEU A 1 411 ? -3.789 23.770 -11.450 1.00 30.58 411 LEU A CA 1
ATOM 3144 C C . LEU A 1 411 ? -2.452 24.183 -10.777 1.00 30.58 411 LEU A C 1
ATOM 3146 O O . LEU A 1 411 ? -2.245 24.118 -9.571 1.00 30.58 411 LEU A O 1
ATOM 3150 N N . LYS A 1 412 ? -1.605 24.703 -11.686 1.00 37.31 412 LYS A N 1
ATOM 3151 C CA . LYS A 1 412 ? -0.185 25.107 -11.702 1.00 37.31 412 LYS A CA 1
ATOM 3152 C C . LYS A 1 412 ? 0.083 26.404 -10.906 1.00 37.31 412 LYS A C 1
ATOM 3154 O O . LYS A 1 412 ? -0.492 27.442 -11.217 1.00 37.31 412 LYS A O 1
ATOM 3159 N N . GLU A 1 413 ? 1.033 26.387 -9.966 1.00 39.59 413 GLU A N 1
ATOM 3160 C CA . GLU A 1 413 ? 1.550 27.584 -9.254 1.00 39.59 413 GLU A CA 1
ATOM 3161 C C . GLU A 1 413 ? 2.277 28.583 -10.184 1.00 39.59 413 GLU A C 1
ATOM 3163 O O . GLU A 1 413 ? 2.388 29.774 -9.898 1.00 39.59 413 GLU A O 1
ATOM 3168 N N . THR A 1 414 ? 2.701 28.128 -11.367 1.00 45.91 414 THR A N 1
ATOM 3169 C CA . THR A 1 414 ? 3.476 28.908 -12.347 1.00 45.91 414 THR A CA 1
ATOM 3170 C C . THR A 1 414 ? 2.784 30.169 -12.866 1.00 45.91 414 THR A C 1
ATOM 3172 O O . THR A 1 414 ? 3.443 31.024 -13.449 1.00 45.91 414 THR A O 1
ATOM 3175 N N . SER A 1 415 ? 1.471 30.294 -12.690 1.00 49.69 415 SER A N 1
ATOM 3176 C CA . SER A 1 415 ? 0.654 31.356 -13.283 1.00 49.69 415 SER A CA 1
ATOM 3177 C C . SER A 1 415 ? 0.740 32.706 -12.558 1.00 49.69 415 SER A C 1
ATOM 3179 O O . SER A 1 415 ? 0.256 33.706 -13.083 1.00 49.69 415 SER A O 1
ATOM 3181 N N . LEU A 1 416 ? 1.349 32.751 -11.365 1.00 56.84 416 LEU A N 1
ATOM 3182 C CA . LEU A 1 416 ? 1.502 33.953 -10.527 1.00 56.84 416 LEU A CA 1
ATOM 3183 C C . LEU A 1 416 ? 2.982 34.223 -10.168 1.00 56.84 416 LEU A C 1
ATOM 3185 O O . LEU A 1 416 ? 3.272 34.770 -9.103 1.00 56.84 416 LEU A O 1
ATOM 3189 N N . ASN A 1 417 ? 3.917 33.837 -11.049 1.00 69.06 417 ASN A N 1
ATOM 3190 C CA . ASN A 1 417 ? 5.364 33.935 -10.821 1.00 69.06 417 ASN A CA 1
ATOM 3191 C C . ASN A 1 417 ? 5.958 35.301 -11.228 1.00 69.06 417 ASN A C 1
ATOM 3193 O O . ASN A 1 417 ? 6.602 35.418 -12.273 1.00 69.06 417 ASN A O 1
ATOM 3197 N N . ARG A 1 418 ? 5.717 36.338 -10.415 1.00 81.44 418 ARG A N 1
ATOM 3198 C CA . ARG A 1 418 ? 6.368 37.657 -10.536 1.00 81.44 418 ARG A CA 1
ATOM 3199 C C . ARG A 1 418 ? 7.256 37.939 -9.331 1.00 81.44 418 ARG A C 1
ATOM 3201 O O . ARG A 1 418 ? 6.935 37.518 -8.221 1.00 81.44 418 ARG A O 1
ATOM 3208 N N . ARG A 1 419 ? 8.344 38.666 -9.555 1.00 80.06 419 ARG A N 1
ATOM 3209 C CA . ARG A 1 419 ? 9.351 39.029 -8.556 1.00 80.06 419 ARG A CA 1
ATOM 3210 C C . ARG A 1 419 ? 9.189 40.485 -8.112 1.00 80.06 419 ARG A C 1
ATOM 3212 O O . ARG A 1 419 ? 8.663 41.312 -8.853 1.00 80.06 419 ARG A O 1
ATOM 3219 N N . GLU A 1 420 ? 9.631 40.788 -6.891 1.00 81.50 420 GLU A N 1
ATOM 3220 C CA . GLU A 1 420 ? 9.502 42.116 -6.261 1.00 81.50 420 GLU A CA 1
ATOM 3221 C C . GLU A 1 420 ? 10.146 43.237 -7.100 1.00 81.50 420 GLU A C 1
ATOM 3223 O O . GLU A 1 420 ? 9.618 44.345 -7.147 1.00 81.50 420 GLU A O 1
ATOM 3228 N N . ASP A 1 421 ? 11.226 42.935 -7.833 1.00 82.25 421 ASP A N 1
ATOM 3229 C CA . ASP A 1 421 ? 11.936 43.863 -8.728 1.00 82.25 421 ASP A CA 1
ATOM 3230 C C . ASP A 1 421 ? 11.123 44.289 -9.965 1.00 82.25 421 ASP A C 1
ATOM 3232 O O . ASP A 1 421 ? 11.529 45.202 -10.681 1.00 82.25 421 ASP A O 1
ATOM 3236 N N . GLU A 1 422 ? 9.964 43.674 -10.214 1.00 82.88 422 GLU A N 1
ATOM 3237 C CA . GLU A 1 422 ? 9.064 44.037 -11.312 1.00 82.88 422 GLU A CA 1
ATOM 3238 C C . GLU A 1 422 ? 7.924 44.986 -10.911 1.00 82.88 422 GLU A C 1
ATOM 3240 O O . GLU A 1 422 ? 7.020 45.245 -11.717 1.00 82.88 422 GLU A O 1
ATOM 3245 N N . PHE A 1 423 ? 7.906 45.458 -9.667 1.00 87.88 423 PHE A N 1
ATOM 3246 C CA . PHE A 1 423 ? 6.874 46.356 -9.158 1.00 87.88 423 PHE A CA 1
ATOM 3247 C C . PHE A 1 423 ? 7.471 47.737 -8.884 1.00 87.88 423 PHE A C 1
ATOM 3249 O O . PHE A 1 423 ? 8.527 47.861 -8.270 1.00 87.88 423 PHE A O 1
ATOM 3256 N N . ASP A 1 424 ? 6.772 48.788 -9.325 1.00 84.38 424 ASP A N 1
ATOM 3257 C CA . ASP A 1 424 ? 7.235 50.180 -9.207 1.00 84.38 424 ASP A CA 1
ATOM 3258 C C . ASP A 1 424 ? 7.373 50.637 -7.745 1.00 84.38 424 ASP A C 1
ATOM 3260 O O . ASP A 1 424 ? 8.098 51.586 -7.435 1.00 84.38 424 ASP A O 1
ATOM 3264 N N . SER A 1 425 ? 6.671 49.965 -6.829 1.00 88.38 425 SER A N 1
ATOM 3265 C CA . SER A 1 425 ? 6.754 50.218 -5.401 1.00 88.38 425 SER A CA 1
ATOM 3266 C C . SER A 1 425 ? 6.543 48.949 -4.580 1.00 88.38 425 SER A C 1
ATOM 3268 O O . SER A 1 425 ? 5.855 48.011 -4.986 1.00 88.38 425 SER A O 1
ATOM 3270 N N . LYS A 1 426 ? 7.067 48.967 -3.352 1.00 69.56 426 LYS A N 1
ATOM 3271 C CA . LYS A 1 426 ? 6.830 47.911 -2.363 1.00 69.56 426 LYS A CA 1
ATOM 3272 C C . LYS A 1 426 ? 5.340 47.727 -2.044 1.00 69.56 426 LYS A C 1
ATOM 3274 O O . LYS A 1 426 ? 4.890 46.611 -1.830 1.00 69.56 426 LYS A O 1
ATOM 3279 N N . LEU A 1 427 ? 4.562 48.811 -2.086 1.00 80.31 427 LEU A N 1
ATOM 3280 C CA . LEU A 1 427 ? 3.114 48.751 -1.889 1.00 80.31 427 LEU A CA 1
ATOM 3281 C C . LEU A 1 427 ? 2.417 47.973 -3.019 1.00 80.31 427 LEU A C 1
ATOM 3283 O O . LEU A 1 427 ? 1.462 47.246 -2.765 1.00 80.31 427 LEU A O 1
ATOM 3287 N N . ASP A 1 428 ? 2.887 48.091 -4.263 1.00 75.69 428 ASP A N 1
ATOM 3288 C CA . ASP A 1 428 ? 2.325 47.351 -5.401 1.00 75.69 428 ASP A CA 1
ATOM 3289 C C . ASP A 1 428 ? 2.670 45.860 -5.354 1.00 75.69 428 ASP A C 1
ATOM 3291 O O . ASP A 1 428 ? 1.844 45.026 -5.736 1.00 75.69 428 ASP A O 1
ATOM 3295 N N . TRP A 1 429 ? 3.854 45.535 -4.834 1.00 74.94 429 TRP A N 1
ATOM 3296 C CA . TRP A 1 429 ? 4.261 44.168 -4.529 1.00 74.94 429 TRP A CA 1
ATOM 3297 C C . TRP A 1 429 ? 3.395 43.550 -3.427 1.00 74.94 429 TRP A C 1
ATOM 3299 O O . TRP A 1 429 ? 2.796 42.497 -3.645 1.00 74.94 429 TRP A O 1
ATOM 3309 N N . ASP A 1 430 ? 3.229 44.236 -2.295 1.00 63.97 430 ASP A N 1
ATOM 3310 C CA . ASP A 1 430 ? 2.401 43.757 -1.181 1.00 63.97 430 ASP A CA 1
ATOM 3311 C C . ASP A 1 430 ? 0.935 43.557 -1.626 1.00 63.97 430 ASP A C 1
ATOM 3313 O O . ASP A 1 430 ? 0.334 42.507 -1.395 1.00 63.97 430 ASP A O 1
ATOM 3317 N N . ASN A 1 431 ? 0.382 44.498 -2.404 1.00 74.00 431 ASN A N 1
ATOM 3318 C CA . ASN A 1 431 ? -0.955 44.377 -3.001 1.00 74.00 431 ASN A CA 1
ATOM 3319 C C . ASN A 1 431 ? -1.083 43.194 -3.979 1.00 74.00 431 ASN A C 1
ATOM 3321 O O . ASN A 1 431 ? -2.177 42.651 -4.179 1.00 74.00 431 ASN A O 1
ATOM 3325 N N . PHE A 1 432 ? -0.002 42.835 -4.672 1.00 81.12 432 PHE A N 1
ATOM 3326 C CA . PHE A 1 432 ? 0.032 41.665 -5.541 1.00 81.12 432 PHE A CA 1
ATOM 3327 C C . PHE A 1 432 ? 0.069 40.370 -4.726 1.00 81.12 432 PHE A C 1
ATOM 3329 O O . PHE A 1 432 ? -0.680 39.446 -5.052 1.00 81.12 432 PHE A O 1
ATOM 3336 N N . LEU A 1 433 ? 0.860 40.322 -3.652 1.00 64.56 433 LEU A N 1
ATOM 3337 C CA . LEU A 1 433 ? 0.926 39.184 -2.736 1.00 64.56 433 LEU A CA 1
ATOM 3338 C C . LEU A 1 433 ? -0.431 38.895 -2.086 1.00 64.56 433 LEU A C 1
ATOM 3340 O O . LEU A 1 433 ? -0.887 37.755 -2.134 1.00 64.56 433 LEU A O 1
ATOM 3344 N N . GLU A 1 434 ? -1.142 39.916 -1.606 1.00 69.94 434 GLU A N 1
ATOM 3345 C CA . GLU A 1 434 ? -2.487 39.745 -1.036 1.00 69.94 434 GLU A CA 1
ATOM 3346 C C . GLU A 1 434 ? -3.498 39.221 -2.069 1.00 69.94 434 GLU A C 1
ATOM 3348 O O . GLU A 1 434 ? -4.324 38.344 -1.787 1.00 69.94 434 GLU A O 1
ATOM 3353 N N . LYS A 1 435 ? -3.434 39.722 -3.311 1.00 74.06 435 LYS A N 1
ATOM 3354 C CA . LYS A 1 435 ? -4.274 39.224 -4.414 1.00 74.06 435 LYS A CA 1
ATOM 3355 C C . LYS A 1 435 ? -3.938 37.778 -4.760 1.00 74.06 435 LYS A C 1
ATOM 3357 O O . LYS A 1 435 ? -4.857 37.001 -5.016 1.00 74.06 435 LYS A O 1
ATOM 3362 N N . ARG A 1 436 ? -2.651 37.423 -4.775 1.00 73.31 436 ARG A N 1
ATOM 3363 C CA . ARG A 1 436 ? -2.156 36.064 -5.014 1.00 73.31 436 ARG A CA 1
ATOM 3364 C C . ARG A 1 436 ? -2.675 35.116 -3.939 1.00 73.31 436 ARG A C 1
ATOM 3366 O O . ARG A 1 436 ? -3.293 34.113 -4.279 1.00 73.31 436 ARG A O 1
ATOM 3373 N N . GLU A 1 437 ? -2.520 35.470 -2.669 1.00 66.75 437 GLU A N 1
ATOM 3374 C CA . GLU A 1 437 ? -3.032 34.693 -1.537 1.00 66.75 437 GLU A CA 1
ATOM 3375 C C . GLU A 1 437 ? -4.551 34.546 -1.586 1.00 66.75 437 GLU A C 1
ATOM 3377 O O . GLU A 1 437 ? -5.059 33.441 -1.445 1.00 66.75 437 GLU A O 1
ATOM 3382 N N . THR A 1 438 ? -5.288 35.612 -1.901 1.00 65.38 438 THR A N 1
ATOM 3383 C CA . THR A 1 438 ? -6.750 35.546 -2.053 1.00 65.38 438 THR A CA 1
ATOM 3384 C C . THR A 1 438 ? -7.167 34.588 -3.174 1.00 65.38 438 THR A C 1
ATOM 3386 O O . THR A 1 438 ? -8.116 33.822 -3.018 1.00 65.38 438 THR A O 1
ATOM 3389 N N . MET A 1 439 ? -6.475 34.606 -4.319 1.00 62.75 439 MET A N 1
ATOM 3390 C CA . MET A 1 439 ? -6.764 33.683 -5.423 1.00 62.75 439 MET A CA 1
ATOM 3391 C C . MET A 1 439 ? -6.417 32.238 -5.056 1.00 62.75 439 MET A C 1
ATOM 3393 O O . MET A 1 439 ? -7.202 31.341 -5.356 1.00 62.75 439 MET A O 1
ATOM 3397 N N . ILE A 1 440 ? -5.292 32.019 -4.371 1.00 55.38 440 ILE A N 1
ATOM 3398 C CA . ILE A 1 440 ? -4.896 30.703 -3.859 1.00 55.38 440 ILE A CA 1
ATOM 3399 C C . ILE A 1 440 ? -5.949 30.194 -2.873 1.00 55.38 440 ILE A C 1
ATOM 3401 O O . ILE A 1 440 ? -6.465 29.097 -3.053 1.00 55.38 440 ILE A O 1
ATOM 3405 N N . VAL A 1 441 ? -6.347 31.006 -1.893 1.00 52.44 441 VAL A N 1
ATOM 3406 C CA . VAL A 1 441 ? -7.369 30.653 -0.901 1.00 52.44 441 VAL A CA 1
ATOM 3407 C C . VAL A 1 441 ? -8.698 30.337 -1.578 1.00 52.44 441 VAL A C 1
ATOM 3409 O O . VAL A 1 441 ? -9.274 29.297 -1.284 1.00 52.44 441 VAL A O 1
ATOM 3412 N N . ASN A 1 442 ? -9.169 31.146 -2.529 1.00 54.72 442 ASN A N 1
ATOM 3413 C CA . ASN A 1 442 ? -10.409 30.879 -3.269 1.00 54.72 442 ASN A CA 1
ATOM 3414 C C . ASN A 1 442 ? -10.370 29.545 -4.033 1.00 54.72 442 ASN A C 1
ATOM 3416 O O . ASN A 1 442 ? -11.326 28.771 -3.990 1.00 54.72 442 ASN A O 1
ATOM 3420 N N . LEU A 1 443 ? -9.256 29.245 -4.709 1.00 51.34 443 LEU A N 1
ATOM 3421 C CA . LEU A 1 443 ? -9.088 27.987 -5.442 1.00 51.34 443 LEU A CA 1
ATOM 3422 C C . LEU A 1 443 ? -8.952 26.772 -4.520 1.00 51.34 443 LEU A C 1
ATOM 3424 O O . LEU A 1 443 ? -9.474 25.704 -4.838 1.00 51.34 443 LEU A O 1
ATOM 3428 N N . VAL A 1 444 ? -8.264 26.934 -3.390 1.00 43.62 444 VAL A N 1
ATOM 3429 C CA . VAL A 1 444 ? -8.039 25.875 -2.397 1.00 43.62 444 VAL A CA 1
ATOM 3430 C C . VAL A 1 444 ? -9.314 25.582 -1.606 1.00 43.62 444 VAL A C 1
ATOM 3432 O O . VAL A 1 444 ? -9.629 24.423 -1.356 1.00 43.62 444 VAL A O 1
ATOM 3435 N N . THR A 1 445 ? -10.081 26.613 -1.253 1.00 46.78 445 THR A N 1
ATOM 3436 C CA . THR A 1 445 ? -11.324 26.494 -0.469 1.00 46.78 445 THR A CA 1
ATOM 3437 C C . THR A 1 445 ? -12.570 26.261 -1.325 1.00 46.78 445 THR A C 1
ATOM 3439 O O . THR A 1 445 ? -13.648 26.022 -0.787 1.00 46.78 445 THR A O 1
ATOM 3442 N N . GLY A 1 446 ? -12.445 26.310 -2.655 1.00 50.50 446 GLY A N 1
ATOM 3443 C CA . GLY A 1 446 ? -13.563 26.107 -3.578 1.00 50.50 446 GLY A CA 1
ATOM 3444 C C . GLY A 1 446 ? -14.554 27.279 -3.645 1.00 50.50 446 GLY A C 1
ATOM 3445 O O . GLY A 1 446 ? -15.678 27.103 -4.113 1.00 50.50 446 GLY A O 1
ATOM 3446 N N . VAL A 1 447 ? -14.159 28.475 -3.203 1.00 55.53 447 VAL A N 1
ATOM 3447 C CA . VAL A 1 447 ? -14.991 29.689 -3.196 1.00 55.53 447 VAL A CA 1
ATOM 3448 C C . VAL A 1 447 ? -14.747 30.499 -4.473 1.00 55.53 447 VAL A C 1
ATOM 3450 O O . VAL A 1 447 ? -13.606 30.759 -4.843 1.00 55.53 447 VAL A O 1
ATOM 3453 N N . ASP A 1 448 ? -15.808 30.932 -5.166 1.00 66.75 448 ASP A N 1
ATOM 3454 C CA . ASP A 1 448 ? -15.709 31.793 -6.363 1.00 66.75 448 ASP A CA 1
ATOM 3455 C C . ASP A 1 448 ? -14.770 31.239 -7.471 1.00 66.75 448 ASP A C 1
ATOM 3457 O O . ASP A 1 448 ? -14.150 32.002 -8.221 1.00 66.75 448 ASP A O 1
ATOM 3461 N N . VAL A 1 449 ? -14.653 29.908 -7.605 1.00 57.16 449 VAL A N 1
ATOM 3462 C CA . VAL A 1 449 ? -13.658 29.232 -8.471 1.00 57.16 449 VAL A CA 1
ATOM 3463 C C . VAL A 1 449 ? -13.712 29.722 -9.918 1.00 57.16 449 VAL A C 1
ATOM 3465 O O . VAL A 1 449 ? -12.710 30.211 -10.429 1.00 57.16 449 VAL A O 1
ATOM 3468 N N . ALA A 1 450 ? -14.888 29.720 -10.554 1.00 66.88 450 ALA A N 1
ATOM 3469 C CA . ALA A 1 450 ? -15.034 30.145 -11.953 1.00 66.88 450 ALA A CA 1
ATOM 3470 C C . ALA A 1 450 ? -14.587 31.603 -12.191 1.00 66.88 450 ALA A C 1
ATOM 3472 O O . ALA A 1 450 ? -14.002 31.942 -13.223 1.00 66.88 450 ALA A O 1
ATOM 3473 N N . LYS A 1 451 ? -14.828 32.483 -11.213 1.00 71.88 451 LYS A N 1
ATOM 3474 C CA . LYS A 1 451 ? -14.419 33.894 -11.250 1.00 71.88 451 LYS A CA 1
ATOM 3475 C C . LYS A 1 451 ? -12.916 34.042 -11.019 1.00 71.88 451 LYS A C 1
ATOM 3477 O O . LYS A 1 451 ? -12.287 34.905 -11.630 1.00 71.88 451 LYS A O 1
ATOM 3482 N N . THR A 1 452 ? -12.343 33.213 -10.153 1.00 70.69 452 THR A N 1
ATOM 3483 C CA . THR A 1 452 ? -10.907 33.190 -9.856 1.00 70.69 452 THR A CA 1
ATOM 3484 C C . THR A 1 452 ? -10.108 32.630 -11.037 1.00 70.69 452 THR A C 1
ATOM 3486 O O . THR A 1 452 ? -9.134 33.247 -11.458 1.00 70.69 452 THR A O 1
ATOM 3489 N N . GLU A 1 453 ? -10.588 31.572 -11.689 1.00 68.25 453 GLU A N 1
ATOM 3490 C CA . GLU A 1 453 ? -10.010 31.022 -12.924 1.00 68.25 453 GLU A CA 1
ATOM 3491 C C . GLU A 1 453 ? -10.090 31.993 -14.110 1.00 68.25 453 GLU A C 1
ATOM 3493 O O . GLU A 1 453 ? -9.173 32.062 -14.930 1.00 68.25 453 GLU A O 1
ATOM 3498 N N . ALA A 1 454 ? -11.171 32.772 -14.226 1.00 77.12 454 ALA A N 1
ATOM 3499 C CA . ALA A 1 454 ? -11.272 33.820 -15.244 1.00 77.12 454 ALA A CA 1
ATOM 3500 C C . ALA A 1 454 ? -10.260 34.955 -15.002 1.00 77.12 454 ALA A C 1
ATOM 3502 O O . ALA A 1 454 ? -9.678 35.485 -15.951 1.00 77.12 454 ALA A O 1
ATOM 3503 N N . LYS A 1 455 ? -10.018 35.315 -13.733 1.00 76.12 455 LYS A N 1
ATOM 3504 C CA . LYS A 1 455 ? -8.987 36.294 -13.354 1.00 76.12 455 LYS A CA 1
ATOM 3505 C C . LYS A 1 455 ? -7.580 35.777 -13.642 1.00 76.12 455 LYS A C 1
ATOM 3507 O O . LYS A 1 455 ? -6.777 36.544 -14.162 1.00 76.12 455 LYS A O 1
ATOM 3512 N N . LEU A 1 456 ? -7.311 34.502 -13.366 1.00 71.56 456 LEU A N 1
ATOM 3513 C CA . LEU A 1 456 ? -6.024 33.864 -13.652 1.00 71.56 456 LEU A CA 1
ATOM 3514 C C . LEU A 1 456 ? -5.724 33.822 -15.145 1.00 71.56 456 LEU A C 1
ATOM 3516 O O . LEU A 1 456 ? -4.680 34.311 -15.554 1.00 71.56 456 LEU A O 1
ATOM 3520 N N . ARG A 1 457 ? -6.677 33.380 -15.976 1.00 75.38 457 ARG A N 1
ATOM 3521 C CA . ARG A 1 457 ? -6.512 33.393 -17.441 1.00 75.38 457 ARG A CA 1
ATOM 3522 C C . ARG A 1 457 ? -6.227 34.791 -17.985 1.00 75.38 457 ARG A C 1
ATOM 3524 O O . ARG A 1 457 ? -5.382 34.967 -18.859 1.00 75.38 457 ARG A O 1
ATOM 3531 N N . LYS A 1 458 ? -6.913 35.806 -17.449 1.00 81.12 458 LYS A N 1
ATOM 3532 C CA . LYS A 1 458 ? -6.653 37.201 -17.816 1.00 81.12 458 LYS A CA 1
ATOM 3533 C C . LYS A 1 458 ? -5.249 37.636 -17.390 1.00 81.12 458 LYS A C 1
ATOM 3535 O O . LYS A 1 458 ? -4.560 38.275 -18.178 1.00 81.12 458 LYS A O 1
ATOM 3540 N N . TYR A 1 459 ? -4.831 37.277 -16.181 1.00 79.44 459 TYR A N 1
ATOM 3541 C CA . TYR A 1 459 ? -3.520 37.622 -15.641 1.00 79.44 459 TYR A CA 1
ATOM 3542 C C . TYR A 1 459 ? -2.371 36.959 -16.412 1.00 79.44 459 TYR A C 1
ATOM 3544 O O . TYR A 1 459 ? -1.417 37.646 -16.769 1.00 79.44 459 TYR A O 1
ATOM 3552 N N . GLU A 1 460 ? -2.486 35.666 -16.720 1.00 71.44 460 GLU A N 1
ATOM 3553 C CA . GLU A 1 460 ? -1.527 34.917 -17.542 1.00 71.44 460 GLU A CA 1
ATOM 3554 C C . GLU A 1 460 ? -1.372 35.563 -18.919 1.00 71.44 460 GLU A C 1
ATOM 3556 O O . GLU A 1 460 ? -0.257 35.828 -19.358 1.00 71.44 460 GLU A O 1
ATOM 3561 N N . SER A 1 461 ? -2.490 35.899 -19.575 1.00 76.25 461 SER A N 1
ATOM 3562 C CA . SER A 1 461 ? -2.457 36.523 -20.902 1.00 76.25 461 SER A CA 1
ATOM 3563 C C . SER A 1 461 ? -1.760 37.887 -20.918 1.00 76.25 461 SER A C 1
ATOM 3565 O O . SER A 1 461 ? -1.199 38.270 -21.939 1.00 76.25 461 SER A O 1
ATOM 3567 N N . SER A 1 462 ? -1.772 38.616 -19.797 1.00 80.62 462 SER A N 1
ATOM 3568 C CA . SER A 1 462 ? -1.162 39.943 -19.690 1.00 80.62 462 SER A CA 1
ATOM 3569 C C . SER A 1 462 ? 0.268 39.940 -19.137 1.00 80.62 462 SER A C 1
ATOM 3571 O O . SER A 1 462 ? 0.898 40.991 -19.155 1.00 80.62 462 SER A O 1
ATOM 3573 N N . HIS A 1 463 ? 0.778 38.808 -18.632 1.00 79.88 463 HIS A N 1
ATOM 3574 C CA . HIS A 1 463 ? 2.108 38.720 -17.997 1.00 79.88 463 HIS A CA 1
ATOM 3575 C C . HIS A 1 463 ? 2.928 37.504 -18.457 1.00 79.88 463 HIS A C 1
ATOM 3577 O O . HIS A 1 463 ? 3.896 37.128 -17.798 1.00 79.88 463 HIS A O 1
ATOM 3583 N N . LEU A 1 464 ? 2.553 36.895 -19.585 1.00 74.06 464 LEU A N 1
ATOM 3584 C CA . LEU A 1 464 ? 3.157 35.670 -20.111 1.00 74.06 464 LEU A CA 1
ATOM 3585 C C . LEU A 1 464 ? 4.687 35.763 -20.231 1.00 74.06 464 LEU A C 1
ATOM 3587 O O . LEU A 1 464 ? 5.390 34.863 -19.777 1.00 74.06 464 LEU A O 1
ATOM 3591 N N . ASP A 1 465 ? 5.193 36.869 -20.778 1.00 76.06 465 ASP A N 1
ATOM 3592 C CA . ASP A 1 465 ? 6.627 37.065 -21.021 1.00 76.06 465 ASP A CA 1
ATOM 3593 C C . ASP A 1 465 ? 7.431 37.184 -19.714 1.00 76.06 465 ASP A C 1
ATOM 3595 O O . ASP A 1 465 ? 8.519 36.624 -19.598 1.00 76.06 465 ASP A O 1
ATOM 3599 N N . SER A 1 466 ? 6.877 37.867 -18.705 1.00 75.62 466 SER A N 1
ATOM 3600 C CA . SER A 1 466 ? 7.493 38.006 -17.374 1.00 75.62 466 SER A CA 1
ATOM 3601 C C . SER A 1 466 ? 7.526 36.660 -16.643 1.00 75.62 466 SER A C 1
ATOM 3603 O O . SER A 1 466 ? 8.575 36.247 -16.148 1.00 75.62 466 SER A O 1
ATOM 3605 N N . ILE A 1 467 ? 6.416 35.915 -16.675 1.00 67.81 467 ILE A N 1
ATOM 3606 C CA . ILE A 1 467 ? 6.318 34.582 -16.069 1.00 67.81 467 ILE A CA 1
ATOM 3607 C C . ILE A 1 467 ? 7.360 33.631 -16.679 1.00 67.81 467 ILE A C 1
ATOM 3609 O O . ILE A 1 467 ? 8.047 32.916 -15.948 1.00 67.81 467 ILE A O 1
ATOM 3613 N N . GLN A 1 468 ? 7.514 33.643 -18.006 1.00 71.50 468 GLN A N 1
ATOM 3614 C CA . GLN A 1 468 ? 8.517 32.830 -18.700 1.00 71.50 468 GLN A CA 1
ATOM 3615 C C . GLN A 1 468 ? 9.948 33.271 -18.364 1.00 71.50 468 GLN A C 1
ATOM 3617 O O . GLN A 1 468 ? 10.801 32.429 -18.081 1.00 71.50 468 GLN A O 1
ATOM 3622 N N . ALA A 1 469 ? 10.221 34.577 -18.342 1.00 74.81 469 ALA A N 1
ATOM 3623 C CA . ALA A 1 469 ? 11.543 35.106 -18.010 1.00 74.81 469 ALA A CA 1
ATOM 3624 C C . ALA A 1 469 ? 11.965 34.774 -16.568 1.00 74.81 469 ALA A C 1
ATOM 3626 O O . ALA A 1 469 ? 13.119 34.409 -16.331 1.00 74.81 469 ALA A O 1
ATOM 3627 N N . ASN A 1 470 ? 11.037 34.833 -15.612 1.00 72.94 470 ASN A N 1
ATOM 3628 C CA . ASN A 1 470 ? 11.306 34.485 -14.218 1.00 72.94 470 ASN A CA 1
ATOM 3629 C C . ASN A 1 470 ? 11.532 32.995 -14.015 1.00 72.94 470 ASN A C 1
ATOM 3631 O O . ASN A 1 470 ? 12.429 32.630 -13.265 1.00 72.94 470 ASN A O 1
ATOM 3635 N N . GLN A 1 471 ? 10.798 32.138 -14.727 1.00 63.25 471 GLN A N 1
ATOM 3636 C CA . GLN A 1 471 ? 11.049 30.695 -14.705 1.00 63.25 471 GLN A CA 1
ATOM 3637 C C . GLN A 1 471 ? 12.459 30.364 -15.204 1.00 63.25 471 GLN A C 1
ATOM 3639 O O . GLN A 1 471 ? 13.154 29.531 -14.622 1.00 63.25 471 GLN A O 1
ATOM 3644 N N . VAL A 1 472 ? 12.913 31.049 -16.258 1.00 69.38 472 VAL A N 1
ATOM 3645 C CA . VAL A 1 472 ? 14.280 30.893 -16.769 1.00 69.38 472 VAL A CA 1
ATOM 3646 C C . VAL A 1 472 ? 15.309 31.426 -15.766 1.00 69.38 472 VAL A C 1
ATOM 3648 O O . VAL A 1 472 ? 16.299 30.741 -15.519 1.00 69.38 472 VAL A 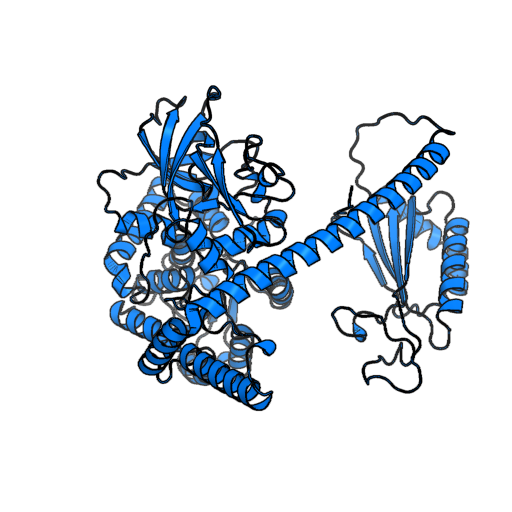O 1
ATOM 3651 N N . ARG A 1 473 ? 15.076 32.591 -15.140 1.00 71.00 473 ARG A N 1
ATOM 3652 C CA . ARG A 1 473 ? 15.957 33.143 -14.088 1.00 71.00 473 ARG A CA 1
ATOM 3653 C C . ARG A 1 473 ? 16.054 32.225 -12.872 1.00 71.00 473 ARG A C 1
ATOM 3655 O O . ARG A 1 473 ? 17.160 31.957 -12.424 1.00 71.00 473 ARG A O 1
ATOM 3662 N N . GLU A 1 474 ? 14.939 31.697 -12.376 1.00 63.22 474 GLU A N 1
ATOM 3663 C CA . GLU A 1 474 ? 14.919 30.735 -11.264 1.00 63.22 474 GLU A CA 1
ATOM 3664 C C . GLU A 1 474 ? 15.698 29.468 -11.611 1.00 63.22 474 GLU A C 1
ATOM 3666 O O . GLU A 1 474 ? 16.503 28.993 -10.812 1.00 63.22 474 GLU A O 1
ATOM 3671 N N . SER A 1 475 ? 15.526 28.958 -12.833 1.00 57.22 475 SER A N 1
ATOM 3672 C CA . SER A 1 475 ? 16.286 27.805 -13.314 1.00 57.22 475 SER A CA 1
ATOM 3673 C C . SER A 1 475 ? 17.786 28.100 -13.427 1.00 57.22 475 SER A C 1
ATOM 3675 O O . SER A 1 475 ? 18.597 27.221 -13.136 1.00 57.22 475 SER A O 1
ATOM 3677 N N . GLN A 1 476 ? 18.173 29.306 -13.851 1.00 63.09 476 GLN A N 1
ATOM 3678 C CA . GLN A 1 476 ? 19.573 29.722 -13.971 1.00 63.09 476 GLN A CA 1
ATOM 3679 C C . GLN A 1 476 ? 20.223 29.963 -12.604 1.00 63.09 476 GLN A C 1
ATOM 3681 O O . GLN A 1 476 ? 21.341 29.508 -12.384 1.00 63.09 476 GLN A O 1
ATOM 3686 N N . GLU A 1 477 ? 19.529 30.619 -11.673 1.00 61.38 477 GLU A N 1
ATOM 3687 C CA . GLU A 1 477 ? 19.990 30.853 -10.298 1.00 61.38 477 GLU A CA 1
ATOM 3688 C C . GLU A 1 477 ? 20.131 29.531 -9.533 1.00 61.38 477 GLU A C 1
ATOM 3690 O O . GLU A 1 477 ? 21.147 29.306 -8.874 1.00 61.38 477 GLU A O 1
ATOM 3695 N N . ALA A 1 478 ? 19.176 28.608 -9.690 1.00 53.06 478 ALA A N 1
ATOM 3696 C CA . ALA A 1 478 ? 19.278 27.261 -9.137 1.00 53.06 478 ALA A CA 1
ATOM 3697 C C . ALA A 1 478 ? 20.452 26.479 -9.749 1.00 53.06 478 ALA A C 1
ATOM 3699 O O . ALA A 1 478 ? 21.189 25.814 -9.023 1.00 53.06 478 ALA A O 1
ATOM 3700 N N . SER A 1 479 ? 20.667 26.582 -11.067 1.00 56.25 479 SER A N 1
ATOM 3701 C CA . SER A 1 479 ? 21.809 25.952 -11.742 1.00 56.25 479 SER A CA 1
ATOM 3702 C C . SER A 1 479 ? 23.146 26.527 -11.264 1.00 56.25 479 SER A C 1
ATOM 3704 O O . SER A 1 479 ? 24.058 25.763 -10.969 1.00 56.25 479 SER A O 1
ATOM 3706 N N . ALA A 1 480 ? 23.258 27.851 -11.127 1.00 56.69 480 ALA A N 1
ATOM 3707 C CA . ALA A 1 480 ? 24.467 28.524 -10.653 1.00 56.69 480 ALA A CA 1
ATOM 3708 C C . ALA A 1 480 ? 24.774 28.194 -9.182 1.00 56.69 480 ALA A C 1
ATOM 3710 O O . ALA A 1 480 ? 25.926 27.954 -8.826 1.00 56.69 480 ALA A O 1
ATOM 3711 N N . PHE A 1 481 ? 23.744 28.114 -8.334 1.00 49.22 481 PHE A N 1
ATOM 3712 C CA . PHE A 1 481 ? 23.883 27.681 -6.944 1.00 49.22 481 PHE A CA 1
ATOM 3713 C C . PHE A 1 481 ? 24.367 26.226 -6.845 1.00 49.22 481 PHE A C 1
ATOM 3715 O O . PHE A 1 481 ? 25.252 25.912 -6.050 1.00 49.22 481 PHE A O 1
ATOM 3722 N N . LEU A 1 482 ? 23.839 25.339 -7.694 1.00 48.06 482 LEU A N 1
ATOM 3723 C CA . LEU A 1 482 ? 24.270 23.942 -7.771 1.00 48.06 482 LEU A CA 1
ATOM 3724 C C . LEU A 1 482 ? 25.694 23.801 -8.328 1.00 48.06 482 LEU A C 1
ATOM 3726 O O . LEU A 1 482 ? 26.462 22.990 -7.814 1.00 48.06 482 LEU A O 1
ATOM 3730 N N . GLU A 1 483 ? 26.078 24.600 -9.326 1.00 65.44 483 GLU A N 1
ATOM 3731 C CA . GLU A 1 483 ? 27.455 24.649 -9.830 1.00 65.44 483 GLU A CA 1
ATOM 3732 C C . GLU A 1 483 ? 28.426 25.117 -8.744 1.00 65.44 483 GLU A C 1
ATOM 3734 O O . GLU A 1 483 ? 29.455 24.473 -8.530 1.00 65.44 483 GLU A O 1
ATOM 3739 N N . GLN A 1 484 ? 28.076 26.164 -7.992 1.00 54.53 484 GLN A N 1
ATOM 3740 C CA . GLN A 1 484 ? 28.877 26.646 -6.869 1.00 54.53 484 GLN A CA 1
ATOM 3741 C C . GLN A 1 484 ? 29.032 25.571 -5.785 1.00 54.53 484 GLN A C 1
ATOM 3743 O O . GLN A 1 484 ? 30.149 25.293 -5.346 1.00 54.53 484 GLN A O 1
ATOM 3748 N N . GLN A 1 485 ? 27.939 24.898 -5.418 1.00 52.56 485 GLN A N 1
ATOM 3749 C CA . GLN A 1 485 ? 27.964 23.808 -4.445 1.00 52.56 485 GLN A CA 1
ATOM 3750 C C . GLN A 1 485 ? 28.797 22.616 -4.944 1.00 52.56 485 GLN A C 1
ATOM 3752 O O . GLN A 1 485 ? 29.550 22.020 -4.174 1.00 52.56 485 GLN A O 1
ATOM 3757 N N . SER A 1 486 ? 28.718 22.290 -6.239 1.00 56.41 486 SER A N 1
ATOM 3758 C CA . SER A 1 486 ? 29.512 21.222 -6.855 1.00 56.41 486 SER A CA 1
ATOM 3759 C C . SER A 1 486 ? 31.005 21.558 -6.895 1.00 56.41 486 SER A C 1
ATOM 3761 O O . SER A 1 486 ? 31.843 20.694 -6.637 1.00 56.41 486 SER A O 1
ATOM 3763 N N . PHE A 1 487 ? 31.354 22.824 -7.138 1.00 62.75 487 PHE A N 1
ATOM 3764 C CA . PHE A 1 487 ? 32.732 23.301 -7.122 1.00 62.75 487 PHE A CA 1
ATOM 3765 C C . PHE A 1 487 ? 33.311 23.271 -5.703 1.00 62.75 487 PHE A C 1
ATOM 3767 O O . PHE A 1 487 ? 34.436 22.811 -5.501 1.00 62.75 487 PHE A O 1
ATOM 3774 N N . GLU A 1 488 ? 32.531 23.689 -4.705 1.00 53.06 488 GLU A N 1
ATOM 3775 C CA . GLU A 1 488 ? 32.898 23.592 -3.289 1.00 53.06 488 GLU A CA 1
ATOM 3776 C C . GLU A 1 488 ? 33.077 22.134 -2.842 1.00 53.06 488 GLU A C 1
ATOM 3778 O O . GLU A 1 488 ? 34.051 21.812 -2.153 1.00 53.06 488 GLU A O 1
ATOM 3783 N N . GLN A 1 489 ? 32.199 21.229 -3.288 1.00 53.47 489 GLN A N 1
ATOM 3784 C CA . GLN A 1 489 ? 32.312 19.794 -3.023 1.00 53.47 489 GLN A CA 1
ATOM 3785 C C . GLN A 1 489 ? 33.523 19.159 -3.715 1.00 53.47 489 GLN A C 1
ATOM 3787 O O . GLN A 1 489 ? 34.227 18.380 -3.076 1.00 53.47 489 GLN A O 1
ATOM 3792 N N . GLU A 1 490 ? 33.836 19.515 -4.964 1.00 61.53 490 GLU A N 1
ATOM 3793 C CA . GLU A 1 490 ? 35.019 18.999 -5.667 1.00 61.53 490 GLU A CA 1
ATOM 3794 C C . GLU A 1 490 ? 36.319 19.538 -5.049 1.00 61.53 490 GLU A C 1
ATOM 3796 O O . GLU A 1 490 ? 37.302 18.804 -4.914 1.00 61.53 490 GLU A O 1
ATOM 3801 N N . GLN A 1 491 ? 36.330 20.790 -4.578 1.00 58.22 491 GLN A N 1
ATOM 3802 C CA . GLN A 1 491 ? 37.448 21.312 -3.792 1.00 58.22 491 GLN A CA 1
ATOM 3803 C C . GLN A 1 491 ? 37.600 20.589 -2.451 1.00 58.22 491 GLN A C 1
ATOM 3805 O O . GLN A 1 491 ? 38.725 20.283 -2.049 1.00 58.22 491 GLN A O 1
ATOM 3810 N N . ALA A 1 492 ? 36.499 20.294 -1.756 1.00 49.91 492 ALA A N 1
ATOM 3811 C CA . ALA A 1 492 ? 36.526 19.505 -0.529 1.00 49.91 492 ALA A CA 1
ATOM 3812 C C . ALA A 1 492 ? 36.989 18.062 -0.795 1.00 49.91 492 ALA A C 1
ATOM 3814 O O . ALA A 1 492 ? 37.761 17.514 -0.006 1.00 49.91 492 ALA A O 1
ATOM 3815 N N . ARG A 1 493 ? 36.596 17.473 -1.932 1.00 62.75 493 ARG A N 1
ATOM 3816 C CA . ARG A 1 493 ? 37.033 16.146 -2.382 1.00 62.75 493 ARG A CA 1
ATOM 3817 C C . ARG A 1 493 ? 38.531 16.115 -2.652 1.00 62.75 493 ARG A C 1
ATOM 3819 O O . ARG A 1 493 ? 39.206 15.253 -2.105 1.00 62.75 493 ARG A O 1
ATOM 3826 N N . ARG A 1 494 ? 39.084 17.095 -3.376 1.00 61.84 494 ARG A N 1
ATOM 3827 C CA . ARG A 1 494 ? 40.541 17.203 -3.587 1.00 61.84 494 ARG A CA 1
ATOM 3828 C C . ARG A 1 494 ? 41.309 17.362 -2.275 1.00 61.84 494 ARG A C 1
ATOM 3830 O O . ARG A 1 494 ? 42.342 16.727 -2.107 1.00 61.84 494 ARG A O 1
ATOM 3837 N N . ARG A 1 495 ? 40.792 18.142 -1.315 1.00 58.81 495 ARG A N 1
ATOM 3838 C CA . ARG A 1 495 ? 41.398 18.261 0.028 1.00 58.81 495 ARG A CA 1
ATOM 3839 C C . ARG A 1 495 ? 41.384 16.930 0.788 1.00 58.81 495 ARG A C 1
ATOM 3841 O O . ARG A 1 495 ? 42.364 16.604 1.446 1.00 58.81 495 ARG A O 1
ATOM 3848 N N . ARG A 1 496 ? 40.301 16.153 0.676 1.00 51.16 496 ARG A N 1
ATOM 3849 C CA . ARG A 1 496 ? 40.195 14.807 1.266 1.00 51.16 496 ARG A CA 1
ATOM 3850 C C . ARG A 1 496 ? 41.095 13.791 0.573 1.00 51.16 496 ARG A C 1
ATOM 3852 O O . ARG A 1 496 ? 41.642 12.941 1.255 1.00 51.16 496 ARG A O 1
ATOM 3859 N N . GLN A 1 497 ? 41.272 13.902 -0.739 1.00 56.44 497 GLN A N 1
ATOM 3860 C CA . GLN A 1 497 ? 42.106 12.998 -1.524 1.00 56.44 497 GLN A CA 1
ATOM 3861 C C . GLN A 1 497 ? 43.595 13.207 -1.225 1.00 56.44 497 GLN A C 1
ATOM 3863 O O . GLN A 1 497 ? 44.301 12.233 -1.007 1.00 56.44 497 GLN A O 1
ATOM 3868 N N . VAL A 1 498 ? 44.040 14.461 -1.079 1.00 63.47 498 VAL A N 1
ATOM 3869 C CA . VAL A 1 498 ? 45.391 14.781 -0.579 1.00 63.47 498 VAL A CA 1
ATOM 3870 C C . VAL A 1 498 ? 45.583 14.243 0.844 1.00 63.47 498 VAL A C 1
ATOM 3872 O O . VAL A 1 498 ? 46.580 13.588 1.122 1.00 63.47 498 VAL A O 1
ATOM 3875 N N . ALA A 1 499 ? 44.593 14.417 1.727 1.00 46.66 499 ALA A N 1
ATOM 3876 C CA . ALA A 1 499 ? 44.650 13.855 3.078 1.00 46.66 499 ALA A CA 1
ATOM 3877 C C . ALA A 1 499 ? 44.649 12.311 3.089 1.00 46.66 499 ALA A C 1
ATOM 3879 O O . ALA A 1 499 ? 45.307 11.703 3.926 1.00 46.66 499 ALA A O 1
ATOM 3880 N N . GLN A 1 500 ? 43.936 11.661 2.164 1.00 44.50 500 GLN A N 1
ATOM 3881 C CA . GLN A 1 500 ? 43.938 10.205 1.996 1.00 44.50 500 GLN A CA 1
ATOM 3882 C C . GLN A 1 500 ? 45.250 9.689 1.405 1.00 44.50 500 GLN A C 1
ATOM 3884 O O . GLN A 1 500 ? 45.692 8.627 1.822 1.00 44.50 500 GLN A O 1
ATOM 3889 N N . GLU A 1 501 ? 45.885 10.410 0.480 1.00 48.69 501 GLU A N 1
ATOM 3890 C CA . GLU A 1 501 ? 47.221 10.076 -0.030 1.00 48.69 501 GLU A CA 1
ATOM 3891 C C . GLU A 1 501 ? 48.285 10.227 1.067 1.00 48.69 501 GLU A C 1
ATOM 3893 O O . GLU A 1 501 ? 49.140 9.352 1.211 1.00 48.69 501 GLU A O 1
ATOM 3898 N N . ASP A 1 502 ? 48.176 11.254 1.916 1.00 44.31 502 ASP A N 1
ATOM 3899 C CA . ASP A 1 502 ? 49.020 11.418 3.105 1.00 44.31 502 ASP A CA 1
ATOM 3900 C C . ASP A 1 502 ? 48.815 10.269 4.113 1.00 44.31 502 ASP A C 1
ATOM 3902 O O . ASP A 1 502 ? 49.779 9.729 4.661 1.00 44.31 502 ASP A O 1
ATOM 3906 N N . ILE A 1 503 ? 47.569 9.823 4.308 1.00 42.75 503 ILE A N 1
ATOM 3907 C CA . ILE A 1 503 ? 47.223 8.678 5.167 1.00 42.75 503 ILE A CA 1
ATOM 3908 C C . ILE A 1 503 ? 47.659 7.340 4.536 1.00 42.75 503 ILE A C 1
ATOM 3910 O O . ILE A 1 503 ? 48.149 6.459 5.239 1.00 42.75 503 ILE A O 1
ATOM 3914 N N . ALA A 1 504 ? 47.544 7.165 3.220 1.00 38.72 504 ALA A N 1
ATOM 3915 C CA . ALA A 1 504 ? 47.944 5.948 2.510 1.00 38.72 504 ALA A CA 1
ATOM 3916 C C . ALA A 1 504 ? 49.471 5.781 2.463 1.00 38.72 504 ALA A C 1
ATOM 3918 O O . ALA A 1 504 ? 49.974 4.663 2.615 1.00 38.72 504 ALA A O 1
ATOM 3919 N N . ASN A 1 505 ? 50.214 6.886 2.349 1.00 39.94 505 ASN A N 1
ATOM 3920 C CA . ASN A 1 505 ? 51.671 6.900 2.498 1.00 39.94 505 ASN A CA 1
ATOM 3921 C C . ASN A 1 505 ? 52.103 6.603 3.943 1.00 39.94 505 ASN A C 1
ATOM 3923 O O . ASN A 1 505 ? 53.151 6.000 4.164 1.00 39.94 505 ASN A O 1
ATOM 3927 N N . PHE A 1 506 ? 51.279 6.958 4.934 1.00 38.31 506 PHE A N 1
ATOM 3928 C CA . PHE A 1 506 ? 51.505 6.594 6.334 1.00 38.31 506 PHE A CA 1
ATOM 3929 C C . PHE A 1 506 ? 51.222 5.102 6.613 1.00 38.31 506 PHE A C 1
ATOM 3931 O O . PHE A 1 506 ? 51.883 4.488 7.447 1.00 38.31 506 PHE A O 1
ATOM 3938 N N . LEU A 1 507 ? 50.275 4.493 5.889 1.00 36.16 507 LEU A N 1
ATOM 3939 C CA . LEU A 1 507 ? 49.818 3.110 6.099 1.00 36.16 507 LEU A CA 1
ATOM 3940 C C . LEU A 1 507 ? 50.563 2.046 5.273 1.00 36.16 507 LEU A C 1
ATOM 3942 O O . LEU A 1 507 ? 50.430 0.856 5.546 1.00 36.16 507 LEU A O 1
ATOM 3946 N N . THR A 1 508 ? 51.390 2.436 4.301 1.00 32.22 508 THR A N 1
ATOM 3947 C CA . THR A 1 508 ? 52.193 1.503 3.478 1.00 32.22 508 THR A CA 1
ATOM 3948 C C . THR A 1 508 ? 53.410 0.920 4.215 1.00 32.22 508 THR A C 1
ATOM 3950 O O . THR A 1 508 ? 54.066 0.016 3.699 1.00 32.22 508 THR A O 1
ATOM 3953 N N . PHE A 1 509 ? 53.682 1.362 5.447 1.00 30.86 509 PHE A N 1
ATOM 3954 C CA . PHE A 1 509 ? 54.767 0.873 6.305 1.00 30.86 509 PHE A CA 1
ATOM 3955 C C . PHE A 1 509 ? 54.254 0.138 7.557 1.00 30.86 509 PHE A C 1
ATOM 3957 O O . PHE A 1 509 ? 54.638 0.484 8.666 1.00 30.86 509 PHE A O 1
ATOM 3964 N N . ASN A 1 510 ? 53.385 -0.872 7.414 1.00 27.72 510 ASN A N 1
ATOM 3965 C CA . ASN A 1 510 ? 53.484 -2.131 8.177 1.00 27.72 510 ASN A CA 1
ATOM 3966 C C . ASN A 1 510 ? 52.281 -3.072 7.994 1.00 27.72 510 ASN A C 1
ATOM 3968 O O . ASN A 1 510 ? 51.141 -2.709 8.255 1.00 27.72 510 ASN A O 1
ATOM 3972 N N . ILE A 1 511 ? 52.636 -4.337 7.747 1.00 28.88 511 ILE A N 1
ATOM 3973 C CA . ILE A 1 511 ? 51.902 -5.577 8.047 1.00 28.88 511 ILE A CA 1
ATOM 3974 C C . ILE A 1 511 ? 50.830 -6.013 7.033 1.00 28.88 511 ILE A C 1
ATOM 3976 O O . ILE A 1 511 ? 49.697 -5.548 6.987 1.00 28.88 511 ILE A O 1
ATOM 3980 N N . THR A 1 512 ? 51.222 -7.044 6.287 1.00 33.25 512 THR A N 1
ATOM 3981 C CA . THR A 1 512 ? 50.399 -8.009 5.556 1.00 33.25 512 THR A CA 1
ATOM 3982 C C . THR A 1 512 ? 49.472 -8.773 6.511 1.00 33.25 512 THR A C 1
ATOM 3984 O O . THR A 1 512 ? 49.953 -9.327 7.500 1.00 33.25 512 THR A O 1
ATOM 3987 N N . VAL A 1 513 ? 48.178 -8.895 6.192 1.00 27.61 513 VAL A N 1
ATOM 3988 C CA . VAL A 1 513 ? 47.262 -9.838 6.867 1.00 27.61 513 VAL A CA 1
ATOM 3989 C C . VAL A 1 513 ? 46.479 -10.649 5.820 1.00 27.61 513 VAL A C 1
ATOM 3991 O O . VAL A 1 513 ? 46.074 -10.075 4.808 1.00 27.61 513 VAL A O 1
ATOM 3994 N N . PRO A 1 514 ? 46.292 -11.972 6.012 1.00 31.61 514 PRO A N 1
ATOM 3995 C CA . PRO A 1 514 ? 45.704 -12.872 5.024 1.00 31.61 514 PRO A CA 1
ATOM 3996 C C . PRO A 1 514 ? 44.170 -12.825 5.033 1.00 31.61 514 PRO A C 1
ATOM 3998 O O . PRO A 1 514 ? 43.539 -12.586 6.060 1.00 31.61 514 PRO A O 1
ATOM 4001 N N . THR A 1 515 ? 43.579 -13.132 3.882 1.00 38.66 515 THR A N 1
ATOM 4002 C CA . THR A 1 515 ? 42.143 -13.367 3.674 1.00 38.66 515 THR A CA 1
ATOM 4003 C C . THR A 1 515 ? 41.629 -14.549 4.502 1.00 38.66 515 THR A C 1
ATOM 4005 O O . THR A 1 515 ? 42.192 -15.641 4.401 1.00 38.66 515 THR A O 1
ATOM 4008 N N . LEU A 1 516 ? 40.524 -14.366 5.239 1.00 30.38 516 LEU A N 1
ATOM 4009 C CA . LEU A 1 516 ? 39.754 -15.465 5.830 1.00 30.38 516 LEU A CA 1
ATOM 4010 C C . LEU A 1 516 ? 38.247 -15.291 5.582 1.00 30.38 516 LEU A C 1
ATOM 4012 O O . LEU A 1 516 ? 37.621 -14.345 6.057 1.00 30.38 516 LEU A O 1
ATOM 4016 N N . ASP A 1 517 ? 37.696 -16.251 4.846 1.00 36.28 517 ASP A N 1
ATOM 4017 C CA . ASP A 1 517 ? 36.274 -16.536 4.692 1.00 36.28 517 ASP A CA 1
ATOM 4018 C C . ASP A 1 517 ? 35.744 -17.191 5.981 1.00 36.28 517 ASP A C 1
ATOM 4020 O O . ASP A 1 517 ? 36.040 -18.350 6.266 1.00 36.28 517 ASP A O 1
ATOM 4024 N N . SER A 1 518 ? 34.969 -16.445 6.772 1.00 33.03 518 SER A N 1
ATOM 4025 C CA . SER A 1 518 ? 33.941 -16.960 7.691 1.00 33.03 518 SER A CA 1
ATOM 4026 C C . SER A 1 518 ? 33.159 -15.775 8.263 1.00 33.03 518 SER A C 1
ATOM 4028 O O . SER A 1 518 ? 33.745 -14.918 8.924 1.00 33.03 518 SER A O 1
ATOM 4030 N N . LYS A 1 519 ? 31.843 -15.704 8.024 1.00 43.44 519 LYS A N 1
ATOM 4031 C CA . LYS A 1 519 ? 30.949 -14.716 8.655 1.00 43.44 519 LYS A CA 1
ATOM 4032 C C . LYS A 1 519 ? 31.014 -14.859 10.184 1.00 43.44 519 LYS A C 1
ATOM 4034 O O . LYS A 1 519 ? 30.373 -15.746 10.737 1.00 43.44 519 LYS A O 1
ATOM 4039 N N . MET A 1 520 ? 31.771 -13.993 10.856 1.00 47.91 520 MET A N 1
ATOM 4040 C CA . MET A 1 520 ? 31.674 -13.786 12.302 1.00 47.91 520 MET A CA 1
ATOM 4041 C C . MET A 1 520 ? 30.694 -12.644 12.573 1.00 47.91 520 MET A C 1
ATOM 4043 O O . MET A 1 520 ? 30.906 -11.514 12.133 1.00 47.91 520 MET A O 1
ATOM 4047 N N . THR A 1 521 ? 29.603 -12.940 13.273 1.00 61.56 521 THR A N 1
ATOM 4048 C CA . THR A 1 521 ? 28.587 -11.954 13.655 1.00 61.56 521 THR A CA 1
ATOM 4049 C C . THR A 1 521 ? 29.102 -11.138 14.844 1.00 61.56 521 THR A C 1
ATOM 4051 O O . THR A 1 521 ? 29.084 -11.611 15.978 1.00 61.56 521 THR A O 1
ATOM 4054 N N . LEU A 1 522 ? 29.604 -9.926 14.591 1.00 82.50 522 LEU A N 1
ATOM 4055 C CA . LEU A 1 522 ? 30.024 -8.999 15.648 1.00 82.50 522 LEU A CA 1
ATOM 4056 C C . LEU A 1 522 ? 28.827 -8.603 16.524 1.00 82.50 522 LEU A C 1
ATOM 4058 O O . LEU A 1 522 ? 27.746 -8.333 16.006 1.00 82.50 522 LEU A O 1
ATOM 4062 N N . VAL A 1 523 ? 29.035 -8.496 17.837 1.00 83.06 523 VAL A N 1
ATOM 4063 C CA . VAL A 1 523 ? 28.012 -8.018 18.782 1.00 83.06 523 VAL A CA 1
ATOM 4064 C C . VAL A 1 523 ? 28.289 -6.560 19.124 1.00 83.06 523 VAL A C 1
ATOM 4066 O O . VAL A 1 523 ? 29.411 -6.222 19.501 1.00 83.06 523 VAL A O 1
ATOM 4069 N N . ARG A 1 524 ? 27.288 -5.682 19.004 1.00 91.62 524 ARG A N 1
ATOM 4070 C CA . ARG A 1 524 ? 27.431 -4.243 19.274 1.00 91.62 524 ARG A CA 1
ATOM 4071 C C . ARG A 1 524 ? 26.513 -3.794 20.412 1.00 91.62 524 ARG A C 1
ATOM 4073 O O . ARG A 1 524 ? 25.421 -4.329 20.576 1.00 91.62 524 ARG A O 1
ATOM 4080 N N . ALA A 1 525 ? 26.943 -2.812 21.197 1.00 86.81 525 ALA A N 1
ATOM 4081 C CA . ALA A 1 525 ? 26.145 -2.200 22.259 1.00 86.81 525 ALA A CA 1
ATOM 4082 C C . ALA A 1 525 ? 26.316 -0.679 22.267 1.00 86.81 525 ALA A C 1
ATOM 4084 O O . ALA A 1 525 ? 27.385 -0.181 21.923 1.00 86.81 525 ALA A O 1
ATOM 4085 N N . VAL A 1 526 ? 25.282 0.047 22.689 1.00 94.12 526 VAL A N 1
ATOM 4086 C CA . VAL A 1 526 ? 25.307 1.495 22.910 1.00 94.12 526 VAL A CA 1
ATOM 4087 C C . VAL A 1 526 ? 25.110 1.807 24.391 1.00 94.12 526 VAL A C 1
ATOM 4089 O O . VAL A 1 526 ? 24.278 1.190 25.056 1.00 94.12 526 VAL A O 1
ATOM 4092 N N . VAL A 1 527 ? 25.876 2.765 24.911 1.00 91.44 527 VAL A N 1
ATOM 4093 C CA . VAL A 1 527 ? 25.778 3.273 26.285 1.00 91.44 527 VAL A CA 1
ATOM 4094 C C . VAL A 1 527 ? 25.504 4.768 26.244 1.00 91.44 527 VAL A C 1
ATOM 4096 O O . VAL A 1 527 ? 26.341 5.504 25.730 1.00 91.44 527 VAL A O 1
ATOM 4099 N N . PHE A 1 528 ? 24.391 5.226 26.810 1.00 94.19 528 PHE A N 1
ATOM 4100 C CA . PHE A 1 528 ? 24.108 6.653 26.996 1.00 94.19 528 PHE A CA 1
ATOM 4101 C C . PHE A 1 528 ? 24.586 7.096 28.374 1.00 94.19 528 PHE A C 1
ATOM 4103 O O . PHE A 1 528 ? 24.145 6.547 29.384 1.00 94.19 528 PHE A O 1
ATOM 4110 N N . THR A 1 529 ? 25.475 8.086 28.424 1.00 93.62 529 THR A N 1
ATOM 4111 C CA . THR A 1 529 ? 26.065 8.594 29.663 1.00 93.62 529 THR A CA 1
ATOM 4112 C C . THR A 1 529 ? 25.618 10.020 29.951 1.00 93.62 529 THR A C 1
ATOM 4114 O O . THR A 1 529 ? 25.545 10.875 29.068 1.00 93.62 529 THR A O 1
ATOM 4117 N N . TYR A 1 530 ? 25.334 10.276 31.226 1.00 94.25 530 TYR A N 1
ATOM 4118 C CA . TYR A 1 530 ? 24.844 11.561 31.709 1.00 94.25 530 TYR A CA 1
ATOM 4119 C C . TYR A 1 530 ? 25.851 12.169 32.675 1.00 94.25 530 TYR A C 1
ATOM 4121 O O . TYR A 1 530 ? 26.294 11.507 33.617 1.00 94.25 530 TYR A O 1
ATOM 4129 N N . ARG A 1 531 ? 26.174 13.441 32.467 1.00 93.38 531 ARG A N 1
ATOM 4130 C CA . ARG A 1 531 ? 27.055 14.212 33.335 1.00 93.38 531 ARG A CA 1
ATOM 4131 C C . ARG A 1 531 ? 26.412 14.417 34.700 1.00 93.38 531 ARG A C 1
ATOM 4133 O O . ARG A 1 531 ? 25.224 14.738 34.833 1.00 93.38 531 ARG A O 1
ATOM 4140 N N . LYS A 1 532 ? 27.224 14.254 35.740 1.00 92.19 532 LYS A N 1
ATOM 4141 C CA . LYS A 1 532 ? 26.842 14.584 37.110 1.00 92.19 532 LYS A CA 1
ATOM 4142 C C . LYS A 1 532 ? 26.607 16.090 37.240 1.00 92.19 532 LYS A C 1
ATOM 4144 O O . LYS A 1 532 ? 27.378 16.899 36.725 1.00 92.19 532 LYS A O 1
ATOM 4149 N N . SER A 1 533 ? 25.537 16.466 37.938 1.00 87.00 533 SER A N 1
ATOM 4150 C CA . SER A 1 533 ? 25.189 17.875 38.148 1.00 87.00 533 SER A CA 1
ATOM 4151 C C . SER A 1 533 ? 26.356 18.647 38.772 1.00 87.00 533 SER A C 1
ATOM 4153 O O . SER A 1 533 ? 26.933 18.198 39.760 1.00 87.00 533 SER A O 1
ATOM 4155 N N . GLY A 1 534 ? 26.666 19.821 38.219 1.00 84.81 534 GLY A N 1
ATOM 4156 C CA . GLY A 1 534 ? 27.720 20.712 38.714 1.00 84.81 534 GLY A CA 1
ATOM 4157 C C . GLY A 1 534 ? 29.078 20.585 38.019 1.00 84.81 534 GLY A C 1
ATOM 4158 O O . GLY A 1 534 ? 29.935 21.424 38.270 1.00 84.81 534 GLY A O 1
ATOM 4159 N N . LEU A 1 535 ? 29.274 19.605 37.132 1.00 90.56 535 LEU A N 1
ATOM 4160 C CA . LEU A 1 535 ? 30.485 19.518 36.308 1.00 90.56 535 LEU A CA 1
ATOM 4161 C C . LEU A 1 535 ? 30.375 20.359 35.038 1.00 90.56 535 LEU A C 1
ATOM 4163 O O . LEU A 1 535 ? 29.321 20.403 34.397 1.00 90.56 535 LEU A O 1
ATOM 4167 N N . SER A 1 536 ? 31.483 20.965 34.620 1.00 89.81 536 SER A N 1
ATOM 4168 C CA . SER A 1 536 ? 31.600 21.553 33.283 1.00 89.81 536 SER A CA 1
ATOM 4169 C C . SER A 1 536 ? 31.635 20.469 32.191 1.00 89.81 536 SER A C 1
ATOM 4171 O O . SER A 1 536 ? 31.825 19.279 32.465 1.00 89.81 536 SER A O 1
ATOM 4173 N N . LEU A 1 537 ? 31.412 20.864 30.933 1.00 89.25 537 LEU A N 1
ATOM 4174 C CA . LEU A 1 537 ? 31.496 19.940 29.792 1.00 89.25 537 LEU A CA 1
ATOM 4175 C C . LEU A 1 537 ? 32.927 19.433 29.580 1.00 89.25 537 LEU A C 1
ATOM 4177 O O . LEU A 1 537 ? 33.128 18.267 29.240 1.00 89.25 537 LEU A O 1
ATOM 4181 N N . GLU A 1 538 ? 33.915 20.294 29.820 1.00 89.94 538 GLU A N 1
ATOM 4182 C CA . GLU A 1 538 ? 35.334 19.968 29.694 1.00 89.94 538 GLU A CA 1
ATOM 4183 C C . GLU A 1 538 ? 35.771 18.946 30.749 1.00 89.94 538 GLU A C 1
ATOM 4185 O O . GLU A 1 538 ? 36.354 17.917 30.407 1.00 89.94 538 GLU A O 1
ATOM 4190 N N . GLU A 1 539 ? 35.410 19.162 32.019 1.00 92.50 539 GLU A N 1
ATOM 4191 C CA . GLU A 1 539 ? 35.698 18.204 33.092 1.00 92.50 539 GLU A CA 1
ATOM 4192 C C . GLU A 1 539 ? 35.046 16.851 32.810 1.00 92.50 539 GLU A C 1
ATOM 4194 O O . GLU A 1 539 ? 35.701 15.815 32.915 1.00 92.50 539 GLU A O 1
ATOM 4199 N N . PHE A 1 540 ? 33.774 16.844 32.399 1.00 94.38 540 PHE A N 1
ATOM 4200 C CA . PHE A 1 540 ? 33.069 15.613 32.050 1.00 94.38 540 PHE A CA 1
ATOM 4201 C C . PHE A 1 540 ? 33.746 14.849 30.908 1.00 94.38 540 PHE A C 1
ATOM 4203 O O . PHE A 1 540 ? 33.881 13.627 30.989 1.00 94.38 540 PHE A O 1
ATOM 4210 N N . THR A 1 541 ? 34.185 15.558 29.865 1.00 93.00 541 THR A N 1
ATOM 4211 C CA . THR A 1 541 ? 34.894 14.972 28.718 1.00 93.00 541 THR A CA 1
ATOM 4212 C C . THR A 1 541 ? 36.230 14.375 29.163 1.00 93.00 541 THR A C 1
ATOM 4214 O O . THR A 1 541 ? 36.513 13.214 28.872 1.00 93.00 541 THR A O 1
ATOM 4217 N N . SER A 1 542 ? 37.002 15.116 29.962 1.00 94.38 542 SER A N 1
ATOM 4218 C CA . SER A 1 542 ? 38.290 14.662 30.497 1.00 94.38 542 SER A CA 1
ATOM 4219 C C . SER A 1 542 ? 38.151 13.413 31.376 1.00 94.38 542 SER A C 1
ATOM 4221 O O . SER A 1 542 ? 38.859 12.423 31.168 1.00 94.38 542 SER A O 1
ATOM 4223 N N . TYR A 1 543 ? 37.194 13.400 32.312 1.00 95.12 543 TYR A N 1
ATOM 4224 C CA . TYR A 1 543 ? 36.918 12.216 33.134 1.00 95.12 543 TYR A CA 1
ATOM 4225 C C . TYR A 1 543 ? 36.436 11.033 32.289 1.00 95.12 543 TYR A C 1
ATOM 4227 O O . TYR A 1 543 ? 36.883 9.905 32.485 1.00 95.12 543 TYR A O 1
ATOM 4235 N N . SER A 1 544 ? 35.576 11.291 31.304 1.00 92.06 544 SER A N 1
ATOM 4236 C CA . SER A 1 544 ? 35.065 10.278 30.384 1.00 92.06 544 SER A CA 1
ATOM 4237 C C . SER A 1 544 ? 36.195 9.577 29.619 1.00 92.06 544 SER A C 1
ATOM 4239 O O . SER A 1 544 ? 36.229 8.344 29.557 1.00 92.06 544 SER A O 1
ATOM 4241 N N . GLU A 1 545 ? 37.137 10.321 29.047 1.00 92.31 545 GLU A N 1
ATOM 4242 C CA . GLU A 1 545 ? 38.268 9.745 28.309 1.00 92.31 545 GLU A CA 1
ATOM 4243 C C . GLU A 1 545 ? 39.179 8.906 29.214 1.00 92.31 545 GLU A C 1
ATOM 4245 O O . GLU A 1 545 ? 39.514 7.763 28.881 1.00 92.31 545 GLU A O 1
ATOM 4250 N N . GLN A 1 546 ? 39.502 9.419 30.405 1.00 93.69 546 GLN A N 1
ATOM 4251 C CA . GLN A 1 546 ? 40.282 8.685 31.406 1.00 93.69 546 GLN A CA 1
ATOM 4252 C C . GLN A 1 546 ? 39.589 7.385 31.831 1.00 93.69 546 GLN A C 1
ATOM 4254 O O . GLN A 1 546 ? 40.243 6.343 31.934 1.00 93.69 546 GLN A O 1
ATOM 4259 N N . HIS A 1 547 ? 38.265 7.418 31.987 1.00 94.44 547 HIS A N 1
ATOM 4260 C CA . HIS A 1 547 ? 37.464 6.248 32.321 1.00 94.44 547 HIS A CA 1
ATOM 4261 C C . HIS A 1 547 ? 37.561 5.150 31.250 1.00 94.44 547 HIS A C 1
ATOM 4263 O O . HIS A 1 547 ? 37.726 3.975 31.573 1.00 94.44 547 HIS A O 1
ATOM 4269 N N . GLY A 1 548 ? 37.550 5.509 29.960 1.00 91.31 548 GLY A N 1
ATOM 4270 C CA . GLY A 1 548 ? 37.748 4.544 28.870 1.00 91.31 548 GLY A CA 1
ATOM 4271 C C . GLY A 1 548 ? 39.104 3.828 28.953 1.00 91.31 548 GLY A C 1
ATOM 4272 O O . GLY A 1 548 ? 39.191 2.609 28.780 1.00 91.31 548 GLY A O 1
ATOM 4273 N N . HIS A 1 549 ? 40.167 4.562 29.296 1.00 93.81 549 HIS A N 1
ATOM 4274 C CA . HIS A 1 549 ? 41.495 3.984 29.520 1.00 93.81 549 HIS A CA 1
ATOM 4275 C C . HIS A 1 549 ? 41.560 3.101 30.771 1.00 93.81 549 HIS A C 1
ATOM 4277 O O . HIS A 1 549 ? 42.252 2.077 30.760 1.00 93.81 549 HIS A O 1
ATOM 4283 N N . LEU A 1 550 ? 40.849 3.473 31.838 1.00 93.94 550 LEU A N 1
ATOM 4284 C CA . LEU A 1 550 ? 40.722 2.659 33.042 1.00 93.94 550 LEU A CA 1
ATOM 4285 C C . LEU A 1 550 ? 40.016 1.334 32.731 1.00 93.94 550 LEU A C 1
ATOM 4287 O O . LEU A 1 550 ? 40.561 0.277 33.047 1.00 93.94 550 LEU A O 1
ATOM 4291 N N . LEU A 1 551 ? 38.869 1.375 32.044 1.00 92.69 551 LEU A N 1
ATOM 4292 C CA . LEU A 1 551 ? 38.127 0.181 31.629 1.00 92.69 551 LEU A CA 1
ATOM 4293 C C . LEU A 1 551 ? 38.995 -0.758 30.790 1.00 92.69 551 LEU A C 1
ATOM 4295 O O . LEU A 1 551 ? 39.019 -1.960 31.048 1.00 92.69 551 LEU A O 1
ATOM 4299 N N . LYS A 1 552 ? 39.764 -0.220 29.835 1.00 95.19 552 LYS A N 1
ATOM 4300 C CA . LYS A 1 552 ? 40.698 -1.014 29.025 1.00 95.19 552 LYS A CA 1
ATOM 4301 C C . LYS A 1 552 ? 41.774 -1.690 29.867 1.00 95.19 552 LYS A C 1
ATOM 4303 O O . LYS A 1 552 ? 42.071 -2.863 29.658 1.00 95.19 552 LYS A O 1
ATOM 4308 N N . ARG A 1 553 ? 42.335 -0.974 30.843 1.00 95.94 553 ARG A N 1
ATOM 4309 C CA . ARG A 1 553 ? 43.361 -1.511 31.747 1.00 95.94 553 ARG A CA 1
ATOM 4310 C C . ARG A 1 553 ? 42.817 -2.613 32.656 1.00 95.94 553 ARG A C 1
ATOM 4312 O O . ARG A 1 553 ? 43.504 -3.606 32.861 1.00 95.94 553 ARG A O 1
ATOM 4319 N N . LEU A 1 554 ? 41.614 -2.431 33.199 1.00 92.94 554 LEU A N 1
ATOM 4320 C CA . LEU A 1 554 ? 40.992 -3.380 34.128 1.00 92.94 554 LEU A CA 1
ATOM 4321 C C . LEU A 1 554 ? 40.448 -4.628 33.418 1.00 92.94 554 LEU A C 1
ATOM 4323 O O . LEU A 1 554 ? 40.542 -5.732 33.956 1.00 92.94 554 LEU A O 1
ATOM 4327 N N . ALA A 1 555 ? 39.893 -4.464 32.215 1.00 90.06 555 ALA A N 1
ATOM 4328 C CA . ALA A 1 555 ? 39.352 -5.566 31.427 1.00 90.06 555 ALA A CA 1
ATOM 4329 C C . ALA A 1 555 ? 40.438 -6.387 30.718 1.00 90.06 555 ALA A C 1
ATOM 4331 O O . ALA A 1 555 ? 40.255 -7.584 30.535 1.00 90.06 555 ALA A O 1
ATOM 4332 N N . GLY A 1 556 ? 41.572 -5.785 30.353 1.00 93.50 556 GLY A N 1
ATOM 4333 C CA . GLY A 1 556 ? 42.680 -6.508 29.732 1.00 93.50 556 GLY A CA 1
ATOM 4334 C C . GLY A 1 556 ? 42.319 -7.086 28.360 1.00 93.50 556 GLY A C 1
ATOM 4335 O O . GLY A 1 556 ? 41.859 -6.366 27.477 1.00 93.50 556 GLY A O 1
ATOM 4336 N N . ASP A 1 557 ? 42.556 -8.383 28.184 1.00 92.38 557 ASP A N 1
ATOM 4337 C CA . ASP A 1 557 ? 42.347 -9.137 26.943 1.00 92.38 557 ASP A CA 1
ATOM 4338 C C . ASP A 1 557 ? 40.870 -9.345 26.582 1.00 92.38 557 ASP A C 1
ATOM 4340 O O . ASP A 1 557 ? 40.558 -9.573 25.416 1.00 92.38 557 ASP A O 1
ATOM 4344 N N . VAL A 1 558 ? 39.958 -9.202 27.548 1.00 91.25 558 VAL A N 1
ATOM 4345 C CA . VAL A 1 558 ? 38.509 -9.286 27.307 1.00 91.25 558 VAL A CA 1
ATOM 4346 C C . VAL A 1 558 ? 37.861 -7.928 27.007 1.00 91.25 558 VAL A C 1
ATOM 4348 O O . VAL A 1 558 ? 36.637 -7.835 26.951 1.00 91.25 558 VAL A O 1
ATOM 4351 N N . PHE A 1 559 ? 38.642 -6.854 26.837 1.00 94.50 559 PHE A N 1
ATOM 4352 C CA . PHE A 1 559 ? 38.113 -5.539 26.449 1.00 94.50 559 PHE A CA 1
ATOM 4353 C C . PHE A 1 559 ? 37.452 -5.585 25.049 1.00 94.50 559 PHE A C 1
ATOM 4355 O O . PHE A 1 559 ? 37.912 -6.344 24.193 1.00 94.50 559 PHE A O 1
ATOM 4362 N N . PRO A 1 560 ? 36.402 -4.777 24.774 1.00 90.56 560 PRO A N 1
ATOM 4363 C CA . PRO A 1 560 ? 35.765 -4.727 23.458 1.00 90.56 560 PRO A CA 1
ATOM 4364 C C . PRO A 1 560 ? 36.776 -4.454 22.334 1.00 90.56 560 PRO A C 1
ATOM 4366 O O . PRO A 1 560 ? 37.695 -3.648 22.497 1.00 90.56 560 PRO A O 1
ATOM 4369 N N . ILE A 1 561 ? 36.570 -5.066 21.162 1.00 92.06 561 ILE A N 1
ATOM 4370 C CA . ILE A 1 561 ? 37.419 -4.837 19.979 1.00 92.06 561 ILE A CA 1
ATOM 4371 C C . ILE A 1 561 ? 37.341 -3.385 19.491 1.00 92.06 561 ILE A C 1
ATOM 4373 O O . ILE A 1 561 ? 38.292 -2.874 18.905 1.00 92.06 561 ILE A O 1
ATOM 4377 N N . SER A 1 562 ? 36.224 -2.708 19.768 1.00 91.81 562 SER A N 1
ATOM 4378 C CA . SER A 1 562 ? 36.062 -1.270 19.573 1.00 91.81 562 SER A CA 1
ATOM 4379 C C . SER A 1 562 ? 35.297 -0.665 20.746 1.00 91.81 562 SER A C 1
ATOM 4381 O O . SER A 1 562 ? 34.310 -1.238 21.207 1.00 91.81 562 SER A O 1
ATOM 4383 N N . HIS A 1 563 ? 35.754 0.494 21.213 1.00 93.81 563 HIS A N 1
ATOM 4384 C CA . HIS A 1 563 ? 35.088 1.323 22.216 1.00 93.81 563 HIS A CA 1
ATOM 4385 C C . HIS A 1 563 ? 35.146 2.777 21.732 1.00 93.81 563 HIS A C 1
ATOM 4387 O O . HIS A 1 563 ? 36.134 3.481 21.957 1.00 93.81 563 HIS A O 1
ATOM 4393 N N . ARG A 1 564 ? 34.096 3.230 21.044 1.00 93.88 564 ARG A N 1
ATOM 4394 C CA . ARG A 1 564 ? 34.017 4.553 20.412 1.00 93.88 564 ARG A CA 1
ATOM 4395 C C . ARG A 1 564 ? 33.029 5.431 21.168 1.00 93.88 564 ARG A C 1
ATOM 4397 O O . ARG A 1 564 ? 31.870 5.066 21.294 1.00 93.88 564 ARG A O 1
ATOM 4404 N N . ARG A 1 565 ? 33.463 6.596 21.647 1.00 94.12 565 ARG A N 1
ATOM 4405 C CA . ARG A 1 565 ? 32.599 7.554 22.352 1.00 94.12 565 ARG A CA 1
ATOM 4406 C C . ARG A 1 565 ? 32.415 8.825 21.535 1.00 94.12 565 ARG A C 1
ATOM 4408 O O . ARG A 1 565 ? 33.385 9.337 20.987 1.00 94.12 565 ARG A O 1
ATOM 4415 N N . SER A 1 566 ? 31.186 9.326 21.504 1.00 95.38 566 SER A N 1
ATOM 4416 C CA . SER A 1 566 ? 30.807 10.586 20.865 1.00 95.38 566 SER A CA 1
ATOM 4417 C C . SER A 1 566 ? 30.013 11.445 21.847 1.00 95.38 566 SER A C 1
ATOM 4419 O O . SER A 1 566 ? 29.209 10.922 22.617 1.00 95.38 566 SER A O 1
ATOM 4421 N N . TYR A 1 567 ? 30.230 12.758 21.815 1.00 94.62 567 TYR A N 1
ATOM 4422 C CA . TYR A 1 567 ? 29.615 13.719 22.734 1.00 94.62 567 TYR A CA 1
ATOM 4423 C C . TYR A 1 567 ? 28.545 14.542 22.016 1.00 94.62 567 TYR A C 1
ATOM 4425 O O . TYR A 1 567 ? 28.700 14.873 20.838 1.00 94.62 567 TYR A O 1
ATOM 4433 N N . ILE A 1 568 ? 27.469 14.890 22.721 1.00 94.00 568 ILE A N 1
ATOM 4434 C CA . ILE A 1 568 ? 26.460 15.812 22.195 1.00 94.00 568 ILE A CA 1
ATOM 4435 C C . ILE A 1 568 ? 27.070 17.211 22.104 1.00 94.00 568 ILE A C 1
ATOM 4437 O O . ILE A 1 568 ? 27.583 17.746 23.086 1.00 94.00 568 ILE A O 1
ATOM 4441 N N . ALA A 1 569 ? 27.004 17.818 20.918 1.00 90.50 569 ALA A N 1
ATOM 4442 C CA . ALA A 1 569 ? 27.450 19.189 20.728 1.00 90.50 569 ALA A CA 1
ATOM 4443 C C . ALA A 1 569 ? 26.513 20.143 21.483 1.00 90.50 569 ALA A C 1
ATOM 4445 O O . ALA A 1 569 ? 25.319 20.211 21.190 1.00 90.50 569 ALA A O 1
ATOM 4446 N N . ARG A 1 570 ? 27.057 20.887 22.447 1.00 88.94 570 ARG A N 1
ATOM 4447 C CA . ARG A 1 570 ? 26.321 21.847 23.281 1.00 88.94 570 ARG A CA 1
ATOM 4448 C C . ARG A 1 570 ? 26.888 23.258 23.114 1.00 88.94 570 ARG A C 1
ATOM 4450 O O . ARG A 1 570 ? 28.055 23.416 22.758 1.00 88.94 570 ARG A O 1
ATOM 4457 N N . GLU A 1 571 ? 26.063 24.276 23.347 1.00 80.38 571 GLU A N 1
ATOM 4458 C CA . GLU A 1 571 ? 26.478 25.690 23.364 1.00 80.38 571 GLU A CA 1
ATOM 4459 C C . GLU A 1 571 ? 26.385 26.259 24.773 1.00 80.38 571 GLU A C 1
ATOM 4461 O O . GLU A 1 571 ? 25.416 26.001 25.482 1.00 80.38 571 GLU A O 1
ATOM 4466 N N . GLU A 1 572 ? 27.373 27.055 25.183 1.00 75.06 572 GLU A N 1
ATOM 4467 C CA . GLU A 1 572 ? 27.273 27.814 26.427 1.00 75.06 572 GLU A CA 1
ATOM 4468 C C . GLU A 1 572 ? 26.364 29.019 26.219 1.00 75.06 572 GLU A C 1
ATOM 4470 O O . GLU A 1 572 ? 26.576 29.857 25.338 1.00 75.06 572 GLU A O 1
ATOM 4475 N N . LYS A 1 573 ? 25.318 29.103 27.035 1.00 65.25 573 LYS A N 1
ATOM 4476 C CA . LYS A 1 573 ? 24.331 30.165 26.917 1.00 65.25 573 LYS A CA 1
ATOM 4477 C C . LYS A 1 573 ? 24.928 31.500 27.376 1.00 65.25 573 LYS A C 1
ATOM 4479 O O . LYS A 1 573 ? 25.123 31.724 28.570 1.00 65.25 573 LYS A O 1
ATOM 4484 N N . GLY A 1 574 ? 25.168 32.412 26.433 1.00 58.69 574 GLY A N 1
ATOM 4485 C CA . GLY A 1 574 ? 25.315 33.840 26.724 1.00 58.69 574 GLY A CA 1
ATOM 4486 C C . GLY A 1 574 ? 23.994 34.418 27.244 1.00 58.69 574 GLY A C 1
ATOM 4487 O O . GLY A 1 574 ? 22.919 33.904 26.940 1.00 58.69 574 GLY A O 1
ATOM 4488 N N . SER A 1 575 ? 24.051 35.487 28.033 1.00 47.81 575 SER A N 1
ATOM 4489 C CA . SER A 1 575 ? 22.950 36.004 28.860 1.00 47.81 575 SER A CA 1
ATOM 4490 C C . SER A 1 575 ? 21.661 36.468 28.145 1.00 47.81 575 SER A C 1
ATOM 4492 O O . SER A 1 575 ? 20.801 37.005 28.828 1.00 47.81 575 SER A O 1
ATOM 4494 N N . ASN A 1 576 ? 21.458 36.247 26.836 1.00 47.53 576 ASN A N 1
ATOM 4495 C CA . ASN A 1 576 ? 20.254 36.679 26.099 1.00 47.53 576 ASN A CA 1
ATOM 4496 C C . ASN A 1 576 ? 19.899 35.812 24.859 1.00 47.53 576 ASN A C 1
ATOM 4498 O O . ASN A 1 576 ? 20.028 36.276 23.729 1.00 47.53 576 ASN A O 1
ATOM 4502 N N . ALA A 1 577 ? 19.384 34.586 25.036 1.00 42.38 577 ALA A N 1
ATOM 4503 C CA . ALA A 1 577 ? 18.674 33.852 23.968 1.00 42.38 577 ALA A CA 1
ATOM 4504 C C . ALA A 1 577 ? 17.733 32.758 24.527 1.00 42.38 577 ALA A C 1
ATOM 4506 O O . ALA A 1 577 ? 18.175 31.991 25.367 1.00 42.38 577 ALA A O 1
ATOM 4507 N N . GLY A 1 578 ? 16.475 32.685 24.056 1.00 53.66 578 GLY A N 1
ATOM 4508 C CA . GLY A 1 578 ? 15.552 31.517 24.027 1.00 53.66 578 GLY A CA 1
ATOM 4509 C C . GLY A 1 578 ? 15.233 30.716 25.311 1.00 53.66 578 GLY A C 1
ATOM 4510 O O . GLY A 1 578 ? 16.114 30.346 26.077 1.00 53.66 578 GLY A O 1
ATOM 4511 N N . THR A 1 579 ? 13.962 30.376 25.544 1.00 55.25 579 THR A N 1
ATOM 4512 C CA . THR A 1 579 ? 13.457 29.712 26.770 1.00 55.25 579 THR A CA 1
ATOM 4513 C C . THR A 1 579 ? 13.607 28.185 26.843 1.00 55.25 579 THR A C 1
ATOM 4515 O O . THR A 1 579 ? 13.336 27.636 27.906 1.00 55.25 579 THR A O 1
ATOM 4518 N N . ASP A 1 580 ? 14.061 27.493 25.794 1.00 70.81 580 ASP A N 1
ATOM 4519 C CA . ASP A 1 580 ? 14.122 26.020 25.797 1.00 70.81 580 ASP A CA 1
ATOM 4520 C C . ASP A 1 580 ? 15.460 25.484 26.317 1.00 70.81 580 ASP A C 1
ATOM 4522 O O . ASP A 1 580 ? 16.450 25.370 25.593 1.00 70.81 580 ASP A O 1
ATOM 4526 N N . THR A 1 581 ? 15.484 25.141 27.603 1.00 80.06 581 THR A N 1
ATOM 4527 C CA . THR A 1 581 ? 16.532 24.337 28.244 1.00 80.06 581 THR A CA 1
ATOM 4528 C C . THR A 1 581 ? 15.882 23.271 29.122 1.00 80.06 581 THR A C 1
ATOM 4530 O O . THR A 1 581 ? 14.696 23.350 29.442 1.00 80.06 581 THR A O 1
ATOM 4533 N N . THR A 1 582 ? 16.642 22.253 29.520 1.00 87.12 582 THR A N 1
ATOM 4534 C CA . THR A 1 582 ? 16.161 21.247 30.476 1.00 87.12 582 THR A CA 1
ATOM 4535 C C . THR A 1 582 ? 16.689 21.535 31.873 1.00 87.12 582 THR A C 1
ATOM 4537 O O . THR A 1 582 ? 17.683 22.242 32.054 1.00 87.12 582 THR A O 1
ATOM 4540 N N . ALA A 1 583 ? 16.068 20.923 32.883 1.00 84.88 583 ALA A N 1
ATOM 4541 C CA . ALA A 1 583 ? 16.569 20.978 34.255 1.00 84.88 583 ALA A CA 1
ATOM 4542 C C . ALA A 1 583 ? 18.001 20.418 34.389 1.00 84.88 583 ALA A C 1
ATOM 4544 O O . ALA A 1 583 ? 18.730 20.823 35.291 1.00 84.88 583 ALA A O 1
ATOM 4545 N N . ARG A 1 584 ? 18.415 19.504 33.498 1.00 84.12 584 ARG A N 1
ATOM 4546 C CA . ARG A 1 584 ? 19.763 18.917 33.503 1.00 84.12 584 ARG A CA 1
ATOM 4547 C C . ARG A 1 584 ? 20.796 19.781 32.802 1.00 84.12 584 ARG A C 1
ATOM 4549 O O . ARG A 1 584 ? 21.941 19.826 33.238 1.00 84.12 584 ARG A O 1
ATOM 4556 N N . ASN A 1 585 ? 20.385 20.465 31.740 1.00 86.38 585 ASN A N 1
ATOM 4557 C CA . ASN A 1 585 ? 21.260 21.286 30.917 1.00 86.38 585 ASN A CA 1
ATOM 4558 C C . ASN A 1 585 ? 20.761 22.741 30.860 1.00 86.38 585 ASN A C 1
ATOM 4560 O O . ASN A 1 585 ? 20.518 23.270 29.774 1.00 86.38 585 ASN A O 1
ATOM 4564 N N . PRO A 1 586 ? 20.629 23.427 32.015 1.00 84.00 586 PRO A N 1
ATOM 4565 C CA . PRO A 1 586 ? 20.012 24.753 32.081 1.00 84.00 586 PRO A CA 1
ATOM 4566 C C . PRO A 1 586 ? 20.834 25.837 31.371 1.00 84.00 586 PRO A C 1
ATOM 4568 O O . PRO A 1 586 ? 20.285 26.852 30.948 1.00 84.00 586 PRO A O 1
ATOM 4571 N N . THR A 1 587 ? 22.145 25.627 31.243 1.00 83.88 587 THR A N 1
ATOM 4572 C CA . THR A 1 587 ? 23.111 26.584 30.678 1.00 83.88 587 THR A CA 1
ATOM 4573 C C . THR A 1 587 ? 23.863 26.047 29.462 1.00 83.88 587 THR A C 1
ATOM 4575 O O . THR A 1 587 ? 24.637 26.785 28.858 1.00 83.88 587 THR A O 1
ATOM 4578 N N . THR A 1 588 ? 23.648 24.774 29.109 1.00 87.62 588 THR A N 1
ATOM 4579 C CA . THR A 1 588 ? 24.373 24.066 28.038 1.00 87.62 588 THR A CA 1
ATOM 4580 C C . THR A 1 588 ? 23.416 23.275 27.131 1.00 87.62 588 THR A C 1
ATOM 4582 O O . THR A 1 588 ? 23.506 22.044 27.055 1.00 87.62 588 THR A O 1
ATOM 4585 N N . PRO A 1 589 ? 22.447 23.943 26.469 1.00 89.56 589 PRO A N 1
ATOM 4586 C CA . PRO A 1 589 ? 21.530 23.269 25.553 1.00 89.56 589 PRO A CA 1
ATOM 4587 C C . PRO A 1 589 ? 22.282 22.556 24.422 1.00 89.56 589 PRO A C 1
ATOM 4589 O O . PRO A 1 589 ? 23.360 22.980 23.996 1.00 89.56 589 PRO A O 1
ATOM 4592 N N . ALA A 1 590 ? 21.705 21.460 23.936 1.00 90.00 590 ALA A N 1
ATOM 4593 C CA . ALA A 1 590 ? 22.188 20.756 22.758 1.00 90.00 590 ALA A CA 1
ATOM 4594 C C . ALA A 1 590 ? 21.959 21.608 21.498 1.00 90.00 590 ALA A C 1
ATOM 4596 O O . ALA A 1 590 ? 20.935 22.286 21.372 1.00 90.00 590 ALA A O 1
ATOM 4597 N N . LYS A 1 591 ? 22.898 21.549 20.548 1.00 88.19 591 LYS A N 1
ATOM 4598 C CA . LYS A 1 591 ? 22.734 22.116 19.204 1.00 88.19 591 LYS A CA 1
ATOM 4599 C C . LYS A 1 591 ? 21.790 21.220 18.406 1.00 88.19 591 LYS A C 1
ATOM 4601 O O . LYS A 1 591 ? 22.205 20.173 17.913 1.00 88.19 591 LYS A O 1
ATOM 4606 N N . LEU A 1 592 ? 20.526 21.617 18.298 1.00 80.44 592 LEU A N 1
ATOM 4607 C CA . LEU A 1 592 ? 19.501 20.830 17.615 1.00 80.44 592 LEU A CA 1
ATOM 4608 C C . LEU A 1 592 ? 19.255 21.344 16.196 1.00 80.44 592 LEU A C 1
ATOM 4610 O O . LEU A 1 592 ? 19.149 22.545 15.970 1.00 80.44 592 LEU A O 1
ATOM 4614 N N . VAL A 1 593 ? 19.111 20.411 15.257 1.00 71.31 593 VAL A N 1
ATOM 4615 C CA . VAL A 1 593 ? 18.540 20.664 13.921 1.00 71.31 593 VAL A CA 1
ATOM 4616 C C . VAL A 1 593 ? 17.042 20.317 13.909 1.00 71.31 593 VAL A C 1
ATOM 4618 O O . VAL A 1 593 ? 16.266 20.947 13.199 1.00 71.31 593 VAL A O 1
ATOM 4621 N N . LEU A 1 594 ? 16.635 19.334 14.722 1.00 64.56 594 LEU A N 1
ATOM 4622 C CA . LEU A 1 594 ? 15.267 18.838 14.898 1.00 64.56 594 LEU A CA 1
ATOM 4623 C C . LEU A 1 594 ? 15.152 18.158 16.281 1.00 64.56 594 LEU A C 1
ATOM 4625 O O . LEU A 1 594 ? 16.157 17.663 16.792 1.00 64.56 594 LEU A O 1
ATOM 4629 N N . GLY A 1 595 ? 13.947 18.094 16.857 1.00 81.19 595 GLY A N 1
ATOM 4630 C CA . GLY A 1 595 ? 13.675 17.462 18.161 1.00 81.19 595 GLY A CA 1
ATOM 4631 C C . GLY A 1 595 ? 13.612 18.458 19.323 1.00 81.19 595 GLY A C 1
ATOM 4632 O O . GLY A 1 595 ? 13.700 19.669 19.112 1.00 81.19 595 GLY A O 1
ATOM 4633 N N . GLN A 1 596 ? 13.435 17.958 20.548 1.00 87.69 596 GLN A N 1
ATOM 4634 C CA . GLN A 1 596 ? 13.372 18.778 21.763 1.00 87.69 596 GLN A CA 1
ATOM 4635 C C . GLN A 1 596 ? 14.607 18.561 22.645 1.00 87.69 596 GLN A C 1
ATOM 4637 O O . GLN A 1 596 ? 15.262 17.523 22.596 1.00 87.69 596 GLN A O 1
ATOM 4642 N N . GLN A 1 597 ? 14.935 19.539 23.497 1.00 88.88 597 GLN A N 1
ATOM 4643 C CA . GLN A 1 597 ? 16.123 19.469 24.364 1.00 88.88 597 GLN A CA 1
ATOM 4644 C C . GLN A 1 597 ? 16.114 18.247 25.303 1.00 88.88 597 GLN A C 1
ATOM 4646 O O . GLN A 1 597 ? 17.173 17.691 25.586 1.00 88.88 597 GLN A O 1
ATOM 4651 N N . SER A 1 598 ? 14.933 17.796 25.743 1.00 89.88 598 SER A N 1
ATOM 4652 C CA . SER A 1 598 ? 14.763 16.611 26.598 1.00 89.88 598 SER A CA 1
ATOM 4653 C C . SER A 1 598 ? 15.182 15.297 25.938 1.00 89.88 598 SER A C 1
ATOM 4655 O O . SER A 1 598 ? 15.589 14.377 26.646 1.00 89.88 598 SER A O 1
ATOM 4657 N N . ASP A 1 599 ? 15.135 15.209 24.606 1.00 89.62 599 ASP A N 1
ATOM 4658 C CA . ASP A 1 599 ? 15.527 14.001 23.863 1.00 89.62 599 ASP A CA 1
ATOM 4659 C C . ASP A 1 599 ? 17.044 13.756 23.950 1.00 89.62 599 ASP A C 1
ATOM 4661 O O . ASP A 1 599 ? 17.521 12.629 23.818 1.00 89.62 599 ASP A O 1
ATOM 4665 N N . PHE A 1 600 ? 17.807 14.817 24.232 1.00 91.62 600 PHE A N 1
ATOM 4666 C CA . PHE A 1 600 ? 19.268 14.836 24.263 1.00 91.62 600 PHE A CA 1
ATOM 4667 C C . PHE A 1 600 ? 19.795 15.276 25.631 1.00 91.62 600 PHE A C 1
ATOM 4669 O O . PHE A 1 600 ? 20.781 16.006 25.729 1.00 91.62 600 PHE A O 1
ATOM 4676 N N . ASP A 1 601 ? 19.143 14.844 26.712 1.00 91.88 601 ASP A N 1
ATOM 4677 C CA . ASP A 1 601 ? 19.607 15.124 28.076 1.00 91.88 601 ASP A CA 1
ATOM 4678 C C . ASP A 1 601 ? 20.891 14.365 28.454 1.00 91.88 601 ASP A C 1
ATOM 4680 O O . ASP A 1 601 ? 21.542 14.729 29.434 1.00 91.88 601 ASP A O 1
ATOM 4684 N N . PHE A 1 602 ? 21.258 13.326 27.695 1.00 93.94 602 PHE A N 1
ATOM 4685 C CA . PHE A 1 602 ? 22.546 12.642 27.823 1.00 93.94 602 PHE A CA 1
ATOM 4686 C C . PHE A 1 602 ? 23.675 13.487 27.223 1.00 93.94 602 PHE A C 1
ATOM 4688 O O . PHE A 1 602 ? 23.465 14.296 26.322 1.00 93.94 602 PHE A O 1
ATOM 4695 N N . ASP A 1 603 ? 24.892 13.317 27.726 1.00 94.56 603 ASP A N 1
ATOM 4696 C CA . ASP A 1 603 ? 26.044 14.131 27.324 1.00 94.56 603 ASP A CA 1
ATOM 4697 C C . ASP A 1 603 ? 26.959 13.401 26.343 1.00 94.56 603 ASP A C 1
ATOM 4699 O O . ASP A 1 603 ? 27.609 14.033 25.510 1.00 94.56 603 ASP A O 1
ATOM 4703 N N . ALA A 1 604 ? 26.978 12.069 26.394 1.00 95.00 604 ALA A N 1
ATOM 4704 C CA . ALA A 1 604 ? 27.680 11.250 25.421 1.00 95.00 604 ALA A CA 1
ATOM 4705 C C . ALA A 1 604 ? 26.968 9.923 25.172 1.00 95.00 604 ALA A C 1
ATOM 4707 O O . ALA A 1 604 ? 26.190 9.440 25.997 1.00 95.00 604 ALA A O 1
ATOM 4708 N N . TYR A 1 605 ? 27.272 9.318 24.028 1.00 95.06 605 TYR A N 1
ATOM 4709 C CA . TYR A 1 605 ? 26.978 7.918 23.777 1.00 95.06 605 TYR A CA 1
ATOM 4710 C C . TYR A 1 605 ? 28.258 7.164 23.411 1.00 95.06 605 TYR A C 1
ATOM 4712 O O . TYR A 1 605 ? 29.188 7.718 22.820 1.00 95.06 605 TYR A O 1
ATOM 4720 N N . THR A 1 606 ? 28.331 5.898 23.808 1.00 94.25 606 THR A N 1
ATOM 4721 C CA . THR A 1 606 ? 29.479 5.022 23.558 1.00 94.25 606 THR A CA 1
ATOM 4722 C C . THR A 1 606 ? 29.027 3.776 22.819 1.00 94.25 606 THR A C 1
ATOM 4724 O O . THR A 1 606 ? 28.165 3.063 23.315 1.00 94.25 606 THR A O 1
ATOM 4727 N N . GLU A 1 607 ? 29.637 3.490 21.677 1.00 94.06 607 GLU A N 1
ATOM 4728 C CA . GLU A 1 607 ? 29.483 2.241 20.942 1.00 94.06 607 GLU A CA 1
ATOM 4729 C C . GLU A 1 607 ? 30.586 1.254 21.334 1.00 94.06 607 GLU A C 1
ATOM 4731 O O . GLU A 1 607 ? 31.782 1.552 21.242 1.00 94.06 607 GLU A O 1
ATOM 4736 N N . LEU A 1 608 ? 30.179 0.061 21.752 1.00 90.62 608 LEU A N 1
ATOM 4737 C CA . LEU A 1 608 ? 31.053 -1.066 22.056 1.00 90.62 608 LEU A CA 1
ATOM 4738 C C . LEU A 1 608 ? 30.872 -2.131 20.979 1.00 90.62 608 LEU A C 1
ATOM 4740 O O . LEU A 1 608 ? 29.743 -2.461 20.632 1.00 90.62 608 LEU A O 1
ATOM 4744 N N . THR A 1 609 ? 31.963 -2.695 20.470 1.00 93.12 609 THR A N 1
ATOM 4745 C CA . THR A 1 609 ? 31.928 -3.847 19.557 1.00 93.12 609 THR A CA 1
ATOM 4746 C C . THR A 1 609 ? 32.693 -5.010 20.171 1.00 93.12 609 THR A C 1
ATOM 4748 O O . THR A 1 609 ? 33.817 -4.835 20.635 1.00 93.12 609 THR A O 1
ATOM 4751 N N . PHE A 1 610 ? 32.103 -6.199 20.134 1.00 89.12 610 PHE A N 1
ATOM 4752 C CA . PHE A 1 610 ? 32.661 -7.457 20.613 1.00 89.12 610 PHE A CA 1
ATOM 4753 C C . PHE A 1 610 ? 32.715 -8.474 19.474 1.00 89.12 610 PHE A C 1
ATOM 4755 O O . PHE A 1 610 ? 31.894 -8.444 18.556 1.00 89.12 610 PHE A O 1
ATOM 4762 N N . ALA A 1 611 ? 33.673 -9.396 19.553 1.00 87.12 611 ALA A N 1
ATOM 4763 C CA . ALA A 1 611 ? 33.852 -10.434 18.542 1.00 87.12 611 ALA A CA 1
ATOM 4764 C C . ALA A 1 611 ? 32.712 -11.472 18.533 1.00 87.12 611 ALA A C 1
ATOM 4766 O O . ALA A 1 611 ? 32.429 -12.042 17.484 1.00 87.12 611 ALA A O 1
ATOM 4767 N N . SER A 1 612 ? 32.069 -11.717 19.683 1.00 84.81 612 SER A N 1
ATOM 4768 C CA . SER A 1 612 ? 30.987 -12.698 19.836 1.00 84.81 612 SER A CA 1
ATOM 4769 C C . SER A 1 612 ? 30.203 -12.495 21.150 1.00 84.81 612 SER A C 1
ATOM 4771 O O . SER A 1 612 ? 30.652 -11.733 22.018 1.00 84.81 612 SER A O 1
ATOM 4773 N N . PRO A 1 613 ? 29.061 -13.182 21.351 1.00 78.56 613 PRO A N 1
ATOM 4774 C CA . PRO A 1 613 ? 28.350 -13.198 22.635 1.00 78.56 613 PRO A CA 1
ATOM 4775 C C . PRO A 1 613 ? 29.198 -13.723 23.807 1.00 78.56 613 PRO A C 1
ATOM 4777 O O . PRO A 1 613 ? 29.081 -13.230 24.928 1.00 78.56 613 PRO A O 1
ATOM 4780 N N . GLU A 1 614 ? 30.100 -14.677 23.568 1.00 82.94 614 GLU A N 1
ATOM 4781 C CA . GLU A 1 614 ? 31.019 -15.199 24.589 1.00 82.94 614 GLU A CA 1
ATOM 4782 C C . GLU A 1 614 ? 32.007 -14.120 25.048 1.00 82.94 614 GLU A C 1
ATOM 4784 O O . GLU A 1 614 ? 32.304 -14.025 26.239 1.00 82.94 614 GLU A O 1
ATOM 4789 N N . ALA A 1 615 ? 32.472 -13.262 24.132 1.00 84.62 615 ALA A N 1
ATOM 4790 C CA . ALA A 1 615 ? 33.331 -12.129 24.469 1.00 84.62 615 ALA A CA 1
ATOM 4791 C C . ALA A 1 615 ? 32.598 -11.088 25.335 1.00 84.62 615 ALA A C 1
ATOM 4793 O O . ALA A 1 615 ? 33.187 -10.543 26.269 1.00 84.62 615 ALA A O 1
ATOM 4794 N N . VAL A 1 616 ? 31.301 -10.859 25.086 1.00 78.69 616 VAL A N 1
ATOM 4795 C CA . VAL A 1 616 ? 30.450 -10.032 25.962 1.00 78.69 616 VAL A CA 1
ATOM 4796 C C . VAL A 1 616 ? 30.378 -10.647 27.357 1.00 78.69 616 VAL A C 1
ATOM 4798 O O . VAL A 1 616 ? 30.632 -9.964 28.347 1.00 78.69 616 VAL A O 1
ATOM 4801 N N . HIS A 1 617 ? 30.087 -11.948 27.444 1.00 74.38 617 HIS A N 1
ATOM 4802 C CA . HIS A 1 617 ? 30.001 -12.646 28.724 1.00 74.38 617 HIS A CA 1
ATOM 4803 C C . HIS A 1 617 ? 31.325 -12.597 29.502 1.00 74.38 617 HIS A C 1
ATOM 4805 O O . HIS A 1 617 ? 31.322 -12.342 30.709 1.00 74.38 617 HIS A O 1
ATOM 4811 N N . ALA A 1 618 ? 32.460 -12.782 28.821 1.00 82.19 618 ALA A N 1
ATOM 4812 C CA . ALA A 1 618 ? 33.789 -12.692 29.418 1.00 82.19 618 ALA A CA 1
ATOM 4813 C C . ALA A 1 618 ? 34.083 -11.281 29.954 1.00 82.19 618 ALA A C 1
ATOM 4815 O O . ALA A 1 618 ? 34.529 -11.139 31.095 1.00 82.19 618 ALA A O 1
ATOM 4816 N N . TYR A 1 619 ? 33.762 -10.240 29.177 1.00 86.44 619 TYR A N 1
ATOM 4817 C CA . TYR A 1 619 ? 33.903 -8.847 29.599 1.00 86.44 619 TYR A CA 1
ATOM 4818 C C . TYR A 1 619 ? 33.038 -8.528 30.823 1.00 86.44 619 TYR A C 1
ATOM 4820 O O . TYR A 1 619 ? 33.559 -8.033 31.821 1.00 86.44 619 TYR A O 1
ATOM 4828 N N . THR A 1 620 ? 31.744 -8.867 30.795 1.00 78.38 620 THR A N 1
ATOM 4829 C CA . THR A 1 620 ? 30.820 -8.642 31.920 1.00 78.38 620 THR A CA 1
ATOM 4830 C C . THR A 1 620 ? 31.254 -9.402 33.169 1.00 78.38 620 THR A C 1
ATOM 4832 O O . THR A 1 620 ? 31.226 -8.854 34.270 1.00 78.38 620 THR A O 1
ATOM 4835 N N . THR A 1 621 ? 31.702 -10.649 33.015 1.00 77.38 621 THR A N 1
ATOM 4836 C CA . THR A 1 621 ? 32.198 -11.461 34.134 1.00 77.38 621 THR A CA 1
ATOM 4837 C C . THR A 1 621 ? 33.439 -10.830 34.758 1.00 77.38 621 THR A C 1
ATOM 4839 O O . THR A 1 621 ? 33.542 -10.757 35.981 1.00 77.38 621 THR A O 1
ATOM 4842 N N . LYS A 1 622 ? 34.368 -10.328 33.934 1.00 84.69 622 LYS A N 1
ATOM 4843 C CA . LYS A 1 622 ? 35.591 -9.664 34.396 1.00 84.69 622 LYS A CA 1
ATOM 4844 C C . LYS A 1 622 ? 35.296 -8.347 35.112 1.00 84.69 622 LYS A C 1
ATOM 4846 O O . LYS A 1 622 ? 35.819 -8.127 36.200 1.00 84.69 622 LYS A O 1
ATOM 4851 N N . THR A 1 623 ? 34.453 -7.489 34.539 1.00 82.50 623 THR A N 1
ATOM 4852 C CA . THR A 1 623 ? 34.141 -6.168 35.110 1.00 82.50 623 THR A CA 1
ATOM 4853 C C . THR A 1 623 ? 33.235 -6.234 36.337 1.00 82.50 623 THR A C 1
ATOM 4855 O O . THR A 1 623 ? 33.272 -5.324 37.159 1.00 82.50 623 THR A O 1
ATOM 4858 N N . SER A 1 624 ? 32.496 -7.333 36.519 1.00 78.44 624 SER A N 1
ATOM 4859 C CA . SER A 1 624 ? 31.685 -7.588 37.719 1.00 78.44 624 SER A CA 1
ATOM 4860 C C . SER A 1 624 ? 32.481 -8.175 38.892 1.00 78.44 624 SER A C 1
ATOM 4862 O O . SER A 1 624 ? 31.921 -8.370 39.972 1.00 78.44 624 SER A O 1
ATOM 4864 N N . GLN A 1 625 ? 33.777 -8.474 38.721 1.00 82.69 625 GLN A N 1
ATOM 4865 C CA . GLN A 1 625 ? 34.625 -8.931 39.828 1.00 82.69 625 GLN A CA 1
ATOM 4866 C C . GLN A 1 625 ? 34.684 -7.842 40.912 1.00 82.69 625 GLN A C 1
ATOM 4868 O O . GLN A 1 625 ? 34.939 -6.692 40.562 1.00 82.69 625 GLN A O 1
ATOM 4873 N N . PRO A 1 626 ? 34.501 -8.161 42.209 1.00 80.44 626 PRO A N 1
ATOM 4874 C CA . PRO A 1 626 ? 34.278 -7.154 43.252 1.00 80.44 626 PRO A CA 1
ATOM 4875 C C . PRO A 1 626 ? 35.299 -6.008 43.294 1.00 80.44 626 PRO A C 1
ATOM 4877 O O . PRO A 1 626 ? 34.910 -4.852 43.432 1.00 80.44 626 PRO A O 1
ATOM 4880 N N . GLU A 1 627 ? 36.592 -6.305 43.136 1.00 91.31 627 GLU A N 1
ATOM 4881 C CA . GLU A 1 627 ? 37.661 -5.295 43.129 1.00 91.31 627 GLU A CA 1
ATOM 4882 C C . GLU A 1 627 ? 37.588 -4.378 41.897 1.00 91.31 627 GLU A C 1
ATOM 4884 O O . GLU A 1 627 ? 37.672 -3.156 42.015 1.00 91.31 627 GLU A O 1
ATOM 4889 N N . ILE A 1 628 ? 37.372 -4.962 40.715 1.00 88.25 628 ILE A N 1
ATOM 4890 C CA . ILE A 1 628 ? 37.264 -4.229 39.449 1.00 88.25 628 ILE A CA 1
ATOM 4891 C C . ILE A 1 628 ? 35.980 -3.398 39.429 1.00 88.25 628 ILE A C 1
ATOM 4893 O O . ILE A 1 628 ? 36.029 -2.211 39.119 1.00 88.25 628 ILE A O 1
ATOM 4897 N N . ALA A 1 629 ? 34.851 -3.988 39.819 1.00 78.25 629 ALA A N 1
ATOM 4898 C CA . ALA A 1 629 ? 33.566 -3.308 39.913 1.00 78.25 629 ALA A CA 1
ATOM 4899 C C . ALA A 1 629 ? 33.622 -2.127 40.895 1.00 78.25 629 ALA A C 1
ATOM 4901 O O . ALA A 1 629 ? 33.073 -1.065 40.605 1.00 78.25 629 ALA A O 1
ATOM 4902 N N . ALA A 1 630 ? 34.318 -2.276 42.029 1.00 84.81 630 ALA A N 1
ATOM 4903 C CA . ALA A 1 630 ? 34.523 -1.192 42.987 1.00 84.81 630 ALA A CA 1
ATOM 4904 C C . ALA A 1 630 ? 35.399 -0.068 42.412 1.00 84.81 630 ALA A C 1
ATOM 4906 O O . ALA A 1 630 ? 35.071 1.104 42.589 1.00 84.81 630 ALA A O 1
ATOM 4907 N N . ALA A 1 631 ? 36.477 -0.406 41.696 1.00 91.25 631 ALA A N 1
ATOM 4908 C CA . ALA A 1 631 ? 37.332 0.578 41.035 1.00 91.25 631 ALA A CA 1
ATOM 4909 C C . ALA A 1 631 ? 36.585 1.346 39.930 1.00 91.25 631 ALA A C 1
ATOM 4911 O O . ALA A 1 631 ? 36.705 2.567 39.852 1.00 91.25 631 ALA A O 1
ATOM 4912 N N . ILE A 1 632 ? 35.779 0.646 39.124 1.00 90.38 632 ILE A N 1
ATOM 4913 C CA . ILE A 1 632 ? 34.909 1.247 38.104 1.00 90.38 632 ILE A CA 1
ATOM 4914 C C . ILE A 1 632 ? 33.895 2.175 38.775 1.00 90.38 632 ILE A C 1
ATOM 4916 O O . ILE A 1 632 ? 33.840 3.351 38.439 1.00 90.38 632 ILE A O 1
ATOM 4920 N N . ALA A 1 633 ? 33.155 1.696 39.778 1.00 85.88 633 ALA A N 1
ATOM 4921 C CA . ALA A 1 633 ? 32.138 2.494 40.461 1.00 85.88 633 ALA A CA 1
ATOM 4922 C C . ALA A 1 633 ? 32.717 3.746 41.143 1.00 85.88 633 ALA A C 1
ATOM 4924 O O . ALA A 1 633 ? 32.098 4.808 41.096 1.00 85.88 633 ALA A O 1
ATOM 4925 N N . ALA A 1 634 ? 33.901 3.640 41.756 1.00 90.94 634 ALA A N 1
ATOM 4926 C CA . ALA A 1 634 ? 34.577 4.770 42.393 1.00 90.94 634 ALA A CA 1
ATOM 4927 C C . ALA A 1 634 ? 35.026 5.840 41.386 1.00 90.94 634 ALA A C 1
ATOM 4929 O O . ALA A 1 634 ? 35.084 7.021 41.734 1.00 90.94 634 ALA A O 1
ATOM 4930 N N . ASP A 1 635 ? 35.355 5.435 40.160 1.00 94.88 635 ASP A N 1
ATOM 4931 C CA . ASP A 1 635 ? 35.692 6.352 39.078 1.00 94.88 635 ASP A CA 1
ATOM 4932 C C . ASP A 1 635 ? 34.432 6.975 38.456 1.00 94.88 635 ASP A C 1
ATOM 4934 O O . ASP A 1 635 ? 34.355 8.196 38.340 1.00 94.88 635 ASP A O 1
ATOM 4938 N N . GLU A 1 636 ? 33.399 6.169 38.166 1.00 91.25 636 GLU A N 1
ATOM 4939 C CA . GLU A 1 636 ? 32.104 6.632 37.639 1.00 91.25 636 GLU A CA 1
ATOM 4940 C C . GLU A 1 636 ? 31.451 7.682 38.553 1.00 91.25 636 GLU A C 1
ATOM 4942 O O . GLU A 1 636 ? 30.948 8.694 38.068 1.00 91.25 636 GLU A O 1
ATOM 4947 N N . GLU A 1 637 ? 31.511 7.504 39.877 1.00 92.12 637 GLU A N 1
ATOM 4948 C CA . GLU A 1 637 ? 30.926 8.430 40.861 1.00 92.12 637 GLU A CA 1
ATOM 4949 C C . GLU A 1 637 ? 31.477 9.863 40.747 1.00 92.12 637 GLU A C 1
ATOM 4951 O O . GLU A 1 637 ? 30.819 10.825 41.156 1.00 92.12 637 GLU A O 1
ATOM 4956 N N . ARG A 1 638 ? 32.674 10.039 40.177 1.00 92.12 638 ARG A N 1
ATOM 4957 C CA . ARG A 1 638 ? 33.299 11.358 40.019 1.00 92.12 638 ARG A CA 1
ATOM 4958 C C . ARG A 1 638 ? 32.615 12.206 38.957 1.00 92.12 638 ARG A C 1
ATOM 4960 O O . ARG A 1 638 ? 32.653 13.426 39.077 1.00 92.12 638 ARG A O 1
ATOM 4967 N N . PHE A 1 639 ? 32.002 11.587 37.945 1.00 94.62 639 PHE A N 1
ATOM 4968 C CA . PHE A 1 639 ? 31.557 12.315 36.753 1.00 94.62 639 PHE A CA 1
ATOM 4969 C C . PHE A 1 639 ? 30.232 11.871 36.130 1.00 94.62 639 PHE A C 1
ATOM 4971 O O . PHE A 1 639 ? 29.627 12.661 35.400 1.00 94.62 639 PHE A O 1
ATOM 4978 N N . LEU A 1 640 ? 29.745 10.668 36.438 1.00 91.88 640 LEU A N 1
ATOM 4979 C CA . LEU A 1 640 ? 28.526 10.101 35.865 1.00 91.88 640 LEU A CA 1
ATOM 4980 C C . LEU A 1 640 ? 27.355 10.131 36.837 1.00 91.88 640 LEU A C 1
ATOM 4982 O O . LEU A 1 640 ? 27.477 9.822 38.021 1.00 91.88 640 LEU A O 1
ATOM 4986 N N . ASP A 1 641 ? 26.176 10.404 36.294 1.00 91.00 641 ASP A N 1
ATOM 4987 C CA . ASP A 1 641 ? 24.920 10.048 36.935 1.00 91.00 641 ASP A CA 1
ATOM 4988 C C . ASP A 1 641 ? 24.530 8.614 36.550 1.00 91.00 641 ASP A C 1
ATOM 4990 O O . ASP A 1 641 ? 23.895 8.347 35.519 1.00 91.00 641 ASP A O 1
ATOM 4994 N N . ARG A 1 642 ? 24.929 7.666 37.403 1.00 82.94 642 ARG A N 1
ATOM 4995 C CA . ARG A 1 642 ? 24.674 6.232 37.204 1.00 82.94 642 ARG A CA 1
ATOM 4996 C C . ARG A 1 642 ? 23.183 5.894 37.189 1.00 82.94 642 ARG A C 1
ATOM 4998 O O . ARG A 1 642 ? 22.801 4.937 36.531 1.00 82.94 642 ARG A O 1
ATOM 5005 N N . SER A 1 643 ? 22.335 6.686 37.854 1.00 83.56 643 SER A N 1
ATOM 5006 C CA . SER A 1 643 ? 20.886 6.431 37.921 1.00 83.56 643 SER A CA 1
ATOM 5007 C C . SER A 1 643 ? 20.169 6.630 36.581 1.00 83.56 643 SER A C 1
ATOM 5009 O O . SER A 1 643 ? 19.035 6.187 36.404 1.00 83.56 643 SER A O 1
ATOM 5011 N N . LYS A 1 644 ? 20.831 7.311 35.640 1.00 83.81 644 LYS A N 1
ATOM 5012 C CA . LYS A 1 644 ? 20.302 7.648 34.314 1.00 83.81 644 LYS A CA 1
ATOM 5013 C C . LYS A 1 644 ? 21.062 6.972 33.181 1.00 83.81 644 LYS A C 1
ATOM 5015 O O . LYS A 1 644 ? 20.544 6.893 32.075 1.00 83.81 644 LYS A O 1
ATOM 5020 N N . THR A 1 645 ? 22.270 6.489 33.455 1.00 81.75 645 THR A N 1
ATOM 5021 C CA . THR A 1 645 ? 23.099 5.801 32.466 1.00 81.75 645 THR A CA 1
ATOM 5022 C C . THR A 1 645 ? 22.435 4.488 32.053 1.00 81.75 645 THR A C 1
ATOM 5024 O O . THR A 1 645 ? 22.050 3.688 32.904 1.00 81.75 645 THR A O 1
ATOM 5027 N N . GLY A 1 646 ? 22.294 4.272 30.746 1.00 76.44 646 GLY A N 1
ATOM 5028 C CA . GLY A 1 646 ? 21.642 3.092 30.175 1.00 76.44 646 GLY A CA 1
ATOM 5029 C C . GLY A 1 646 ? 22.523 2.416 29.133 1.00 76.44 646 GLY A C 1
ATOM 5030 O O . GLY A 1 646 ? 23.247 3.093 28.406 1.00 76.44 646 GLY A O 1
ATOM 5031 N N . ILE A 1 647 ? 22.447 1.088 29.054 1.00 84.12 647 ILE A N 1
ATOM 5032 C CA . ILE A 1 647 ? 23.130 0.268 28.049 1.00 84.12 647 ILE A CA 1
ATOM 5033 C C . ILE A 1 647 ? 22.113 -0.607 27.316 1.00 84.12 647 ILE A C 1
ATOM 5035 O O . ILE A 1 647 ? 21.236 -1.198 27.945 1.00 84.12 647 ILE A O 1
ATOM 5039 N N . ALA A 1 648 ? 22.241 -0.704 25.995 1.00 79.12 648 ALA A N 1
ATOM 5040 C CA . ALA A 1 648 ? 21.429 -1.580 25.159 1.00 79.12 648 ALA A CA 1
ATOM 5041 C C . ALA A 1 648 ? 22.296 -2.263 24.096 1.00 79.12 648 ALA A C 1
ATOM 5043 O O . ALA A 1 648 ? 23.220 -1.653 23.558 1.00 79.12 648 ALA A O 1
ATOM 5044 N N . PHE A 1 649 ? 21.994 -3.521 23.770 1.00 83.25 649 PHE A N 1
ATOM 5045 C CA . PHE A 1 649 ? 22.580 -4.169 22.596 1.00 83.25 649 PHE A CA 1
ATOM 5046 C C . PHE A 1 649 ? 21.926 -3.623 21.328 1.00 83.25 649 PHE A C 1
ATOM 5048 O O . PHE A 1 649 ? 20.714 -3.413 21.286 1.00 83.25 649 PHE A O 1
ATOM 5055 N N . LEU A 1 650 ? 22.740 -3.378 20.307 1.00 79.25 650 LEU A N 1
ATOM 5056 C CA . LEU A 1 650 ? 22.267 -2.974 18.991 1.00 79.25 650 LEU A CA 1
AT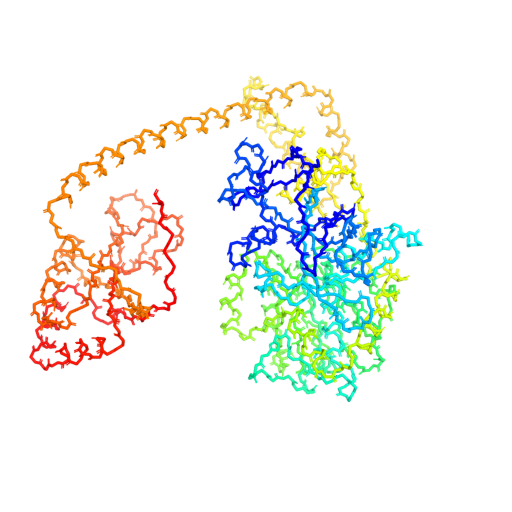OM 5057 C C . LEU A 1 650 ? 21.897 -4.230 18.196 1.00 79.25 650 LEU A C 1
ATOM 5059 O O . LEU A 1 650 ? 22.618 -5.227 18.251 1.00 79.25 650 LEU A O 1
ATOM 5063 N N . GLY A 1 651 ? 20.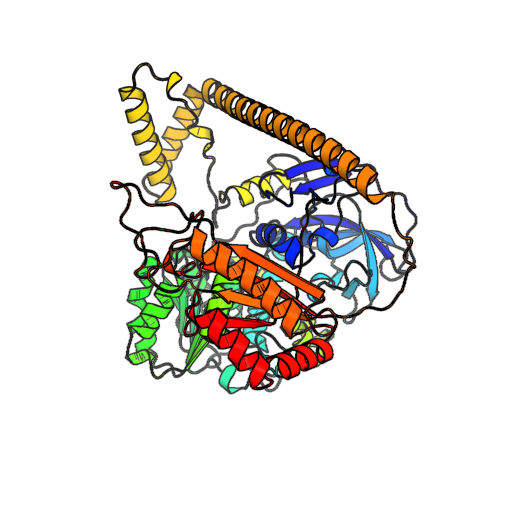771 -4.170 17.482 1.00 75.69 651 GLY A N 1
ATOM 5064 C CA . GLY A 1 651 ? 20.376 -5.185 16.504 1.00 75.69 651 GLY A CA 1
ATOM 5065 C C . GLY A 1 651 ? 21.197 -5.060 15.218 1.00 75.69 651 GLY A C 1
ATOM 5066 O O . GLY A 1 651 ? 22.412 -4.871 15.261 1.00 75.69 651 GLY A O 1
ATOM 5067 N N . ASP A 1 652 ? 20.538 -5.124 14.065 1.00 72.75 652 ASP A N 1
ATOM 5068 C CA . ASP A 1 652 ? 21.214 -4.939 12.781 1.00 72.75 652 ASP A CA 1
ATOM 5069 C C . ASP A 1 652 ? 21.829 -3.534 12.683 1.00 72.75 652 ASP A C 1
ATOM 5071 O O . ASP A 1 652 ? 21.134 -2.525 12.820 1.00 72.75 652 ASP A O 1
ATOM 5075 N N . VAL A 1 653 ? 23.145 -3.459 12.447 1.00 66.81 653 VAL A N 1
ATOM 5076 C CA . VAL A 1 653 ? 23.842 -2.184 12.236 1.00 66.81 653 VAL A CA 1
ATOM 5077 C C . VAL A 1 653 ? 24.203 -2.034 10.769 1.00 66.81 653 VAL A C 1
ATOM 5079 O O . VAL A 1 653 ? 25.120 -2.680 10.264 1.00 66.81 653 VAL A O 1
ATOM 5082 N N . THR A 1 654 ? 23.479 -1.149 10.096 1.00 67.56 654 THR A N 1
ATOM 5083 C CA . THR A 1 654 ? 23.756 -0.726 8.725 1.00 67.56 654 THR A CA 1
ATOM 5084 C C . THR A 1 654 ? 24.520 0.590 8.751 1.00 67.56 654 THR A C 1
ATOM 5086 O O . THR A 1 654 ? 24.040 1.573 9.312 1.00 67.56 654 THR A O 1
ATOM 5089 N N . GLU A 1 655 ? 25.696 0.623 8.135 1.00 67.38 655 GLU A N 1
ATOM 5090 C CA . GLU A 1 655 ? 26.521 1.825 8.045 1.00 67.38 655 GLU A CA 1
ATOM 5091 C C . GLU A 1 655 ? 26.618 2.251 6.580 1.00 67.38 655 GLU A C 1
ATOM 5093 O O . GLU A 1 655 ? 27.099 1.498 5.733 1.00 67.38 655 GLU A O 1
ATOM 5098 N N . VAL A 1 656 ? 26.123 3.449 6.276 1.00 49.97 656 VAL A N 1
ATOM 5099 C CA . VAL A 1 656 ? 26.224 4.047 4.943 1.00 49.97 656 VAL A CA 1
ATOM 5100 C C . VAL A 1 656 ? 27.356 5.061 4.991 1.00 49.97 656 VAL A C 1
ATOM 5102 O O . VAL A 1 656 ? 27.178 6.195 5.430 1.00 49.97 656 VAL A O 1
ATOM 5105 N N . ASN A 1 657 ? 28.540 4.627 4.574 1.00 59.97 657 ASN A N 1
ATOM 5106 C CA . ASN A 1 657 ? 29.704 5.492 4.458 1.00 59.97 657 ASN A CA 1
ATOM 5107 C C . ASN A 1 657 ? 29.751 6.105 3.057 1.00 59.97 657 ASN A C 1
ATOM 5109 O O . ASN A 1 657 ? 29.489 5.423 2.066 1.00 59.97 657 ASN A O 1
ATOM 5113 N N . ASN A 1 658 ? 30.113 7.386 2.966 1.00 43.41 658 ASN A N 1
ATOM 5114 C CA . ASN A 1 658 ? 30.531 7.952 1.686 1.00 43.41 658 ASN A CA 1
ATOM 5115 C C . ASN A 1 658 ? 31.846 7.267 1.302 1.00 43.41 658 ASN A C 1
ATOM 5117 O O . ASN A 1 658 ? 32.816 7.380 2.054 1.00 43.41 658 ASN A O 1
ATOM 5121 N N . ALA A 1 659 ? 31.840 6.533 0.188 1.00 37.66 659 ALA A N 1
ATOM 5122 C CA . ALA A 1 659 ? 33.049 5.974 -0.408 1.00 37.66 659 ALA A CA 1
ATOM 5123 C C . ALA A 1 659 ? 34.100 7.062 -0.676 1.00 37.66 659 ALA A C 1
ATOM 5125 O O . ALA A 1 659 ? 33.703 8.184 -1.083 1.00 37.66 659 ALA A O 1
#

Radius of gyration: 30.39 Å; chains: 1; bounding box: 82×75×72 Å

Organism: Talaromyces amestolkiae (NCBI:txid1196081)

Foldseek 3Di:
DKAKKAWLVARLDIDIDDFDADDDDADAQKFKKFDDDFDDDLVLVLCSPCCVVLVVQLVDPDDCRDDPPQSPSVTMGFGKTWAKMFTCCDNDPLRHGRWMKTAIGTLTGHIDMFRWDDDPDPQKIFTDPPSPVSDFRRRRIIGTDDPPPDDPVLRLCSRHQLVLLLLLQLLDCAQLNLCCPQHNHAALFDDPPDDRHNVNNQQLQEEEEEAQLLDSNNLSNLLNLLVDDASRHHQEYEYEEQPQVQVVQLCVLSVGNHHYHGDYLVCLLVCLVVRLVSQGQAYEYEYPDHPDCSVVVNVCSCVVRVSNVNHHYAYEYADRDPCCVVCVVVCVVVVHGYGDSRSSVVVRVVPDPRVVVVVVSVVVVVVCVVCVCSSRVLDDRDQADHCDDCRHVSVVSVCSSVVQPDSNGDDDPLLLDADPVPDPDPVRVVVSVVVSVVLVCCCVVVHPVVVSVVVSVVSCVVCVVRSVVSVVVVVVVVVVVVVVVVVVVVVVVVVVVVVVVVVVVVVVPDDDDDDDDDDQDKWKKKKFWAWDPPDDLVRLVVLVVVLLVLLCVQQPPLAFPDKDKDFFAWDADDPDDDDADDPQQRGTFGPDPDDGSVVPNTGMMIMGIHRHPVSVVSSCVSCPPPVNVVVSVVSCVVITPPVPMDMDIDDDDDDDDDD

Secondary structure (DSSP, 8-state):
-EEEEEESS-TT-EEEEE-PPP-PPPPTTEEEEEEEEEE--HHHHHHHHTTTTTTGGGTSPPPTTSPTTTT-TTTEE--EEEEEEEEEEES-TTS-TT-EEEEEEESSSSEEEEEEEEETTTTEEEE--GGGTTS-HHHHEEEEE-TTTS-HHHHHHHHHTHHHHHHHHHIIIIIT-S-TTTS----SS--TT----HHHH--TTEEEEEESTTSHHHHHHHHHHHTSPTTSS-SEEEEESS-HHHHHHHHHHHT-SS-EEEE-GGGGGGGHHHHHTT--SEEEEEES---TTHHHHHHHHHHH-GGGTTSEEEEEE---STTHHHHHHHHHHHT-EE--HHHHHHHHHTTS-HHHHHHHHHHHHHHHHHHHHHH-TT-------SSSSTTSHHHHHHHHHTT---TT----GGGG---GGGSSSHHHHHHHHHHHHHHHHHHHHTSSHHHHHHHHHHHHHHHHHHHHHHHHHHHHHHHHHHHHHHHHHHHHHHHHHHHHHHHHHHHTSS------------EEEEEEE-BPTT--HHHHHHHHHHHHHHHHHHHGGGS-SEEEEEE--B----SS--S---SS-SS--B--SSS-GGGG--SEEEEEEESSHHHHHHHHHHHTSHHHHHHHHHHHTTTB-TTT-EEEEE-S-------

Sequence (659 aa):
MEVHVVSKQNHAKHASFRIAELTKALLPSSVRVRAKIVSLTSNNLTYAALADVWNLWNLYPVPQTSPAPYNDQATWGIVPAWGYATVLESSIADLPSGTSLWGYWPASGHAVDLQLSREEPEGHWVETSPGRQFMLSLYNRYIVVDTQTEDLERLGWGSSVRPTWVCGYLLSEYVFTPDPATHPPLHPLPGPDTQWTVDDADLSKAVFISIGASTKTGRAAAFNLSCRPAGTGPLALLQISSAPAALSEAADKLAGPFPTKAVSYSDIASTGEWLAIKQPSKIVVANFGSRDGGFEQLLGMIQGTPALHAAKTVVLSVHNTQDFIALSSLGAQLGFIQVNTSPIQDAALGIIEPKQYFGELEKRWNQWLMHHESAAPDLRLVWGKGISGEQGLEGGWDLLCKSHAKPNEALKETSLNRREDEFDSKLDWDNFLEKRETMIVNLVTGVDVAKTEAKLRKYESSHLDSIQANQVRESQEASAFLEQQSFEQEQARRRRQVAQEDIANFLTFNITVPTLDSKMTLVRAVVFTYRKSGLSLEEFTSYSEQHGHLLKRLAGDVFPISHRRSYIAREEKGSNAGTDTTARNPTTPAKLVLGQQSDFDFDAYTELTFASPEAVHAYTTKTSQPEIAAAIAADEERFLDRSKTGIAFLGDVTEVNNA

InterPro domains:
  IPR009799 EthD domain [PF07110] (532-643)
  IPR011008 Dimeric alpha-beta barrel [SSF54909] (523-645)
  IPR015877 MAT1, centre [PF06391] (416-501)
  IPR021276 Protein of unknown function DUF2855 [PF11017] (39-405)